Protein AF-0000000075678199 (afdb_homodimer)

Radius of gyration: 28.81 Å; Cα contacts (8 Å, |Δi|>4): 1307; chains: 2; bounding box: 53×89×64 Å

Organism: Branchiostoma floridae (NCBI:txid7739)

Foldseek 3Di:
DKKFFFKAFDDPLQVCQVVVNRPDHDDPPAATGFFGKIFDCDDDPPDDPDDGGWIKMALFGRPHRLDGMDDDDPLRIDTADPPFDRLCRRLPQAQLLQLVCQVPPADDDAQQAEEEEEPLLASNNLSNQLVCQVRNYAYAYEYADDPDDVVVVVSQVVSVVLRHDHYYYLVRLPDPVCVVVCVVGPFHQEYEYAAADPSQQSSLVRHAQCHEYEYEHHNPVYHHDYDPCCCPVSVYYYYYDDSNVVSVVQRVHPVVVVSSVVSSVCSVVVSDDRFAADEDESVCVVVQVVVVPDPPDSHIYMYGDDD/DKKFFFKAFDDPLQVCQVVVNRPDHDDPPAATGFFGKIFDCDDDPPDDPDDGGWIKMALFGRPHRLDGMDDDDPLRIDTADPPFDRLCRRLPQAQLLQLVCQVPPADDDAQQAEEEEEPLLASNNLSNQLVCQVRNYAYAYEYADDPDDVVVVVSQVVSVVLRHDHYYYLVRLPDPVCVVVCVVGPFHQEYEYAAADPSQQSSLVRHAQCHEYEYEHHNPVYHHDYDPCCCPPSVYYYYYDDSNVVSVVQRVHPVVVVSSVVSRVCSVVVSDDRFAADEDESVCVVVQVVVVPDPPDSHIYMYGDDD

Structure (mmCIF, N/CA/C/O backbone):
data_AF-0000000075678199-model_v1
#
loop_
_entity.id
_entity.type
_entity.pdbx_description
1 polymer Enoyl-
#
loop_
_atom_site.group_PDB
_atom_site.id
_atom_site.type_symbol
_atom_site.label_atom_id
_atom_site.label_alt_id
_atom_site.label_comp_id
_atom_site.label_asym_id
_atom_site.label_entity_id
_atom_site.label_seq_id
_atom_site.pdbx_PDB_ins_code
_atom_site.Cartn_x
_atom_site.Cartn_y
_atom_site.Cartn_z
_atom_site.occupancy
_atom_site.B_iso_or_equiv
_atom_site.auth_seq_id
_atom_site.auth_comp_id
_atom_site.auth_asym_id
_atom_site.auth_atom_id
_atom_site.pdbx_PDB_model_num
ATOM 1 N N . MET A 1 1 ? -22.672 -27.219 -23.422 1 93.19 1 MET A N 1
ATOM 2 C CA . MET A 1 1 ? -21.5 -27.922 -23.906 1 93.19 1 MET A CA 1
ATOM 3 C C . MET A 1 1 ? -21.047 -28.984 -22.906 1 93.19 1 MET A C 1
ATOM 5 O O . MET A 1 1 ? -21.234 -28.812 -21.703 1 93.19 1 MET A O 1
ATOM 9 N N . SER A 1 2 ? -20.531 -30.078 -23.469 1 96.31 2 SER A N 1
ATOM 10 C CA . SER A 1 2 ? -20 -31.125 -22.578 1 96.31 2 SER A CA 1
ATOM 11 C C . SER A 1 2 ? -18.484 -31.156 -22.641 1 96.31 2 SER A C 1
ATOM 13 O O . SER A 1 2 ? -17.891 -31.016 -23.703 1 96.31 2 SER A O 1
ATOM 15 N N . VAL A 1 3 ? -17.906 -31.359 -21.453 1 97.5 3 VAL A N 1
ATOM 16 C CA . VAL A 1 3 ? -16.469 -31.391 -21.312 1 97.5 3 VAL A CA 1
ATOM 17 C C . VAL A 1 3 ? -16.047 -32.625 -20.516 1 97.5 3 VAL A C 1
ATOM 19 O O . VAL A 1 3 ? -16.688 -33 -19.547 1 97.5 3 VAL A O 1
ATOM 22 N N . ARG A 1 4 ? -15.07 -33.281 -21.016 1 98.12 4 ARG A N 1
ATOM 23 C CA . ARG A 1 4 ? -14.391 -34.344 -20.281 1 98.12 4 ARG A CA 1
ATOM 24 C C . ARG A 1 4 ? -13.133 -33.812 -19.609 1 98.12 4 ARG A C 1
ATOM 26 O O . ARG A 1 4 ? -12.211 -33.344 -20.281 1 98.12 4 ARG A O 1
ATOM 33 N N . MET A 1 5 ? -13.078 -33.875 -18.297 1 98.31 5 MET A N 1
ATOM 34 C CA . MET A 1 5 ? -11.898 -33.406 -17.578 1 98.31 5 MET A CA 1
ATOM 35 C C . MET A 1 5 ? -10.711 -34.344 -17.812 1 98.31 5 MET A C 1
ATOM 37 O O . MET A 1 5 ? -10.875 -35.562 -17.828 1 98.31 5 MET A O 1
ATOM 41 N N . LEU A 1 6 ? -9.562 -33.781 -18 1 98.19 6 LEU A N 1
ATOM 42 C CA . LEU A 1 6 ? -8.352 -34.562 -18.25 1 98.19 6 LEU A CA 1
ATOM 43 C C . LEU A 1 6 ? -7.48 -34.625 -17 1 98.19 6 LEU A C 1
ATOM 45 O O . LEU A 1 6 ? -7.02 -35.719 -16.609 1 98.19 6 LEU A O 1
ATOM 49 N N . ALA A 1 7 ? -7.23 -33.562 -16.375 1 98.31 7 ALA A N 1
ATOM 50 C CA . ALA A 1 7 ? -6.379 -33.438 -15.203 1 98.31 7 ALA A CA 1
ATOM 51 C C . ALA A 1 7 ? -6.703 -32.156 -14.406 1 98.31 7 ALA A C 1
ATOM 53 O O . ALA A 1 7 ? -7.121 -31.156 -14.984 1 98.31 7 ALA A O 1
ATOM 54 N N . ALA A 1 8 ? -6.578 -32.219 -13.125 1 98.25 8 ALA A N 1
ATOM 55 C CA . ALA A 1 8 ? -6.848 -31.094 -12.234 1 98.25 8 ALA A CA 1
ATOM 56 C C . ALA A 1 8 ? -5.926 -31.125 -11.016 1 98.25 8 ALA A C 1
ATOM 58 O O . ALA A 1 8 ? -5.863 -32.125 -10.305 1 98.25 8 ALA A O 1
ATOM 59 N N . PRO A 1 9 ? -5.223 -30.031 -10.797 1 97.44 9 PRO A N 1
ATOM 60 C CA . PRO A 1 9 ? -4.359 -29.984 -9.617 1 97.44 9 PRO A CA 1
ATOM 61 C C . PRO A 1 9 ? -5.125 -29.672 -8.336 1 97.44 9 PRO A C 1
ATOM 63 O O . PRO A 1 9 ? -6.312 -29.344 -8.391 1 97.44 9 PRO A O 1
ATOM 66 N N . ILE A 1 10 ? -4.449 -29.844 -7.211 1 95.75 10 ILE A N 1
ATOM 67 C CA . ILE A 1 10 ? -4.941 -29.391 -5.918 1 95.75 10 ILE A CA 1
ATOM 68 C C . ILE A 1 10 ? -4.109 -28.203 -5.438 1 95.75 10 ILE A C 1
ATOM 70 O O . ILE A 1 10 ? -2.893 -28.312 -5.273 1 95.75 10 ILE A O 1
ATOM 74 N N . ASN A 1 11 ? -4.73 -27.078 -5.277 1 93.69 11 ASN A N 1
ATOM 75 C CA . ASN A 1 11 ? -4.086 -25.875 -4.766 1 93.69 11 ASN A CA 1
ATOM 76 C C . ASN A 1 11 ? -4.492 -25.594 -3.322 1 93.69 11 ASN A C 1
ATOM 78 O O . ASN A 1 11 ? -5.52 -26.094 -2.852 1 93.69 11 ASN A O 1
ATOM 82 N N . PRO A 1 12 ? -3.695 -24.75 -2.613 1 89.88 12 PRO A N 1
ATOM 83 C CA . PRO A 1 12 ? -4.102 -24.328 -1.272 1 89.88 12 PRO A CA 1
ATOM 84 C C . PRO A 1 12 ? -5.484 -23.688 -1.252 1 89.88 12 PRO A C 1
ATOM 86 O O . PRO A 1 12 ? -6.254 -23.891 -0.312 1 89.88 12 PRO A O 1
ATOM 89 N N . ALA A 1 13 ? -5.855 -22.984 -2.273 1 91.81 13 ALA A N 1
ATOM 90 C CA . ALA A 1 13 ? -7.16 -22.344 -2.359 1 91.81 13 ALA A CA 1
ATOM 91 C C . ALA A 1 13 ? -8.281 -23.375 -2.369 1 91.81 13 ALA A C 1
ATOM 93 O O . ALA A 1 13 ? -9.375 -23.125 -1.844 1 91.81 13 ALA A O 1
ATOM 94 N N . ASP A 1 14 ? -8.039 -24.547 -2.951 1 94.75 14 ASP A N 1
ATOM 95 C CA . ASP A 1 14 ? -9.023 -25.625 -2.936 1 94.75 14 ASP A CA 1
ATOM 96 C C . ASP A 1 14 ? -9.297 -26.109 -1.511 1 94.75 14 ASP A C 1
ATOM 98 O O . ASP A 1 14 ? -10.445 -26.312 -1.125 1 94.75 14 ASP A O 1
ATOM 102 N N . ILE A 1 15 ? -8.234 -26.281 -0.799 1 91.38 15 ILE A N 1
ATOM 103 C CA . ILE A 1 15 ? -8.344 -26.734 0.58 1 91.38 15 ILE A CA 1
ATOM 104 C C . ILE A 1 15 ? -9.078 -25.703 1.42 1 91.38 15 ILE A C 1
ATOM 106 O O . ILE A 1 15 ? -9.977 -26.047 2.197 1 91.38 15 ILE A O 1
ATOM 110 N N . ASN A 1 16 ? -8.711 -24.422 1.213 1 90.56 16 ASN A N 1
ATOM 111 C CA . ASN A 1 16 ? -9.391 -23.344 1.92 1 90.56 16 ASN A CA 1
ATOM 112 C C . ASN A 1 16 ? -10.883 -23.328 1.603 1 90.56 16 ASN A C 1
ATOM 114 O O . ASN A 1 16 ? -11.711 -23.062 2.482 1 90.56 16 ASN A O 1
ATOM 118 N N . MET A 1 17 ? -11.211 -23.578 0.385 1 91.88 17 MET A N 1
ATOM 119 C CA . MET A 1 17 ? -12.609 -23.609 -0.033 1 91.88 17 MET A CA 1
ATOM 120 C C . MET A 1 17 ? -13.359 -24.766 0.62 1 91.88 17 MET A C 1
ATOM 122 O O . MET A 1 17 ? -14.477 -24.594 1.11 1 91.88 17 MET A O 1
ATOM 126 N N . ILE A 1 18 ? -12.734 -25.844 0.687 1 90.94 18 ILE A N 1
ATOM 127 C CA . ILE A 1 18 ? -13.32 -27.016 1.324 1 90.94 18 ILE A CA 1
ATOM 128 C C . ILE A 1 18 ? -13.531 -26.75 2.812 1 90.94 18 ILE A C 1
ATOM 130 O O . ILE A 1 18 ? -14.547 -27.156 3.389 1 90.94 18 ILE A O 1
ATOM 134 N N . GLN A 1 19 ? -12.617 -26.016 3.365 1 90 19 GLN A N 1
ATOM 135 C CA . GLN A 1 19 ? -12.664 -25.703 4.789 1 90 19 GLN A CA 1
ATOM 136 C C . GLN A 1 19 ? -13.633 -24.562 5.07 1 90 19 GLN A C 1
ATOM 138 O O . GLN A 1 19 ? -13.914 -24.25 6.23 1 90 19 GLN A O 1
ATOM 143 N N . GLY A 1 20 ? -14.102 -23.875 4.066 1 89 20 GLY A N 1
ATOM 144 C CA . GLY A 1 20 ? -15.094 -22.828 4.227 1 89 20 GLY A CA 1
ATOM 145 C C . GLY A 1 20 ? -14.492 -21.469 4.566 1 89 20 GLY A C 1
ATOM 146 O O . GLY A 1 20 ? -15.203 -20.562 4.984 1 89 20 GLY A O 1
ATOM 147 N N . VAL A 1 21 ? -13.164 -21.328 4.383 1 86.38 21 VAL A N 1
ATOM 148 C CA . VAL A 1 21 ? -12.531 -20.094 4.816 1 86.38 21 VAL A CA 1
ATOM 149 C C . VAL A 1 21 ? -12.125 -19.266 3.596 1 86.38 21 VAL A C 1
ATOM 151 O O . VAL A 1 21 ? -11.656 -18.141 3.732 1 86.38 21 VAL A O 1
ATOM 154 N N . TYR A 1 22 ? -12.297 -19.891 2.455 1 88.94 22 TYR A N 1
ATOM 155 C CA . TYR A 1 22 ? -12.086 -19.125 1.236 1 88.94 22 TYR A CA 1
ATOM 156 C C . TYR A 1 22 ? -13.25 -18.172 0.986 1 88.94 22 TYR A C 1
ATOM 158 O O . TYR A 1 22 ? -14.414 -18.516 1.195 1 88.94 22 TYR A O 1
ATOM 166 N N . PRO A 1 23 ? -12.977 -16.922 0.503 1 87.75 23 PRO A N 1
ATOM 167 C CA . PRO A 1 23 ? -14.047 -15.93 0.408 1 87.75 23 PRO A CA 1
ATOM 168 C C . PRO A 1 23 ? -15.141 -16.328 -0.584 1 87.75 23 PRO A C 1
ATOM 170 O O . PRO A 1 23 ? -16.281 -15.898 -0.457 1 87.75 23 PRO A O 1
ATOM 173 N N . ILE A 1 24 ? -14.805 -17.062 -1.58 1 85.75 24 ILE A N 1
ATOM 174 C CA . ILE A 1 24 ? -15.797 -17.562 -2.521 1 85.75 24 ILE A CA 1
ATOM 175 C C . ILE A 1 24 ? -16.344 -18.906 -2.035 1 85.75 24 ILE A C 1
ATOM 177 O O . ILE A 1 24 ? -15.586 -19.859 -1.875 1 85.75 24 ILE A O 1
ATOM 181 N N . LYS A 1 25 ? -17.734 -18.938 -1.841 1 85.81 25 LYS A N 1
ATOM 182 C CA . LYS A 1 25 ? -18.391 -20.141 -1.368 1 85.81 25 LYS A CA 1
ATOM 183 C C . LYS A 1 25 ? -19.391 -20.672 -2.402 1 85.81 25 LYS A C 1
ATOM 185 O O . LYS A 1 25 ? -20.453 -20.078 -2.6 1 85.81 25 LYS A O 1
ATOM 190 N N . PRO A 1 26 ? -18.891 -21.75 -3.086 1 85.88 26 PRO A N 1
ATOM 191 C CA . PRO A 1 26 ? -19.859 -22.344 -4.012 1 85.88 26 PRO A CA 1
ATOM 192 C C . PRO A 1 26 ? -21.109 -22.859 -3.307 1 85.88 26 PRO A C 1
ATOM 194 O O . PRO A 1 26 ? -21.031 -23.328 -2.164 1 85.88 26 PRO A O 1
ATOM 197 N N . PRO A 1 27 ? -22.266 -22.75 -3.988 1 87.62 27 PRO A N 1
ATOM 198 C CA . PRO A 1 27 ? -23.469 -23.359 -3.402 1 87.62 27 PRO A CA 1
ATOM 199 C C . PRO A 1 27 ? -23.328 -24.875 -3.242 1 87.62 27 PRO A C 1
ATOM 201 O O . PRO A 1 27 ? -22.875 -25.562 -4.16 1 87.62 27 PRO A O 1
ATOM 204 N N . LEU A 1 28 ? -23.812 -25.406 -2.117 1 89.19 28 LEU A N 1
ATOM 205 C CA . LEU A 1 28 ? -23.688 -26.828 -1.852 1 89.19 28 LEU A CA 1
ATOM 206 C C . LEU A 1 28 ? -24.906 -27.578 -2.348 1 89.19 28 LEU A C 1
ATOM 208 O O . LEU A 1 28 ? -26.031 -27.062 -2.303 1 89.19 28 LEU A O 1
ATOM 212 N N . PRO A 1 29 ? -24.812 -28.906 -2.713 1 92.5 29 PRO A N 1
ATOM 213 C CA . PRO A 1 29 ? -23.562 -29.656 -2.875 1 92.5 29 PRO A CA 1
ATOM 214 C C . PRO A 1 29 ? -22.703 -29.125 -4.02 1 92.5 29 PRO A C 1
ATOM 216 O O . PRO A 1 29 ? -23.234 -28.625 -5.016 1 92.5 29 PRO A O 1
ATOM 219 N N . ALA A 1 30 ? -21.406 -29.156 -3.818 1 92.88 30 ALA A N 1
ATOM 220 C CA . ALA A 1 30 ? -20.5 -28.609 -4.82 1 92.88 30 ALA A CA 1
ATOM 221 C C . ALA A 1 30 ? -19.391 -29.609 -5.152 1 92.88 30 ALA A C 1
ATOM 223 O O . ALA A 1 30 ? -19.094 -30.516 -4.355 1 92.88 30 ALA A O 1
ATOM 224 N N . VAL A 1 31 ? -18.844 -29.531 -6.387 1 94.31 31 VAL A N 1
ATOM 225 C CA . VAL A 1 31 ? -17.672 -30.281 -6.812 1 94.31 31 VAL A CA 1
ATOM 226 C C . VAL A 1 31 ? -16.406 -29.453 -6.535 1 94.31 31 VAL A C 1
ATOM 228 O O . VAL A 1 31 ? -16.359 -28.266 -6.836 1 94.31 31 VAL A O 1
ATOM 231 N N . GLY A 1 32 ? -15.398 -30.062 -5.934 1 94.75 32 GLY A N 1
ATOM 232 C CA . GLY A 1 32 ? -14.164 -29.375 -5.617 1 94.75 32 GLY A CA 1
ATOM 233 C C . GLY A 1 32 ? -13.297 -29.109 -6.832 1 94.75 32 GLY A C 1
ATOM 234 O O . GLY A 1 32 ? -13.508 -29.703 -7.891 1 94.75 32 GLY A O 1
ATOM 235 N N . GLY A 1 33 ? -12.359 -28.188 -6.594 1 96.06 33 GLY A N 1
ATOM 236 C CA . GLY A 1 33 ? -11.359 -27.922 -7.613 1 96.06 33 GLY A CA 1
ATOM 237 C C . GLY A 1 33 ? -11.57 -26.594 -8.312 1 96.06 33 GLY A C 1
ATOM 238 O O . GLY A 1 33 ? -12.633 -26.344 -8.891 1 96.06 33 GLY A O 1
ATOM 239 N N . ASN A 1 34 ? -10.508 -25.781 -8.352 1 95.69 34 ASN A N 1
ATOM 240 C CA . ASN A 1 34 ? -10.555 -24.453 -8.961 1 95.69 34 ASN A CA 1
ATOM 241 C C . ASN A 1 34 ? -9.828 -24.422 -10.297 1 95.69 34 ASN A C 1
ATOM 243 O O . ASN A 1 34 ? -10.016 -23.5 -11.094 1 95.69 34 ASN A O 1
ATOM 247 N N . GLU A 1 35 ? -9.047 -25.422 -10.539 1 97.56 35 GLU A N 1
ATOM 248 C CA . GLU A 1 35 ? -8.164 -25.438 -11.695 1 97.56 35 GLU A CA 1
ATOM 249 C C . GLU A 1 35 ? -8.133 -26.812 -12.352 1 97.56 35 GLU A C 1
ATOM 251 O O . GLU A 1 35 ? -8.352 -27.828 -11.688 1 97.56 35 GLU A O 1
ATOM 256 N N . GLY A 1 36 ? -7.832 -26.781 -13.664 1 97.94 36 GLY A N 1
ATOM 257 C CA . GLY A 1 36 ? -7.723 -28 -14.445 1 97.94 36 GLY A CA 1
ATOM 258 C C . GLY A 1 36 ? -7.926 -27.781 -15.93 1 97.94 36 GLY A C 1
ATOM 259 O O . GLY A 1 36 ? -8.188 -26.656 -16.359 1 97.94 36 GLY A O 1
ATOM 260 N N . VAL A 1 37 ? -7.777 -28.875 -16.688 1 98.5 37 VAL A N 1
ATOM 261 C CA . VAL A 1 37 ? -7.965 -28.812 -18.125 1 98.5 37 VAL A CA 1
ATOM 262 C C . VAL A 1 37 ? -8.906 -29.922 -18.578 1 98.5 37 VAL A C 1
ATOM 264 O O . VAL A 1 37 ? -8.844 -31.047 -18.062 1 98.5 37 VAL A O 1
ATOM 267 N N . GLY A 1 38 ? -9.805 -29.562 -19.375 1 98.19 38 GLY A N 1
ATOM 268 C CA . GLY A 1 38 ? -10.719 -30.516 -20 1 98.19 38 GLY A CA 1
ATOM 269 C C . GLY A 1 38 ? -10.711 -30.453 -21.516 1 98.19 38 GLY A C 1
ATOM 270 O O . GLY A 1 38 ? -10.078 -29.562 -22.109 1 98.19 38 GLY A O 1
ATOM 271 N N . GLU A 1 39 ? -11.336 -31.438 -22.062 1 98.31 39 GLU A N 1
ATOM 272 C CA . GLU A 1 39 ? -11.523 -31.516 -23.5 1 98.31 39 GLU A CA 1
ATOM 273 C C . GLU A 1 39 ? -13 -31.422 -23.875 1 98.31 39 GLU A C 1
ATOM 275 O O . GLU A 1 39 ? -13.828 -32.125 -23.297 1 98.31 39 GLU A O 1
ATOM 280 N N . VAL A 1 40 ? -13.266 -30.594 -24.844 1 98.25 40 VAL A N 1
ATOM 281 C CA . VAL A 1 40 ? -14.633 -30.469 -25.344 1 98.25 40 VAL A CA 1
ATOM 282 C C . VAL A 1 40 ? -15.055 -31.75 -26.031 1 98.25 40 VAL A C 1
ATOM 284 O O . VAL A 1 40 ? -14.344 -32.25 -26.922 1 98.25 40 VAL A O 1
ATOM 287 N N . VAL A 1 41 ? -16.172 -32.281 -25.578 1 97.88 41 VAL A N 1
ATOM 288 C CA . VAL A 1 41 ? -16.703 -33.5 -26.156 1 97.88 41 VAL A CA 1
ATOM 289 C C . VAL A 1 41 ? -17.812 -33.188 -27.141 1 97.88 41 VAL A C 1
ATOM 291 O O . VAL A 1 41 ? -17.906 -33.812 -28.219 1 97.88 41 VAL A O 1
ATOM 294 N N . SER A 1 42 ? -18.719 -32.219 -26.781 1 97 42 SER A N 1
ATOM 295 C CA . SER A 1 42 ? -19.812 -31.781 -27.656 1 97 42 SER A CA 1
ATOM 296 C C . SER A 1 42 ? -20.188 -30.344 -27.359 1 97 42 SER A C 1
ATOM 298 O O . SER A 1 42 ? -19.938 -29.828 -26.266 1 97 42 SER A O 1
ATOM 300 N N . VAL A 1 43 ? -20.656 -29.719 -28.391 1 95.88 43 VAL A N 1
ATOM 301 C CA . VAL A 1 43 ? -21.078 -28.328 -28.266 1 95.88 43 VAL A CA 1
ATOM 302 C C . VAL A 1 43 ? -22.531 -28.188 -28.719 1 95.88 43 VAL A C 1
ATOM 304 O O . VAL A 1 43 ? -23 -28.953 -29.562 1 95.88 43 VAL A O 1
ATOM 307 N N . GLY A 1 44 ? -23.188 -27.25 -28.016 1 91.38 44 GLY A N 1
ATOM 308 C CA . GLY A 1 44 ? -24.516 -26.922 -28.469 1 91.38 44 GLY A CA 1
ATOM 309 C C . GLY A 1 44 ? -24.531 -26.125 -29.766 1 91.38 44 GLY A C 1
ATOM 310 O O . GLY A 1 44 ? -23.484 -25.656 -30.219 1 91.38 44 GLY A O 1
ATOM 311 N N . LEU A 1 45 ? -25.656 -25.938 -30.344 1 88.25 45 LEU A N 1
ATOM 312 C CA . LEU A 1 45 ? -25.844 -25.312 -31.641 1 88.25 45 LEU A CA 1
ATOM 313 C C . LEU A 1 45 ? -25.422 -23.844 -31.609 1 88.25 45 LEU A C 1
ATOM 315 O O . LEU A 1 45 ? -24.984 -23.281 -32.625 1 88.25 45 LEU A O 1
ATOM 319 N N . GLN A 1 46 ? -25.469 -23.234 -30.422 1 90.06 46 GLN A N 1
ATOM 320 C CA . GLN A 1 46 ? -25.234 -21.797 -30.344 1 90.06 46 GLN A CA 1
ATOM 321 C C . GLN A 1 46 ? -23.766 -21.5 -30 1 90.06 46 GLN A C 1
ATOM 323 O O . GLN A 1 46 ? -23.359 -20.344 -29.938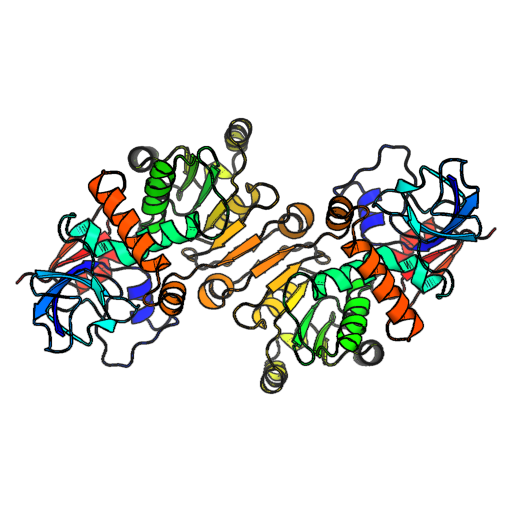 1 90.06 46 GLN A O 1
ATOM 328 N N . VAL A 1 47 ? -23.031 -22.547 -29.859 1 90.75 47 VAL A N 1
ATOM 329 C CA . VAL A 1 47 ? -21.625 -22.375 -29.516 1 90.75 47 VAL A CA 1
ATOM 330 C C . VAL A 1 47 ? -20.781 -22.344 -30.781 1 90.75 47 VAL A C 1
ATOM 332 O O . VAL A 1 47 ? -20.797 -23.297 -31.578 1 90.75 47 VAL A O 1
ATOM 335 N N . SER A 1 48 ? -20.062 -21.234 -31.109 1 88.56 48 SER A N 1
ATOM 336 C CA . SER A 1 48 ? -19.312 -21.109 -32.344 1 88.56 48 SER A CA 1
ATOM 337 C C . SER A 1 48 ? -17.812 -21.078 -32.094 1 88.56 48 SER A C 1
ATOM 339 O O . SER A 1 48 ? -17.016 -21.375 -33 1 88.56 48 SER A O 1
ATOM 341 N N . ASP A 1 49 ? -17.312 -20.812 -31 1 90.81 49 ASP A N 1
ATOM 342 C CA . ASP A 1 49 ? -15.891 -20.562 -30.766 1 90.81 49 ASP A CA 1
ATOM 343 C C . ASP A 1 49 ? -15.195 -21.797 -30.203 1 90.81 49 ASP A C 1
ATOM 345 O O . ASP A 1 49 ? -13.992 -21.75 -29.922 1 90.81 49 ASP A O 1
ATOM 349 N N . LEU A 1 50 ? -15.961 -22.906 -29.984 1 95.81 50 LEU A N 1
ATOM 350 C CA . LEU A 1 50 ? -15.438 -24.156 -29.469 1 95.81 50 LEU A CA 1
ATOM 351 C C . LEU A 1 50 ? -15.898 -25.344 -30.312 1 95.81 50 LEU A C 1
ATOM 353 O O . LEU A 1 50 ? -16.984 -25.297 -30.906 1 95.81 50 LEU A O 1
ATOM 357 N N . GLN A 1 51 ? -15.062 -26.328 -30.391 1 96.25 51 GLN A N 1
ATOM 358 C CA . GLN A 1 51 ? -15.398 -27.578 -31.078 1 96.25 51 GLN A CA 1
ATOM 359 C C . GLN A 1 51 ? -14.859 -28.781 -30.328 1 96.25 51 GLN A C 1
ATOM 361 O O . GLN A 1 51 ? -13.93 -28.672 -29.531 1 96.25 51 GLN A O 1
ATOM 366 N N . PRO A 1 52 ? -15.438 -29.938 -30.656 1 97.44 52 PRO A N 1
ATOM 367 C CA . PRO A 1 52 ? -14.898 -31.156 -30.031 1 97.44 52 PRO A CA 1
ATOM 368 C C . PRO A 1 52 ? -13.398 -31.312 -30.25 1 97.44 52 PRO A C 1
ATOM 370 O O . PRO A 1 52 ? -12.898 -31.078 -31.344 1 97.44 52 PRO A O 1
ATOM 373 N N . GLY A 1 53 ? -12.711 -31.609 -29.188 1 97.75 53 GLY A N 1
ATOM 374 C CA . GLY A 1 53 ? -11.273 -31.766 -29.25 1 97.75 53 GLY A CA 1
ATOM 375 C C . GLY A 1 53 ? -10.516 -30.594 -28.672 1 97.75 53 GLY A C 1
ATOM 376 O O . GLY A 1 53 ? -9.336 -30.703 -28.312 1 97.75 53 GLY A O 1
ATOM 377 N N . ASP A 1 54 ? -11.188 -29.453 -28.547 1 98.06 54 ASP A N 1
ATOM 378 C CA . ASP A 1 54 ? -10.555 -28.266 -27.969 1 98.06 54 ASP A CA 1
ATOM 379 C C . ASP A 1 54 ? -10.281 -28.484 -26.469 1 98.06 54 ASP A C 1
ATOM 381 O O . ASP A 1 54 ? -11.094 -29.062 -25.766 1 98.06 54 ASP A O 1
ATOM 385 N N . TRP A 1 55 ? -9.094 -28.016 -25.984 1 98.25 55 TRP A N 1
ATOM 386 C CA . TRP A 1 55 ? -8.836 -27.969 -24.562 1 98.25 55 TRP A CA 1
ATOM 387 C C . TRP A 1 55 ? -9.367 -26.688 -23.953 1 98.25 55 TRP A C 1
ATOM 389 O O . TRP A 1 55 ? -9.312 -25.625 -24.578 1 98.25 55 TRP A O 1
ATOM 399 N N . VAL A 1 56 ? -9.945 -26.828 -22.797 1 97.94 56 VAL A N 1
ATOM 400 C CA . VAL A 1 56 ? -10.547 -25.688 -22.109 1 97.94 56 VAL A CA 1
ATOM 401 C C . VAL A 1 56 ? -10.172 -25.719 -20.625 1 97.94 56 VAL A C 1
ATOM 403 O O . VAL A 1 56 ? -9.914 -26.781 -20.062 1 97.94 56 VAL A O 1
ATOM 406 N N . ILE A 1 57 ? -10.094 -24.578 -20.062 1 97.44 57 ILE A N 1
ATOM 407 C CA . ILE A 1 57 ? -9.922 -24.406 -18.625 1 97.44 57 ILE A CA 1
ATOM 408 C C . ILE A 1 57 ? -11.055 -23.531 -18.078 1 97.44 57 ILE A C 1
ATOM 410 O O . ILE A 1 57 ? -11.664 -22.766 -18.812 1 97.44 57 ILE A O 1
ATOM 414 N N . PRO A 1 58 ? -11.336 -23.672 -16.766 1 95.75 58 PRO A N 1
ATOM 415 C CA . PRO A 1 58 ? -12.391 -22.844 -16.188 1 95.75 58 PRO A CA 1
ATOM 416 C C . PRO A 1 58 ? -12.062 -21.344 -16.25 1 95.75 58 PRO A C 1
ATOM 418 O O . PRO A 1 58 ? -10.914 -20.953 -16.062 1 95.75 58 PRO A O 1
ATOM 421 N N . ALA A 1 59 ? -13.094 -20.547 -16.453 1 92.88 59 ALA A N 1
ATOM 422 C CA . ALA A 1 59 ? -12.93 -19.109 -16.5 1 92.88 59 ALA A CA 1
ATOM 423 C C . ALA A 1 59 ? -12.898 -18.5 -15.102 1 92.88 59 ALA A C 1
ATOM 425 O O . ALA A 1 59 ? -12.32 -17.438 -14.883 1 92.88 59 ALA A O 1
ATOM 426 N N . ASP A 1 60 ? -13.586 -19.219 -14.203 1 88.75 60 ASP A N 1
ATOM 427 C CA . ASP A 1 60 ? -13.719 -18.688 -12.844 1 88.75 60 ASP A CA 1
ATOM 428 C C . ASP A 1 60 ? -13.375 -19.766 -11.805 1 88.75 60 ASP A C 1
ATOM 430 O O . ASP A 1 60 ? -13.367 -20.953 -12.117 1 88.75 60 ASP A O 1
ATOM 434 N N . SER A 1 61 ? -13.125 -19.219 -10.625 1 87.31 61 SER A N 1
ATOM 435 C CA . SER A 1 61 ? -12.914 -20.125 -9.508 1 87.31 61 SER A CA 1
ATOM 436 C C . SER A 1 61 ? -14.227 -20.75 -9.039 1 87.31 61 SER A C 1
ATOM 438 O O . SER A 1 61 ? -15.297 -20.172 -9.242 1 87.31 61 SER A O 1
ATOM 440 N N . GLY A 1 62 ? -14.156 -21.906 -8.461 1 89 62 GLY A N 1
ATOM 441 C CA . GLY A 1 62 ? -15.32 -22.578 -7.926 1 89 62 GLY A CA 1
ATOM 442 C C . GLY A 1 62 ? -16.109 -23.344 -8.977 1 89 62 GLY A C 1
ATOM 443 O O . GLY A 1 62 ? -17.266 -23.703 -8.758 1 89 62 GLY A O 1
ATOM 444 N N . TRP A 1 63 ? -15.562 -23.562 -10.117 1 93.06 63 TRP A N 1
ATOM 445 C CA . TRP A 1 63 ? -16.234 -24.25 -11.219 1 93.06 63 TRP A CA 1
ATOM 446 C C . TRP A 1 63 ? -16.375 -25.75 -10.914 1 93.06 63 TRP A C 1
ATOM 448 O O . TRP A 1 63 ? -17.359 -26.375 -11.328 1 93.06 63 TRP A O 1
ATOM 458 N N . GLY A 1 64 ? -15.438 -26.281 -10.133 1 96 64 GLY A N 1
ATOM 459 C CA . GLY A 1 64 ? -15.492 -27.688 -9.781 1 96 64 GLY A CA 1
ATOM 460 C C . GLY A 1 64 ? -14.883 -28.594 -10.836 1 96 64 GLY A C 1
ATOM 461 O O . GLY A 1 64 ? -15.602 -29.25 -11.586 1 96 64 GLY A O 1
ATOM 462 N N . THR A 1 65 ? -13.594 -28.797 -10.742 1 97.38 65 THR A N 1
ATOM 463 C CA . THR A 1 65 ? -12.867 -29.531 -11.781 1 97.38 65 THR A CA 1
ATOM 464 C C . THR A 1 65 ? -12.609 -30.969 -11.352 1 97.38 65 THR A C 1
ATOM 466 O O . THR A 1 65 ? -12.195 -31.797 -12.164 1 97.38 65 THR A O 1
ATOM 469 N N . TRP A 1 66 ? -12.828 -31.281 -10.102 1 97 66 TRP A N 1
ATOM 470 C CA . TRP A 1 66 ? -12.586 -32.625 -9.617 1 97 66 TRP A CA 1
ATOM 471 C C . TRP A 1 66 ? -13.742 -33.562 -9.992 1 97 66 TRP A C 1
ATOM 473 O O . TRP A 1 66 ? -14.398 -34.125 -9.109 1 97 66 TRP A O 1
ATOM 483 N N . ARG A 1 67 ? -13.906 -33.75 -11.219 1 96.69 67 ARG A N 1
ATOM 484 C CA . ARG A 1 67 ? -14.922 -34.594 -11.828 1 96.69 67 ARG A CA 1
ATOM 485 C C . ARG A 1 67 ? -14.461 -35.094 -13.188 1 96.69 67 ARG A C 1
ATOM 487 O O . ARG A 1 67 ? -13.484 -34.594 -13.742 1 96.69 67 ARG A O 1
ATOM 494 N N . THR A 1 68 ? -15.18 -36.125 -13.688 1 97.12 68 THR A N 1
ATOM 495 C CA . THR A 1 68 ? -14.789 -36.688 -14.961 1 97.12 68 THR A CA 1
ATOM 496 C C . THR A 1 68 ? -15.43 -35.938 -16.125 1 97.12 68 THR A C 1
ATOM 498 O O . THR A 1 68 ? -14.836 -35.812 -17.203 1 97.12 68 THR A O 1
ATOM 501 N N . HIS A 1 69 ? -16.719 -35.562 -15.875 1 97.06 69 HIS A N 1
ATOM 502 C CA . HIS A 1 69 ? -17.453 -34.875 -16.922 1 97.06 69 HIS A CA 1
ATOM 503 C C . HIS A 1 69 ? -18.281 -33.719 -16.359 1 97.06 69 HIS A C 1
ATOM 505 O O . HIS A 1 69 ? -18.641 -33.75 -15.18 1 97.06 69 HIS A O 1
ATOM 511 N N . ALA A 1 70 ? -18.484 -32.75 -17.234 1 96.19 70 ALA A N 1
ATOM 512 C CA . ALA A 1 70 ? -19.359 -31.625 -16.875 1 96.19 70 ALA A CA 1
ATOM 513 C C . ALA A 1 70 ? -20.125 -31.109 -18.094 1 96.19 70 ALA A C 1
ATOM 515 O O . ALA A 1 70 ? -19.641 -31.203 -19.219 1 96.19 70 ALA A O 1
ATOM 516 N N . VAL A 1 71 ? -21.344 -30.672 -17.828 1 96.44 71 VAL A N 1
ATOM 517 C CA . VAL A 1 71 ? -22.125 -29.922 -18.797 1 96.44 71 VAL A CA 1
ATOM 518 C C . VAL A 1 71 ? -22.297 -28.484 -18.328 1 96.44 71 VAL A C 1
ATOM 520 O O . VAL A 1 71 ? -22.719 -28.234 -17.188 1 96.44 71 VAL A O 1
ATOM 523 N N . CYS A 1 72 ? -21.859 -27.547 -19.172 1 94.94 72 CYS A N 1
ATOM 524 C CA . CYS A 1 72 ? -21.891 -26.141 -18.75 1 94.94 72 CYS A CA 1
ATOM 525 C C . CYS A 1 72 ? -21.984 -25.203 -19.953 1 94.94 72 CYS A C 1
ATOM 527 O O . CYS A 1 72 ? -21.781 -25.641 -21.094 1 94.94 72 CYS A O 1
ATOM 529 N N . PRO A 1 73 ? -22.406 -23.969 -19.625 1 94.44 73 PRO A N 1
ATOM 530 C CA . PRO A 1 73 ? -22.312 -22.969 -20.703 1 94.44 73 PRO A CA 1
ATOM 531 C C . PRO A 1 73 ? -20.875 -22.734 -21.156 1 94.44 73 PRO A C 1
ATOM 533 O O . PRO A 1 73 ? -19.953 -22.75 -20.359 1 94.44 73 PRO A O 1
ATOM 536 N N . ALA A 1 74 ? -20.75 -22.484 -22.484 1 93.19 74 ALA A N 1
ATOM 537 C CA . ALA A 1 74 ? -19.438 -22.25 -23.062 1 93.19 74 ALA A CA 1
ATOM 538 C C . ALA A 1 74 ? -18.75 -21.062 -22.406 1 93.19 74 ALA A C 1
ATOM 540 O O . ALA A 1 74 ? -17.516 -21.016 -22.312 1 93.19 74 ALA A O 1
ATOM 541 N N . SER A 1 75 ? -19.531 -20.125 -21.875 1 91.75 75 SER A N 1
ATOM 542 C CA . SER A 1 75 ? -19 -18.891 -21.312 1 91.75 75 SER A CA 1
ATOM 543 C C . SER A 1 75 ? -18.25 -19.156 -20.016 1 91.75 75 SER A C 1
ATOM 545 O O . SER A 1 75 ? -17.516 -18.297 -19.531 1 91.75 75 SER A O 1
ATOM 547 N N . GLU A 1 76 ? -18.328 -20.344 -19.469 1 93.81 76 GLU A N 1
ATOM 548 C CA . GLU A 1 76 ? -17.688 -20.656 -18.203 1 93.81 76 GLU A CA 1
ATOM 549 C C . GLU A 1 76 ? -16.297 -21.234 -18.422 1 93.81 76 GLU A C 1
ATOM 551 O O . GLU A 1 76 ? -15.57 -21.516 -17.469 1 93.81 76 GLU A O 1
ATOM 556 N N . LEU A 1 77 ? -15.938 -21.375 -19.703 1 94.44 77 LEU A N 1
ATOM 557 C CA . LEU A 1 77 ? -14.648 -21.984 -20.016 1 94.44 77 LEU A CA 1
ATOM 558 C C . LEU A 1 77 ? -13.859 -21.109 -21 1 94.44 77 LEU A C 1
ATOM 560 O O . LEU A 1 77 ? -14.445 -20.312 -21.734 1 94.44 77 LEU A O 1
ATOM 564 N N . ARG A 1 78 ? -12.578 -21.312 -20.922 1 95 78 ARG A N 1
ATOM 565 C CA . ARG A 1 78 ? -11.664 -20.641 -21.844 1 95 78 ARG A CA 1
ATOM 566 C C . ARG A 1 78 ? -10.859 -21.641 -22.656 1 95 78 ARG A C 1
ATOM 568 O O . ARG A 1 78 ? -10.336 -22.625 -22.109 1 95 78 ARG A O 1
ATOM 575 N N . LYS A 1 79 ? -10.805 -21.359 -23.906 1 95.69 79 LYS A N 1
ATOM 576 C CA . LYS A 1 79 ? -10.039 -22.219 -24.781 1 95.69 79 LYS A CA 1
ATOM 577 C C . LYS A 1 79 ? -8.539 -22 -24.609 1 95.69 79 LYS A C 1
ATOM 579 O O . LYS A 1 79 ? -8.086 -20.859 -24.484 1 95.69 79 LYS A O 1
ATOM 584 N N . ILE A 1 80 ? -7.758 -23.062 -24.578 1 96.94 80 ILE A N 1
ATOM 585 C CA . ILE A 1 80 ? -6.301 -22.984 -24.609 1 96.94 80 ILE A CA 1
ATOM 586 C C . ILE A 1 80 ? -5.762 -23.953 -25.672 1 96.94 80 ILE A C 1
ATOM 588 O O . ILE A 1 80 ? -6.469 -24.859 -26.109 1 96.94 80 ILE A O 1
ATOM 592 N N . PRO A 1 81 ? -4.52 -23.719 -26.109 1 96.06 81 PRO A N 1
ATOM 593 C CA . PRO A 1 81 ? -3.928 -24.656 -27.078 1 96.06 81 PRO A CA 1
ATOM 594 C C . PRO A 1 81 ? -3.82 -26.078 -26.531 1 96.06 81 PRO A C 1
ATOM 596 O O . PRO A 1 81 ? -3.527 -26.266 -25.344 1 96.06 81 PRO A O 1
ATOM 599 N N . ASN A 1 82 ? -4.035 -27 -27.422 1 96.81 82 ASN A N 1
ATOM 600 C CA . ASN A 1 82 ? -3.941 -28.391 -27.016 1 96.81 82 ASN A CA 1
ATOM 601 C C . ASN A 1 82 ? -2.637 -29.031 -27.484 1 96.81 82 ASN A C 1
ATOM 603 O O . ASN A 1 82 ? -2.547 -30.25 -27.609 1 96.81 82 ASN A O 1
ATOM 607 N N . ASP A 1 83 ? -1.653 -28.219 -27.812 1 97.25 83 ASP A N 1
ATOM 608 C CA . ASP A 1 83 ? -0.362 -28.719 -28.266 1 97.25 83 ASP A CA 1
ATOM 609 C C . ASP A 1 83 ? 0.716 -28.531 -27.203 1 97.25 83 ASP A C 1
ATOM 611 O O . ASP A 1 83 ? 1.91 -28.578 -27.516 1 97.25 83 ASP A O 1
ATOM 615 N N . ILE A 1 84 ? 0.333 -28.219 -25.984 1 97.75 84 ILE A N 1
ATOM 616 C CA . ILE A 1 84 ? 1.26 -28.109 -24.859 1 97.75 84 ILE A CA 1
ATOM 617 C C . ILE A 1 84 ? 1.114 -29.328 -23.953 1 97.75 84 ILE A C 1
ATOM 619 O O . ILE A 1 84 ? 0.12 -30.047 -24.031 1 97.75 84 ILE A O 1
ATOM 623 N N . PRO A 1 85 ? 2.172 -29.547 -23.094 1 97.88 85 PRO A N 1
ATOM 624 C CA . PRO A 1 85 ? 2.074 -30.703 -22.203 1 97.88 85 PRO A CA 1
ATOM 625 C C . PRO A 1 85 ? 0.851 -30.641 -21.281 1 97.88 85 PRO A C 1
ATOM 627 O O . PRO A 1 85 ? 0.485 -29.562 -20.812 1 97.88 85 PRO A O 1
ATOM 630 N N . LEU A 1 86 ? 0.193 -31.797 -21.062 1 97.38 86 LEU A N 1
ATOM 631 C CA . LEU A 1 86 ? -1.026 -31.891 -20.266 1 97.38 86 LEU A CA 1
ATOM 632 C C . LEU A 1 86 ? -0.83 -31.281 -18.875 1 97.38 86 LEU A C 1
ATOM 634 O O . LEU A 1 86 ? -1.69 -30.547 -18.391 1 97.38 86 LEU A O 1
ATOM 638 N N . GLU A 1 87 ? 0.331 -31.578 -18.266 1 97.44 87 GLU A N 1
ATOM 639 C CA . GLU A 1 87 ? 0.59 -31.078 -16.906 1 97.44 87 GLU A CA 1
ATOM 640 C C . GLU A 1 87 ? 0.681 -29.547 -16.891 1 97.44 87 GLU A C 1
ATOM 642 O O . GLU A 1 87 ? 0.236 -28.906 -15.938 1 97.44 87 GLU A O 1
ATOM 647 N N . ALA A 1 88 ? 1.283 -29 -17.969 1 98.12 88 ALA A N 1
ATOM 648 C CA . ALA A 1 88 ? 1.371 -27.547 -18.062 1 98.12 88 ALA A CA 1
ATOM 649 C C . ALA A 1 88 ? -0.013 -26.922 -18.234 1 98.12 88 ALA A C 1
ATOM 651 O O . ALA A 1 88 ? -0.325 -25.922 -17.594 1 98.12 88 ALA A O 1
ATOM 652 N N . ALA A 1 89 ? -0.831 -27.547 -19.047 1 98.19 89 ALA A N 1
ATOM 653 C CA . ALA A 1 89 ? -2.191 -27.062 -19.25 1 98.19 89 ALA A CA 1
ATOM 654 C C . ALA A 1 89 ? -3.006 -27.141 -17.969 1 98.19 89 ALA A C 1
ATOM 656 O O . ALA A 1 89 ? -3.727 -26.203 -17.625 1 98.19 89 ALA A O 1
ATOM 657 N N . ALA A 1 90 ? -2.854 -28.234 -17.219 1 98.06 90 ALA A N 1
ATOM 658 C CA . ALA A 1 90 ? -3.643 -28.5 -16.016 1 98.06 90 ALA A CA 1
ATOM 659 C C . ALA A 1 90 ? -3.289 -27.516 -14.898 1 98.06 90 ALA A C 1
ATOM 661 O O . ALA A 1 90 ? -4.098 -27.281 -14 1 98.06 90 ALA A O 1
ATOM 662 N N . THR A 1 91 ? -2.076 -26.984 -14.93 1 98 91 THR A N 1
ATOM 663 C CA . THR A 1 91 ? -1.604 -26.125 -13.844 1 98 91 THR A CA 1
ATOM 664 C C . THR A 1 91 ? -1.401 -24.703 -14.328 1 98 91 THR A C 1
ATOM 666 O O . THR A 1 91 ? -0.684 -23.922 -13.695 1 98 91 THR A O 1
ATOM 669 N N . LEU A 1 92 ? -2.02 -24.266 -15.383 1 98.19 92 LEU A N 1
ATOM 670 C CA . LEU A 1 92 ? -1.761 -23.016 -16.062 1 98.19 92 LEU A CA 1
ATOM 671 C C . LEU A 1 92 ? -2.51 -21.859 -15.398 1 98.19 92 LEU A C 1
ATOM 673 O O . LEU A 1 92 ? -1.962 -20.781 -15.227 1 98.19 92 LEU A O 1
ATOM 677 N N . ALA A 1 93 ? -3.672 -22.094 -14.922 1 97.19 93 ALA A N 1
ATOM 678 C CA . ALA A 1 93 ? -4.676 -21.047 -14.719 1 97.19 93 ALA A CA 1
ATOM 679 C C . ALA A 1 93 ? -4.449 -20.328 -13.391 1 97.19 93 ALA A C 1
ATOM 681 O O . ALA A 1 93 ? -4.918 -19.203 -13.203 1 97.19 93 ALA A O 1
ATOM 682 N N . VAL A 1 94 ? -3.734 -20.969 -12.469 1 97.38 94 VAL A N 1
ATOM 683 C CA . VAL A 1 94 ? -3.658 -20.359 -11.141 1 97.38 94 VAL A CA 1
ATOM 684 C C . VAL A 1 94 ? -2.25 -19.812 -10.898 1 97.38 94 VAL A C 1
ATOM 686 O O . VAL A 1 94 ? -2.033 -18.609 -10.906 1 97.38 94 VAL A O 1
ATOM 689 N N . ASN A 1 95 ? -1.251 -20.688 -10.773 1 97.81 95 ASN A N 1
ATOM 690 C CA . ASN A 1 95 ? 0.078 -20.266 -10.344 1 97.81 95 ASN A CA 1
ATOM 691 C C . ASN A 1 95 ? 0.787 -19.453 -11.422 1 97.81 95 ASN A C 1
ATOM 693 O O . ASN A 1 95 ? 1.25 -18.344 -11.164 1 97.81 95 ASN A O 1
ATOM 697 N N . PRO A 1 96 ? 0.836 -19.938 -12.703 1 98.69 96 PRO A N 1
ATOM 698 C CA . PRO A 1 96 ? 1.499 -19.141 -13.727 1 98.69 96 PRO A CA 1
ATOM 699 C C . PRO A 1 96 ? 0.776 -17.812 -14 1 98.69 96 PRO A C 1
ATOM 701 O O . PRO A 1 96 ? 1.421 -16.781 -14.195 1 98.69 96 PRO A O 1
ATOM 704 N N . CYS A 1 97 ? -0.555 -17.859 -14.039 1 98.12 97 CYS A N 1
ATOM 705 C CA . CYS A 1 97 ? -1.306 -16.641 -14.273 1 98.12 97 CYS A CA 1
ATOM 706 C C . CYS A 1 97 ? -1.092 -15.641 -13.141 1 98.12 97 CYS A C 1
ATOM 708 O O . CYS A 1 97 ? -0.94 -14.445 -13.383 1 98.12 97 CYS A O 1
ATOM 710 N N . THR A 1 98 ? -1.073 -16.125 -11.914 1 98.44 98 THR A N 1
ATOM 711 C CA . THR A 1 98 ? -0.787 -15.266 -10.766 1 98.44 98 THR A CA 1
ATOM 712 C C . THR A 1 98 ? 0.585 -14.617 -10.906 1 98.44 98 THR A C 1
ATOM 714 O O . THR A 1 98 ? 0.718 -13.398 -10.758 1 98.44 98 THR A O 1
ATOM 717 N N . ALA A 1 99 ? 1.579 -15.414 -11.211 1 98.88 99 ALA A N 1
ATOM 718 C CA . ALA A 1 99 ? 2.941 -14.914 -11.375 1 98.88 99 ALA A CA 1
ATOM 719 C C . ALA A 1 99 ? 3.006 -13.859 -12.477 1 98.88 99 ALA A C 1
ATOM 721 O O . ALA A 1 99 ? 3.6 -12.797 -12.289 1 98.88 99 ALA A O 1
ATOM 722 N N . TYR A 1 100 ? 2.377 -14.172 -13.602 1 98.88 100 TYR A N 1
ATOM 723 C CA . TYR A 1 100 ? 2.385 -13.273 -14.75 1 98.88 100 TYR A CA 1
ATOM 724 C C . TYR A 1 100 ? 1.779 -11.922 -14.391 1 98.88 100 TYR A C 1
ATOM 726 O O . TYR A 1 100 ? 2.361 -10.875 -14.688 1 98.88 100 TYR A O 1
ATOM 734 N N . ARG A 1 101 ? 0.623 -11.953 -13.766 1 98.62 101 ARG A N 1
ATOM 735 C CA . ARG A 1 101 ? -0.064 -10.711 -13.438 1 98.62 101 ARG A CA 1
ATOM 736 C C . ARG A 1 101 ? 0.729 -9.898 -12.414 1 98.62 101 ARG A C 1
ATOM 738 O O . ARG A 1 101 ? 0.833 -8.68 -12.523 1 98.62 101 ARG A O 1
ATOM 745 N N . MET A 1 102 ? 1.343 -10.539 -11.438 1 98.88 102 MET A N 1
ATOM 746 C CA . MET A 1 102 ? 2.109 -9.82 -10.422 1 98.88 102 MET A CA 1
ATOM 747 C C . MET A 1 102 ? 3.35 -9.18 -11.031 1 98.88 102 MET A C 1
ATOM 749 O O . MET A 1 102 ? 3.748 -8.086 -10.625 1 98.88 102 MET A O 1
ATOM 753 N N . LEU A 1 103 ? 3.928 -9.805 -12.023 1 98.81 103 LEU A N 1
ATOM 754 C CA . LEU A 1 103 ? 5.129 -9.289 -12.664 1 98.81 103 LEU A CA 1
ATOM 755 C C . LEU A 1 103 ? 4.773 -8.203 -13.68 1 98.81 103 LEU A C 1
ATOM 757 O O . LEU A 1 103 ? 5.652 -7.477 -14.156 1 98.81 103 LEU A O 1
ATOM 761 N N . SER A 1 104 ? 3.469 -8.016 -13.953 1 98.5 104 SER A N 1
ATOM 762 C CA . SER A 1 104 ? 3.09 -7.148 -15.062 1 98.5 104 SER A CA 1
ATOM 763 C C . SER A 1 104 ? 2.34 -5.914 -14.562 1 98.5 104 SER A C 1
ATOM 765 O O . SER A 1 104 ? 2.385 -4.859 -15.195 1 98.5 104 SER A O 1
ATOM 767 N N . ASP A 1 105 ? 1.705 -6.012 -13.477 1 98.06 105 ASP A N 1
ATOM 768 C CA . ASP A 1 105 ? 0.637 -5.055 -13.211 1 98.06 105 ASP A CA 1
ATOM 769 C C . ASP A 1 105 ? 1.074 -4.012 -12.188 1 98.06 105 ASP A C 1
ATOM 771 O O . ASP A 1 105 ? 0.45 -2.957 -12.055 1 98.06 105 ASP A O 1
ATOM 775 N N . PHE A 1 106 ? 2.146 -4.191 -11.461 1 98.56 106 PHE A N 1
ATOM 776 C CA . PHE A 1 106 ? 2.35 -3.395 -10.258 1 98.56 106 PHE A CA 1
ATOM 777 C C . PHE A 1 106 ? 3.562 -2.486 -10.406 1 98.56 106 PHE A C 1
ATOM 779 O O . PHE A 1 106 ? 3.664 -1.461 -9.727 1 98.56 106 PHE A O 1
ATOM 786 N N . GLN A 1 107 ? 4.543 -2.9 -11.188 1 98.44 107 GLN A N 1
ATOM 787 C CA . GLN A 1 107 ? 5.703 -2.096 -11.547 1 98.44 107 GLN A CA 1
ATOM 788 C C . GLN A 1 107 ? 6.039 -2.242 -13.023 1 98.44 107 GLN A C 1
ATOM 790 O O . GLN A 1 107 ? 5.797 -3.293 -13.617 1 98.44 107 GLN A O 1
ATOM 795 N N . HIS A 1 108 ? 6.535 -1.168 -13.555 1 98.19 108 HIS A N 1
ATOM 796 C CA . HIS A 1 108 ? 7.125 -1.288 -14.883 1 98.19 108 HIS A CA 1
ATOM 797 C C . HIS A 1 108 ? 8.508 -1.921 -14.812 1 98.19 108 HIS A C 1
ATOM 799 O O . HIS A 1 108 ? 9.477 -1.264 -14.422 1 98.19 108 HIS A O 1
ATOM 805 N N . LEU A 1 109 ? 8.586 -3.143 -15.234 1 98.44 109 LEU A N 1
ATOM 806 C CA . LEU A 1 109 ? 9.836 -3.891 -15.148 1 98.44 109 LEU A CA 1
ATOM 807 C C . LEU A 1 109 ? 10.477 -4.035 -16.531 1 98.44 109 LEU A C 1
ATOM 809 O O . LEU A 1 109 ? 9.797 -4.352 -17.5 1 98.44 109 LEU A O 1
ATOM 813 N N . GLN A 1 110 ? 11.703 -3.74 -16.562 1 98 110 GLN A N 1
ATOM 814 C CA . GLN A 1 110 ? 12.516 -3.904 -17.781 1 98 110 GLN A CA 1
ATOM 815 C C . GLN A 1 110 ? 13.617 -4.934 -17.562 1 98 110 GLN A C 1
ATOM 817 O O . GLN A 1 110 ? 14.008 -5.207 -16.422 1 98 110 GLN A O 1
ATOM 822 N N . PRO A 1 111 ? 14.047 -5.566 -18.734 1 98.12 111 PRO A N 1
ATOM 823 C CA . PRO A 1 111 ? 15.18 -6.477 -18.578 1 98.12 111 PRO A CA 1
ATOM 824 C C . PRO A 1 111 ? 16.312 -5.867 -17.75 1 98.12 111 PRO A C 1
ATOM 826 O O . PRO A 1 111 ? 16.656 -4.699 -17.938 1 98.12 111 PRO A O 1
ATOM 829 N N . GLY A 1 112 ? 16.812 -6.574 -16.812 1 96.94 112 GLY A N 1
ATOM 830 C CA . GLY A 1 112 ? 17.875 -6.098 -15.938 1 96.94 112 GLY A CA 1
ATOM 831 C C . GLY A 1 112 ? 17.375 -5.641 -14.578 1 96.94 112 GLY A C 1
ATOM 832 O O . GLY A 1 112 ? 18.156 -5.547 -13.625 1 96.94 112 GLY A O 1
ATOM 833 N N . ASP A 1 113 ? 16.078 -5.305 -14.453 1 97.81 113 ASP A N 1
ATOM 834 C CA . ASP A 1 113 ? 15.523 -4.922 -13.164 1 97.81 113 ASP A CA 1
ATOM 835 C C . ASP A 1 113 ? 15.508 -6.109 -12.203 1 97.81 113 ASP A C 1
ATOM 837 O O . ASP A 1 113 ? 15.461 -7.262 -12.625 1 97.81 113 ASP A O 1
ATOM 841 N N . THR A 1 114 ? 15.516 -5.816 -10.906 1 97.56 114 THR A N 1
ATOM 842 C CA . THR A 1 114 ? 15.547 -6.84 -9.867 1 97.56 114 THR A CA 1
ATOM 843 C C . THR A 1 114 ? 14.195 -6.934 -9.156 1 97.56 114 THR A C 1
ATOM 845 O O . THR A 1 114 ? 13.547 -5.914 -8.914 1 97.56 114 THR A O 1
ATOM 848 N N . ILE A 1 115 ? 13.797 -8.164 -8.891 1 98.5 115 ILE A N 1
ATOM 849 C CA . ILE A 1 115 ? 12.656 -8.414 -8.016 1 98.5 115 ILE A CA 1
ATOM 850 C C . ILE A 1 115 ? 13.07 -9.367 -6.891 1 98.5 115 ILE A C 1
ATOM 852 O O . ILE A 1 115 ? 14.07 -10.078 -7.012 1 98.5 115 ILE A O 1
ATOM 856 N N . VAL A 1 116 ? 12.344 -9.328 -5.781 1 97.88 116 VAL A N 1
ATOM 857 C CA . VAL A 1 116 ? 12.586 -10.234 -4.66 1 97.88 116 VAL A CA 1
ATOM 858 C C . VAL A 1 116 ? 11.289 -10.938 -4.27 1 97.88 116 VAL A C 1
ATOM 860 O O . VAL A 1 116 ? 10.203 -10.359 -4.383 1 97.88 116 VAL A O 1
ATOM 863 N N . GLN A 1 117 ? 11.383 -12.195 -3.92 1 98.75 117 GLN A N 1
ATOM 864 C CA . GLN A 1 117 ? 10.203 -12.93 -3.463 1 98.75 117 GLN A CA 1
ATOM 865 C C . GLN A 1 117 ? 10.539 -13.852 -2.295 1 98.75 117 GLN A C 1
ATOM 867 O O . GLN A 1 117 ? 11.672 -14.328 -2.188 1 98.75 117 GLN A O 1
ATOM 872 N N . ASN A 1 118 ? 9.586 -14.016 -1.404 1 98.19 118 ASN A N 1
ATOM 873 C CA . ASN A 1 118 ? 9.664 -15.133 -0.467 1 98.19 118 ASN A CA 1
ATOM 874 C C . ASN A 1 118 ? 8.781 -16.297 -0.903 1 98.19 118 ASN A C 1
ATOM 876 O O . ASN A 1 118 ? 8.023 -16.188 -1.868 1 98.19 118 ASN A O 1
ATOM 880 N N . GLY A 1 119 ? 9.008 -17.5 -0.294 1 96.19 119 GLY A N 1
ATOM 881 C CA . GLY A 1 119 ? 8.289 -18.672 -0.769 1 96.19 119 GLY A CA 1
ATOM 882 C C . GLY A 1 119 ? 8.633 -19.047 -2.197 1 96.19 119 GLY A C 1
ATOM 883 O O . GLY A 1 119 ? 7.762 -19.438 -2.971 1 96.19 119 GLY A O 1
ATOM 884 N N . ALA A 1 120 ? 9.891 -18.953 -2.529 1 97.06 120 ALA A N 1
ATOM 885 C CA . ALA A 1 120 ? 10.312 -19.078 -3.922 1 97.06 120 ALA A CA 1
ATOM 886 C C . ALA A 1 120 ? 10.117 -20.5 -4.438 1 97.06 120 ALA A C 1
ATOM 888 O O . ALA A 1 120 ? 10.055 -20.719 -5.648 1 97.06 120 ALA A O 1
ATOM 889 N N . ASN A 1 121 ? 10.094 -21.438 -3.562 1 94.12 121 ASN A N 1
ATOM 890 C CA . ASN A 1 121 ? 9.945 -22.828 -3.998 1 94.12 121 ASN A CA 1
ATOM 891 C C . ASN A 1 121 ? 8.469 -23.219 -4.125 1 94.12 121 ASN A C 1
ATOM 893 O O . ASN A 1 121 ? 8.156 -24.344 -4.477 1 94.12 121 ASN A O 1
ATOM 897 N N . SER A 1 122 ? 7.566 -22.344 -3.768 1 93.5 122 SER A N 1
ATOM 898 C CA . SER A 1 122 ? 6.145 -22.594 -3.984 1 93.5 122 SER A CA 1
ATOM 899 C C . SER A 1 122 ? 5.82 -22.688 -5.473 1 93.5 122 SER A C 1
ATOM 901 O O . SER A 1 122 ? 6.656 -22.359 -6.316 1 93.5 122 SER A O 1
ATOM 903 N N . GLY A 1 123 ? 4.547 -23.156 -5.77 1 94.62 123 GLY A N 1
ATOM 904 C CA . GLY A 1 123 ? 4.105 -23.203 -7.156 1 94.62 123 GLY A CA 1
ATOM 905 C C . GLY A 1 123 ? 4.172 -21.844 -7.844 1 94.62 123 GLY A C 1
ATOM 906 O O . GLY A 1 123 ? 4.719 -21.734 -8.945 1 94.62 123 GLY A O 1
ATOM 907 N N . VAL A 1 124 ? 3.691 -20.812 -7.164 1 97.38 124 VAL A N 1
ATOM 908 C CA . VAL A 1 124 ? 3.738 -19.453 -7.723 1 97.38 124 VAL A CA 1
ATOM 909 C C . VAL A 1 124 ? 5.188 -18.984 -7.801 1 97.38 124 VAL A C 1
ATOM 911 O O . VAL A 1 124 ? 5.602 -18.391 -8.805 1 97.38 124 VAL A O 1
ATOM 914 N N . GLY A 1 125 ? 5.953 -19.234 -6.762 1 97.81 125 GLY A N 1
ATOM 915 C CA . GLY A 1 125 ? 7.344 -18.812 -6.738 1 97.81 125 GLY A CA 1
ATOM 916 C C . GLY A 1 125 ? 8.156 -19.359 -7.891 1 97.81 125 GLY A C 1
ATOM 917 O O . GLY A 1 125 ? 8.953 -18.641 -8.5 1 97.81 125 GLY A O 1
ATOM 918 N N . GLN A 1 126 ? 7.984 -20.594 -8.203 1 97.69 126 GLN A N 1
ATOM 919 C CA . GLN A 1 126 ? 8.688 -21.219 -9.32 1 97.69 126 GLN A CA 1
ATOM 920 C C . GLN A 1 126 ? 8.25 -20.625 -10.648 1 97.69 126 GLN A C 1
ATOM 922 O O . GLN A 1 126 ? 9.078 -20.406 -11.539 1 97.69 126 GLN A O 1
ATOM 927 N N . ALA A 1 127 ? 6.953 -20.375 -10.758 1 98.56 127 ALA A N 1
ATOM 928 C CA . ALA A 1 127 ? 6.465 -19.719 -11.969 1 98.56 127 ALA A CA 1
ATOM 929 C C . ALA A 1 127 ? 7.055 -18.312 -12.102 1 98.56 127 ALA A C 1
ATOM 931 O O . ALA A 1 127 ? 7.422 -17.891 -13.203 1 98.56 127 ALA A O 1
ATOM 932 N N . VAL A 1 128 ? 7.18 -17.562 -11.008 1 98.88 128 VAL A N 1
ATOM 933 C CA . VAL A 1 128 ? 7.773 -16.234 -10.992 1 98.88 128 VAL A CA 1
ATOM 934 C C . VAL A 1 128 ? 9.211 -16.297 -11.508 1 98.88 128 VAL A C 1
ATOM 936 O O . VAL A 1 128 ? 9.609 -15.5 -12.352 1 98.88 128 VAL A O 1
ATOM 939 N N . ILE A 1 129 ? 9.961 -17.281 -11.016 1 98.81 129 ILE A N 1
ATOM 940 C CA . ILE A 1 129 ? 11.352 -17.438 -11.422 1 98.81 129 ILE A CA 1
ATOM 941 C C . ILE A 1 129 ? 11.438 -17.609 -12.938 1 98.81 129 ILE A C 1
ATOM 943 O O . ILE A 1 129 ? 12.195 -16.906 -13.609 1 98.81 129 ILE A O 1
ATOM 947 N N . GLN A 1 130 ? 10.664 -18.453 -13.453 1 98.88 130 GLN A N 1
ATOM 948 C CA . GLN A 1 130 ? 10.758 -18.797 -14.867 1 98.88 130 GLN A CA 1
ATOM 949 C C . GLN A 1 130 ? 10.281 -17.656 -15.75 1 98.88 130 GLN A C 1
ATOM 951 O O . GLN A 1 130 ? 10.93 -17.312 -16.75 1 98.88 130 GLN A O 1
ATOM 956 N N . ILE A 1 131 ? 9.148 -17.031 -15.398 1 98.94 131 ILE A N 1
ATOM 957 C CA . ILE A 1 131 ? 8.617 -15.938 -16.188 1 98.94 131 ILE A CA 1
ATOM 958 C C . ILE A 1 131 ? 9.555 -14.734 -16.109 1 98.94 131 ILE A C 1
ATOM 960 O O . ILE A 1 131 ? 9.781 -14.047 -17.109 1 98.94 131 ILE A O 1
ATOM 964 N N . ALA A 1 132 ? 10.086 -14.469 -14.922 1 98.94 132 ALA A N 1
ATOM 965 C CA . ALA A 1 132 ? 11.07 -13.391 -14.773 1 98.94 132 ALA A CA 1
ATOM 966 C C . ALA A 1 132 ? 12.289 -13.633 -15.656 1 98.94 132 ALA A C 1
ATOM 968 O O . ALA A 1 132 ? 12.781 -12.711 -16.312 1 98.94 132 ALA A O 1
ATOM 969 N N . ALA A 1 133 ? 12.766 -14.883 -15.664 1 98.81 133 ALA A N 1
ATOM 970 C CA . ALA A 1 133 ? 13.898 -15.234 -16.516 1 98.81 133 ALA A CA 1
ATOM 971 C C . ALA A 1 133 ? 13.578 -14.984 -17.984 1 98.81 133 ALA A C 1
ATOM 973 O O . ALA A 1 133 ? 14.391 -14.422 -18.719 1 98.81 133 ALA A O 1
ATOM 974 N N . ALA A 1 134 ? 12.398 -15.391 -18.391 1 98.75 134 ALA A N 1
ATOM 975 C CA . ALA A 1 134 ? 11.969 -15.203 -19.781 1 98.75 134 ALA A CA 1
ATOM 976 C C . ALA A 1 134 ? 11.93 -13.727 -20.141 1 98.75 134 ALA A C 1
ATOM 978 O O . ALA A 1 134 ? 12.109 -13.359 -21.312 1 98.75 134 ALA A O 1
ATOM 979 N N . ARG A 1 135 ? 11.766 -12.891 -19.156 1 98.5 135 ARG A N 1
ATOM 980 C CA . ARG A 1 135 ? 11.648 -11.453 -19.375 1 98.5 135 ARG A CA 1
ATOM 981 C C . ARG A 1 135 ? 12.984 -10.75 -19.141 1 98.5 135 ARG A C 1
ATOM 983 O O . ARG A 1 135 ? 13.07 -9.523 -19.234 1 98.5 135 ARG A O 1
ATOM 990 N N . GLY A 1 136 ? 13.977 -11.453 -18.734 1 98.5 136 GLY A N 1
ATOM 991 C CA . GLY A 1 136 ? 15.305 -10.906 -18.5 1 98.5 136 GLY A CA 1
ATOM 992 C C . GLY A 1 136 ? 15.438 -10.195 -17.172 1 98.5 136 GLY A C 1
ATOM 993 O O . GLY A 1 136 ? 16.281 -9.305 -17.016 1 98.5 136 GLY A O 1
ATOM 994 N N . LEU A 1 137 ? 14.609 -10.5 -16.25 1 98.56 137 LEU A N 1
ATOM 995 C CA . LEU A 1 137 ? 14.672 -9.906 -14.914 1 98.56 137 LEU A CA 1
ATOM 996 C C . LEU A 1 137 ? 15.633 -10.672 -14.016 1 98.56 137 LEU A C 1
ATOM 998 O O . LEU A 1 137 ? 15.898 -11.852 -14.25 1 98.56 137 LEU A O 1
ATOM 1002 N N . VAL A 1 138 ? 16.141 -10.023 -13.023 1 97.88 138 VAL A N 1
ATOM 1003 C CA . VAL A 1 138 ? 16.969 -10.641 -12 1 97.88 138 VAL A CA 1
ATOM 1004 C C . VAL A 1 138 ? 16.125 -10.961 -10.773 1 97.88 138 VAL A C 1
ATOM 1006 O O . VAL A 1 138 ? 15.359 -10.117 -10.305 1 97.88 138 VAL A O 1
ATOM 1009 N N . THR A 1 139 ? 16.281 -12.18 -10.258 1 98 139 THR A N 1
ATOM 1010 C CA . THR A 1 139 ? 15.422 -12.57 -9.148 1 98 139 THR A CA 1
ATOM 1011 C C . THR A 1 139 ? 16.25 -12.898 -7.906 1 98 139 THR A C 1
ATOM 1013 O O . THR A 1 139 ? 17.281 -13.57 -8 1 98 139 THR A O 1
ATOM 1016 N N . ILE A 1 140 ? 15.852 -12.328 -6.801 1 96.75 140 ILE A N 1
ATOM 1017 C CA . ILE A 1 140 ? 16.281 -12.758 -5.477 1 96.75 140 ILE A CA 1
ATOM 1018 C C . ILE A 1 140 ? 15.211 -13.648 -4.848 1 96.75 140 ILE A C 1
ATOM 1020 O O . ILE A 1 140 ? 14.102 -13.188 -4.562 1 96.75 140 ILE A O 1
ATOM 1024 N N . ASN A 1 141 ? 15.609 -14.891 -4.641 1 97.5 141 ASN A N 1
ATOM 1025 C CA . ASN A 1 141 ? 14.648 -15.914 -4.23 1 97.5 141 ASN A CA 1
ATOM 1026 C C . ASN A 1 141 ? 14.906 -16.391 -2.803 1 97.5 141 ASN A C 1
ATOM 1028 O O . ASN A 1 141 ? 15.883 -17.094 -2.551 1 97.5 141 ASN A O 1
ATOM 1032 N N . VAL A 1 142 ? 13.961 -16 -1.935 1 96.69 142 VAL A N 1
ATOM 1033 C CA . VAL A 1 142 ? 14.102 -16.359 -0.526 1 96.69 142 VAL A CA 1
ATOM 1034 C C . VAL A 1 142 ? 13.367 -17.672 -0.245 1 96.69 142 VAL A C 1
ATOM 1036 O O . VAL A 1 142 ? 12.211 -17.828 -0.644 1 96.69 142 VAL A O 1
ATOM 1039 N N . VAL A 1 143 ? 14.016 -18.609 0.403 1 95.25 143 VAL A N 1
ATOM 1040 C CA . VAL A 1 143 ? 13.43 -19.906 0.777 1 95.25 143 VAL A CA 1
ATOM 1041 C C . VAL A 1 143 ? 13.547 -20.094 2.285 1 95.25 143 VAL A C 1
ATOM 1043 O O . VAL A 1 143 ? 14.359 -19.453 2.945 1 95.25 143 VAL A O 1
ATOM 1046 N N . ARG A 1 144 ? 12.727 -20.969 2.807 1 91.94 144 ARG A N 1
ATOM 1047 C CA . ARG A 1 144 ? 12.797 -21.312 4.223 1 91.94 144 ARG A CA 1
ATOM 1048 C C . ARG A 1 144 ? 14.102 -22.031 4.543 1 91.94 144 ARG A C 1
ATOM 1050 O O . ARG A 1 144 ? 14.664 -22.719 3.693 1 91.94 144 ARG A O 1
ATOM 1057 N N . ASN A 1 145 ? 14.406 -21.859 5.746 1 88.31 145 ASN A N 1
ATOM 1058 C CA . ASN A 1 145 ? 15.586 -22.578 6.195 1 88.31 145 ASN A CA 1
ATOM 1059 C C . ASN A 1 145 ? 15.414 -24.094 6.051 1 88.31 145 ASN A C 1
ATOM 1061 O O . ASN A 1 145 ? 14.344 -24.625 6.352 1 88.31 145 ASN A O 1
ATOM 1065 N N . ARG A 1 146 ? 16.516 -24.719 5.586 1 86.56 146 ARG A N 1
ATOM 1066 C CA . ARG A 1 146 ? 16.5 -26.172 5.387 1 86.56 146 ARG A CA 1
ATOM 1067 C C . ARG A 1 146 ? 17.188 -26.891 6.539 1 86.56 146 ARG A C 1
ATOM 1069 O O . ARG A 1 146 ? 18.031 -26.297 7.23 1 86.56 146 ARG A O 1
ATOM 1076 N N . PRO A 1 147 ? 16.797 -28.156 6.742 1 84.81 147 PRO A N 1
ATOM 1077 C CA . PRO A 1 147 ? 17.375 -28.875 7.879 1 84.81 147 PRO A CA 1
ATOM 1078 C C . PRO A 1 147 ? 18.875 -29.141 7.711 1 84.81 147 PRO A C 1
ATOM 1080 O O . PRO A 1 147 ? 19.594 -29.266 8.703 1 84.81 147 PRO A O 1
ATOM 1083 N N . ASP A 1 148 ? 19.266 -29.312 6.449 1 87.62 148 ASP A N 1
ATOM 1084 C CA . ASP A 1 148 ? 20.688 -29.578 6.207 1 87.62 148 ASP A CA 1
ATOM 1085 C C . ASP A 1 148 ? 21.141 -28.906 4.914 1 87.62 148 ASP A C 1
ATOM 1087 O O . ASP A 1 148 ? 20.328 -28.484 4.094 1 87.62 148 ASP A O 1
ATOM 1091 N N . ARG A 1 149 ? 22.484 -28.859 4.859 1 89 149 ARG A N 1
ATOM 1092 C CA . ARG A 1 149 ? 23.125 -28.141 3.766 1 89 149 ARG A CA 1
ATOM 1093 C C . ARG A 1 149 ? 22.844 -28.812 2.424 1 89 149 ARG A C 1
ATOM 1095 O O . ARG A 1 149 ? 22.703 -28.125 1.402 1 89 149 ARG A O 1
ATOM 1102 N N . SER A 1 150 ? 22.75 -30.031 2.391 1 92 150 SER A N 1
ATOM 1103 C CA . SER A 1 150 ? 22.531 -30.766 1.151 1 92 150 SER A CA 1
ATOM 1104 C C . SER A 1 150 ? 21.156 -30.484 0.573 1 92 150 SER A C 1
ATOM 1106 O O . SER A 1 150 ? 21.016 -30.25 -0.632 1 92 150 SER A O 1
ATOM 1108 N N . SER A 1 151 ? 20.203 -30.578 1.453 1 90.19 151 SER A N 1
ATOM 1109 C CA . SER A 1 151 ? 18.844 -30.266 1.016 1 90.19 151 SER A CA 1
ATOM 1110 C C . SER A 1 151 ? 18.734 -28.844 0.494 1 90.19 151 SER A C 1
ATOM 1112 O O . SER A 1 151 ? 18.016 -28.578 -0.48 1 90.19 151 SER A O 1
ATOM 1114 N N . TYR A 1 152 ? 19.422 -27.969 1.161 1 92.88 152 TYR A N 1
ATOM 1115 C CA . TYR A 1 152 ? 19.453 -26.594 0.68 1 92.88 152 TYR A CA 1
ATOM 1116 C C . TYR A 1 152 ? 20.094 -26.516 -0.695 1 92.88 152 TYR A C 1
ATOM 1118 O O . TYR A 1 152 ? 19.562 -25.859 -1.601 1 92.88 152 TYR A O 1
ATOM 1126 N N . PHE A 1 153 ? 21.203 -27.125 -0.824 1 94.88 153 PHE A N 1
ATOM 1127 C CA . PHE A 1 153 ? 21.953 -27.062 -2.078 1 94.88 153 PHE A CA 1
ATOM 1128 C C . PHE A 1 153 ? 21.125 -27.641 -3.223 1 94.88 153 PHE A C 1
ATOM 1130 O O . PHE A 1 153 ? 21.094 -27.078 -4.32 1 94.88 153 PHE A O 1
ATOM 1137 N N . GLU A 1 154 ? 20.438 -28.672 -2.992 1 93.44 154 GLU A N 1
ATOM 1138 C CA . GLU A 1 154 ? 19.578 -29.281 -4.004 1 93.44 154 GLU A CA 1
ATOM 1139 C C . GLU A 1 154 ? 18.469 -28.328 -4.434 1 93.44 154 GLU A C 1
ATOM 1141 O O . GLU A 1 154 ? 18.203 -28.172 -5.629 1 93.44 154 GLU A O 1
ATOM 1146 N N . LEU A 1 155 ? 17.891 -27.734 -3.455 1 94.31 155 LEU A N 1
ATOM 1147 C CA . LEU A 1 155 ? 16.828 -26.781 -3.744 1 94.31 155 LEU A CA 1
ATOM 1148 C C . LEU A 1 155 ? 17.375 -25.578 -4.512 1 94.31 155 LEU A C 1
ATOM 1150 O O . LEU A 1 155 ? 16.766 -25.125 -5.477 1 94.31 155 LEU A O 1
ATOM 1154 N N . GLU A 1 156 ? 18.484 -25.078 -4.062 1 96 156 GLU A N 1
ATOM 1155 C CA . GLU A 1 156 ? 19.109 -23.953 -4.734 1 96 156 GLU A CA 1
ATOM 1156 C C . GLU A 1 156 ? 19.406 -24.266 -6.195 1 96 156 GLU A C 1
ATOM 1158 O O . GLU A 1 156 ? 19.094 -23.469 -7.086 1 96 156 GLU A O 1
ATOM 1163 N N . MET A 1 157 ? 19.984 -25.438 -6.414 1 96.94 157 MET A N 1
ATOM 1164 C CA . MET A 1 157 ? 20.312 -25.844 -7.777 1 96.94 157 MET A CA 1
ATOM 1165 C C . MET A 1 157 ? 19.047 -25.969 -8.625 1 96.94 157 MET A C 1
ATOM 1167 O O . MET A 1 157 ? 19.031 -25.562 -9.789 1 96.94 157 MET A O 1
ATOM 1171 N N . TYR A 1 158 ? 18.094 -26.516 -8.016 1 95.31 158 TYR A N 1
ATOM 1172 C CA . TYR A 1 158 ? 16.812 -26.672 -8.719 1 95.31 158 TYR A CA 1
ATOM 1173 C C . TYR A 1 158 ? 16.25 -25.328 -9.133 1 95.31 158 TYR A C 1
ATOM 1175 O O . TYR A 1 158 ? 15.914 -25.125 -10.305 1 95.31 158 TYR A O 1
ATOM 1183 N N . LEU A 1 159 ? 16.188 -24.359 -8.227 1 97.44 159 LEU A N 1
ATOM 1184 C CA . LEU A 1 159 ? 15.609 -23.047 -8.5 1 97.44 159 LEU A CA 1
ATOM 1185 C C . LEU A 1 159 ? 16.469 -22.266 -9.484 1 97.44 159 LEU A C 1
ATOM 1187 O O . LEU A 1 159 ? 15.945 -21.547 -10.344 1 97.44 159 LEU A O 1
ATOM 1191 N N . LYS A 1 160 ? 17.781 -22.422 -9.383 1 98.12 160 LYS A N 1
ATOM 1192 C CA . LYS A 1 160 ? 18.656 -21.797 -10.359 1 98.12 160 LYS A CA 1
ATOM 1193 C C . LYS A 1 160 ? 18.469 -22.406 -11.742 1 98.12 160 LYS A C 1
ATOM 1195 O O . LYS A 1 160 ? 18.562 -21.703 -12.758 1 98.12 160 LYS A O 1
ATOM 1200 N N . GLY A 1 161 ? 18.203 -23.688 -11.711 1 97.56 161 GLY A N 1
ATOM 1201 C CA . GLY A 1 161 ? 17.906 -24.375 -12.953 1 97.56 161 GLY A CA 1
ATOM 1202 C C . GLY A 1 161 ? 16.656 -23.859 -13.641 1 97.56 161 GLY A C 1
ATOM 1203 O O . GLY A 1 161 ? 16.531 -23.922 -14.867 1 97.56 161 GLY A O 1
ATOM 1204 N N . LEU A 1 162 ? 15.781 -23.328 -12.844 1 97.69 162 LEU A N 1
ATOM 1205 C CA . LEU A 1 162 ? 14.555 -22.75 -13.383 1 97.69 162 LEU A CA 1
ATOM 1206 C C . LEU A 1 162 ? 14.797 -21.328 -13.867 1 97.69 162 LEU A C 1
ATOM 1208 O O . LEU A 1 162 ? 13.906 -20.703 -14.453 1 97.69 162 LEU A O 1
ATOM 1212 N N . GLY A 1 163 ? 15.969 -20.766 -13.594 1 98.31 163 GLY A N 1
ATOM 1213 C CA . GLY A 1 163 ? 16.312 -19.422 -14.031 1 98.31 163 GLY A CA 1
ATOM 1214 C C . GLY A 1 163 ? 16.531 -18.453 -12.883 1 98.31 163 GLY A C 1
ATOM 1215 O O . GLY A 1 163 ? 16.75 -17.266 -13.109 1 98.31 163 GLY A O 1
ATOM 1216 N N . GLY A 1 164 ? 16.484 -18.953 -11.703 1 98.06 164 GLY A N 1
ATOM 1217 C CA . GLY A 1 164 ? 16.719 -18.078 -10.562 1 98.06 164 GLY A CA 1
ATOM 1218 C C . GLY A 1 164 ? 18.141 -17.594 -10.461 1 98.06 164 GLY A C 1
ATOM 1219 O O . GLY A 1 164 ? 19.094 -18.359 -10.703 1 98.06 164 GLY A O 1
ATOM 1220 N N . HIS A 1 165 ? 18.328 -16.359 -10.117 1 96.06 165 HIS A N 1
ATOM 1221 C CA . HIS A 1 165 ? 19.672 -15.805 -10.031 1 96.06 165 HIS A CA 1
ATOM 1222 C C . HIS A 1 165 ? 20.266 -16.016 -8.641 1 96.06 165 HIS A C 1
ATOM 1224 O O . HIS A 1 165 ? 21.328 -16.609 -8.508 1 96.06 165 HIS A O 1
ATOM 1230 N N . TYR A 1 166 ? 19.578 -15.5 -7.645 1 94.69 166 TYR A N 1
ATOM 1231 C CA . TYR A 1 166 ? 20.031 -15.633 -6.266 1 94.69 166 TYR A CA 1
ATOM 1232 C C . TYR A 1 166 ? 19.031 -16.406 -5.434 1 94.69 166 TYR A C 1
ATOM 1234 O O . TYR A 1 166 ? 17.828 -16.156 -5.512 1 94.69 166 TYR A O 1
ATOM 1242 N N . VAL A 1 167 ? 19.5 -17.391 -4.762 1 95.5 167 VAL A N 1
ATOM 1243 C CA . VAL A 1 167 ? 18.703 -18.156 -3.809 1 95.5 167 VAL A CA 1
ATOM 1244 C C . VAL A 1 167 ? 19.312 -18.031 -2.412 1 95.5 167 VAL A C 1
ATOM 1246 O O . VAL A 1 167 ? 20.5 -18.266 -2.219 1 95.5 167 VAL A O 1
ATOM 1249 N N . ILE A 1 168 ? 18.469 -17.625 -1.496 1 93.69 168 ILE A N 1
ATOM 1250 C CA . ILE A 1 168 ? 18.969 -17.344 -0.156 1 93.69 168 ILE A CA 1
ATOM 1251 C C . ILE A 1 168 ? 17.922 -17.75 0.883 1 93.69 168 ILE A C 1
ATOM 1253 O O . ILE A 1 168 ? 16.719 -17.625 0.635 1 93.69 168 ILE A O 1
ATOM 1257 N N . THR A 1 169 ? 18.375 -18.188 2.041 1 93.5 169 THR A N 1
ATOM 1258 C CA . THR A 1 169 ? 17.438 -18.5 3.117 1 93.5 169 THR A CA 1
ATOM 1259 C C . THR A 1 169 ? 16.984 -17.25 3.842 1 93.5 169 THR A C 1
ATOM 1261 O O . THR A 1 169 ? 17.625 -16.188 3.721 1 93.5 169 THR A O 1
ATOM 1264 N N . GLU A 1 170 ? 15.938 -17.375 4.547 1 91.31 170 GLU A N 1
ATOM 1265 C CA . GLU A 1 170 ? 15.445 -16.25 5.348 1 91.31 170 GLU A CA 1
ATOM 1266 C C . GLU A 1 170 ? 16.516 -15.75 6.316 1 91.31 170 GLU A C 1
ATOM 1268 O O . GLU A 1 170 ? 16.688 -14.539 6.48 1 91.31 170 GLU A O 1
ATOM 1273 N N . GLU A 1 171 ? 17.172 -16.672 6.93 1 88.12 171 GLU A N 1
ATOM 1274 C CA . GLU A 1 171 ? 18.234 -16.312 7.855 1 88.12 171 GLU A CA 1
ATOM 1275 C C . GLU A 1 171 ? 19.391 -15.625 7.129 1 88.12 171 GLU A C 1
ATOM 1277 O O . GLU A 1 171 ? 20 -14.688 7.66 1 88.12 171 GLU A O 1
ATOM 1282 N N . GLY A 1 172 ? 19.609 -16.094 5.973 1 87 172 GLY A N 1
ATOM 1283 C CA . GLY A 1 172 ? 20.672 -15.508 5.18 1 87 172 GLY A CA 1
ATOM 1284 C C . GLY A 1 172 ? 20.406 -14.062 4.797 1 87 172 GLY A C 1
ATOM 1285 O O . GLY A 1 172 ? 21.312 -13.242 4.777 1 87 172 GLY A O 1
ATOM 1286 N N . LEU A 1 173 ? 19.203 -13.781 4.535 1 85.94 173 LEU A N 1
ATOM 1287 C CA . LEU A 1 173 ? 18.812 -12.438 4.117 1 85.94 173 LEU A CA 1
ATOM 1288 C C . LEU A 1 173 ? 19.016 -11.438 5.25 1 85.94 173 LEU A C 1
ATOM 1290 O O . LEU A 1 173 ? 19.234 -10.242 5.004 1 85.94 173 LEU A O 1
ATOM 1294 N N . ARG A 1 174 ? 19.031 -11.883 6.43 1 79.62 174 ARG A N 1
ATOM 1295 C CA . ARG A 1 174 ? 19.172 -11.023 7.602 1 79.62 174 ARG A CA 1
ATOM 1296 C C . ARG A 1 174 ? 20.625 -10.789 7.941 1 79.62 174 ARG A C 1
ATOM 1298 O O . ARG A 1 174 ? 20.953 -9.883 8.711 1 79.62 174 ARG A O 1
ATOM 1305 N N . ARG A 1 175 ? 21.438 -11.734 7.41 1 76.12 175 ARG A N 1
ATOM 1306 C CA . ARG A 1 175 ? 22.844 -11.648 7.734 1 76.12 175 ARG A CA 1
ATOM 1307 C C . ARG A 1 175 ? 23.516 -10.523 6.953 1 76.12 175 ARG A C 1
ATOM 1309 O O . ARG A 1 175 ? 23.094 -10.195 5.844 1 76.12 175 ARG A O 1
ATOM 1316 N N . GLN A 1 176 ? 24.516 -9.898 7.59 1 66.38 176 GLN A N 1
ATOM 1317 C CA . GLN A 1 176 ? 25.234 -8.758 7.047 1 66.38 176 GLN A CA 1
ATOM 1318 C C . GLN A 1 176 ? 25.859 -9.094 5.691 1 66.38 176 GLN A C 1
ATOM 1320 O O . GLN A 1 176 ? 25.984 -8.219 4.832 1 66.38 176 GLN A O 1
ATOM 1325 N N . ASP A 1 177 ? 26.219 -10.336 5.516 1 60.12 177 ASP A N 1
ATOM 1326 C CA . ASP A 1 177 ? 26.859 -10.719 4.262 1 60.12 177 ASP A CA 1
ATOM 1327 C C . ASP A 1 177 ? 25.922 -10.508 3.078 1 60.12 177 ASP A C 1
ATOM 1329 O O . ASP A 1 177 ? 26.375 -10.289 1.952 1 60.12 177 ASP A O 1
ATOM 1333 N N . PHE A 1 178 ? 24.688 -10.523 3.266 1 64.81 178 PHE A N 1
ATOM 1334 C CA . PHE A 1 178 ? 23.75 -10.312 2.16 1 64.81 178 PHE A CA 1
ATOM 1335 C C . PHE A 1 178 ? 23.766 -8.852 1.722 1 64.81 178 PHE A C 1
ATOM 1337 O O . PHE A 1 178 ? 23.5 -8.547 0.557 1 64.81 178 PHE A O 1
ATOM 1344 N N . ARG A 1 179 ? 24.203 -8.055 2.51 1 66.69 179 ARG A N 1
ATOM 1345 C CA . ARG A 1 179 ? 24.328 -6.656 2.117 1 66.69 179 ARG A CA 1
ATOM 1346 C C . ARG A 1 179 ? 25.25 -6.5 0.918 1 66.69 179 ARG A C 1
ATOM 1348 O O . ARG A 1 179 ? 25.078 -5.586 0.111 1 66.69 179 ARG A O 1
ATOM 1355 N N . ASP A 1 180 ? 26.016 -7.617 0.798 1 72.38 180 ASP A N 1
ATOM 1356 C CA . ASP A 1 180 ? 26.984 -7.555 -0.297 1 72.38 180 ASP A CA 1
ATOM 1357 C C . ASP A 1 180 ? 26.297 -7.801 -1.642 1 72.38 180 ASP A C 1
ATOM 1359 O O . ASP A 1 180 ? 26.75 -7.293 -2.672 1 72.38 180 ASP A O 1
ATOM 1363 N N . ILE A 1 181 ? 25.188 -8.539 -1.626 1 74.31 181 ILE A N 1
ATOM 1364 C CA . ILE A 1 181 ? 24.469 -8.82 -2.863 1 74.31 181 ILE A CA 1
ATOM 1365 C C . ILE A 1 181 ? 23.891 -7.52 -3.428 1 74.31 181 ILE A C 1
ATOM 1367 O O . ILE A 1 181 ? 23.953 -7.277 -4.637 1 74.31 181 ILE A O 1
ATOM 1371 N N . PHE A 1 182 ? 23.453 -6.711 -2.553 1 74.62 182 PHE A N 1
ATOM 1372 C CA . PHE A 1 182 ? 22.781 -5.488 -2.986 1 74.62 182 PHE A CA 1
ATOM 1373 C C . PHE A 1 182 ? 23.812 -4.422 -3.363 1 74.62 182 PHE A C 1
ATOM 1375 O O . PHE A 1 182 ? 23.469 -3.42 -3.992 1 74.62 182 PHE A O 1
ATOM 1382 N N . LYS A 1 183 ? 25.031 -4.59 -2.969 1 74.94 183 LYS A N 1
ATOM 1383 C CA . LYS A 1 183 ? 26.094 -3.715 -3.463 1 74.94 183 LYS A CA 1
ATOM 1384 C C . LYS A 1 183 ? 26.328 -3.924 -4.957 1 74.94 183 LYS A C 1
ATOM 1386 O O . LYS A 1 183 ? 26.844 -3.031 -5.641 1 74.94 183 LYS A O 1
ATOM 1391 N N . ARG A 1 184 ? 25.906 -5.16 -5.379 1 76.69 184 ARG A N 1
ATOM 1392 C CA . ARG A 1 184 ? 26.234 -5.523 -6.758 1 76.69 184 ARG A CA 1
ATOM 1393 C C . ARG A 1 184 ? 24.984 -5.461 -7.641 1 76.69 184 ARG A C 1
ATOM 1395 O O . ARG A 1 184 ? 25.094 -5.516 -8.867 1 76.69 184 ARG A O 1
ATOM 1402 N N . LEU A 1 185 ? 23.844 -5.465 -7.07 1 83.62 185 LEU A N 1
ATOM 1403 C CA . LEU A 1 185 ? 22.594 -5.48 -7.836 1 83.62 185 LEU A CA 1
ATOM 1404 C C . LEU A 1 185 ? 21.719 -4.281 -7.477 1 83.62 185 LEU A C 1
ATOM 1406 O O . LEU A 1 185 ? 21.734 -3.82 -6.332 1 83.62 185 LEU A O 1
ATOM 1410 N N . PRO A 1 186 ? 21.062 -3.795 -8.562 1 89.69 186 PRO A N 1
ATOM 1411 C CA . PRO A 1 186 ? 20.047 -2.791 -8.203 1 89.69 186 PRO A CA 1
ATOM 1412 C C . PRO A 1 186 ? 19.016 -3.32 -7.211 1 89.69 186 PRO A C 1
ATOM 1414 O O . PRO A 1 186 ? 18.625 -4.488 -7.289 1 89.69 186 PRO A O 1
ATOM 1417 N N . ARG A 1 187 ? 18.609 -2.488 -6.277 1 94.06 187 ARG A N 1
ATOM 1418 C CA . ARG A 1 187 ? 17.562 -2.873 -5.32 1 94.06 187 ARG A CA 1
ATOM 1419 C C . ARG A 1 187 ? 16.281 -3.27 -6.035 1 94.06 187 ARG A C 1
ATOM 1421 O O . ARG A 1 187 ? 15.961 -2.723 -7.094 1 94.06 187 ARG A O 1
ATOM 1428 N N . PRO A 1 188 ? 15.57 -4.191 -5.465 1 97.25 188 PRO A N 1
ATOM 1429 C CA . PRO A 1 188 ? 14.359 -4.672 -6.125 1 97.25 188 PRO A CA 1
ATOM 1430 C C . PRO A 1 188 ? 13.281 -3.596 -6.238 1 97.25 188 PRO A C 1
ATOM 1432 O O . PRO A 1 188 ? 13.062 -2.832 -5.293 1 97.25 188 PRO A O 1
ATOM 1435 N N . LYS A 1 189 ? 12.648 -3.584 -7.414 1 98.44 189 LYS A N 1
ATOM 1436 C CA . LYS A 1 189 ? 11.508 -2.701 -7.641 1 98.44 189 LYS A CA 1
ATOM 1437 C C . LYS A 1 189 ? 10.219 -3.324 -7.117 1 98.44 189 LYS A C 1
ATOM 1439 O O . LYS A 1 189 ? 9.242 -2.615 -6.848 1 98.44 189 LYS A O 1
ATOM 1444 N N . LEU A 1 190 ? 10.242 -4.621 -7.016 1 98.88 190 LEU A N 1
ATOM 1445 C CA . LEU A 1 190 ? 9.047 -5.395 -6.723 1 98.88 190 LEU A CA 1
ATOM 1446 C C . LEU A 1 190 ? 9.359 -6.535 -5.762 1 98.88 190 LEU A C 1
ATOM 1448 O O . LEU A 1 190 ? 10.336 -7.258 -5.945 1 98.88 190 LEU A O 1
ATOM 1452 N N . ALA A 1 191 ? 8.609 -6.59 -4.691 1 98.94 191 ALA A N 1
ATOM 1453 C CA . ALA A 1 191 ? 8.648 -7.719 -3.766 1 98.94 191 ALA A CA 1
ATOM 1454 C C . ALA A 1 191 ? 7.348 -8.508 -3.805 1 98.94 191 ALA A C 1
ATOM 1456 O O . ALA A 1 191 ? 6.262 -7.93 -3.762 1 98.94 191 ALA A O 1
ATOM 1457 N N . LEU A 1 192 ? 7.453 -9.828 -3.926 1 98.94 192 LEU A N 1
ATOM 1458 C CA . LEU A 1 192 ? 6.301 -10.727 -3.908 1 98.94 192 LEU A CA 1
ATOM 1459 C C . LEU A 1 192 ? 6.281 -11.555 -2.631 1 98.94 192 LEU A C 1
ATOM 1461 O O . LEU A 1 192 ? 7.234 -12.289 -2.344 1 98.94 192 LEU A O 1
ATOM 1465 N N . ASN A 1 193 ? 5.16 -11.438 -1.895 1 98.88 193 ASN A N 1
ATOM 1466 C CA . ASN A 1 193 ? 5.078 -12.039 -0.568 1 98.88 193 ASN A CA 1
ATOM 1467 C C . ASN A 1 193 ? 3.924 -13.039 -0.475 1 98.88 193 ASN A C 1
ATOM 1469 O O . ASN A 1 193 ? 2.781 -12.703 -0.793 1 98.88 193 ASN A O 1
ATOM 1473 N N . CYS A 1 194 ? 4.23 -14.273 -0.079 1 98 194 CYS A N 1
ATOM 1474 C CA . CYS A 1 194 ? 3.154 -15.219 0.168 1 98 194 CYS A CA 1
ATOM 1475 C C . CYS A 1 194 ? 3.268 -15.82 1.562 1 98 194 CYS A C 1
ATOM 1477 O O . CYS A 1 194 ? 2.625 -16.828 1.862 1 98 194 CYS A O 1
ATOM 1479 N N . VAL A 1 195 ? 4.125 -15.266 2.41 1 97.25 195 VAL A N 1
ATOM 1480 C CA . VAL A 1 195 ? 4.406 -15.875 3.707 1 97.25 195 VAL A CA 1
ATOM 1481 C C . VAL A 1 195 ? 3.822 -15.008 4.82 1 97.25 195 VAL A C 1
ATOM 1483 O O . VAL A 1 195 ? 2.99 -15.469 5.605 1 97.25 195 VAL A O 1
ATOM 1486 N N . GLY A 1 196 ? 4.168 -13.773 4.926 1 97.75 196 GLY A N 1
ATOM 1487 C CA . GLY A 1 196 ? 3.799 -12.875 6.008 1 97.75 196 GLY A CA 1
ATOM 1488 C C . GLY A 1 196 ? 4.828 -12.828 7.121 1 97.75 196 GLY A C 1
ATOM 1489 O O . GLY A 1 196 ? 5.949 -13.312 6.957 1 97.75 196 GLY A O 1
ATOM 1490 N N . GLY A 1 197 ? 4.516 -12.117 8.188 1 97.19 197 GLY A N 1
ATOM 1491 C CA . GLY A 1 197 ? 5.379 -12.055 9.359 1 97.19 197 GLY A CA 1
ATOM 1492 C C . GLY A 1 197 ? 6.75 -11.477 9.055 1 97.19 197 GLY A C 1
ATOM 1493 O O . GLY A 1 197 ? 6.879 -10.562 8.242 1 97.19 197 GLY A O 1
ATOM 1494 N N . LYS A 1 198 ? 7.75 -12.008 9.758 1 95.5 198 LYS A N 1
ATOM 1495 C CA . LYS A 1 198 ? 9.117 -11.5 9.641 1 95.5 198 LYS A CA 1
ATOM 1496 C C . LYS A 1 198 ? 9.633 -11.648 8.219 1 95.5 198 LYS A C 1
ATOM 1498 O O . LYS A 1 198 ? 10.375 -10.789 7.727 1 95.5 198 LYS A O 1
ATOM 1503 N N . SER A 1 199 ? 9.289 -12.742 7.582 1 96.62 199 SER A N 1
ATOM 1504 C CA . SER A 1 199 ? 9.727 -12.992 6.211 1 96.62 199 SER A CA 1
ATOM 1505 C C . SER A 1 199 ? 9.289 -11.859 5.281 1 96.62 199 SER A C 1
ATOM 1507 O O . SER A 1 199 ? 10.078 -11.375 4.473 1 96.62 199 SER A O 1
ATOM 1509 N N . ALA A 1 200 ? 8.078 -11.43 5.43 1 98 200 ALA A N 1
ATOM 1510 C CA . ALA A 1 200 ? 7.543 -10.336 4.613 1 98 200 ALA A CA 1
ATOM 1511 C C . ALA A 1 200 ? 8.273 -9.031 4.902 1 98 200 ALA A C 1
ATOM 1513 O O . ALA A 1 200 ? 8.664 -8.312 3.979 1 98 200 ALA A O 1
ATOM 1514 N N . THR A 1 201 ? 8.43 -8.734 6.16 1 97.38 201 THR A N 1
ATOM 1515 C CA . THR A 1 201 ? 9.086 -7.492 6.555 1 97.38 201 THR A CA 1
ATOM 1516 C C . THR A 1 201 ? 10.508 -7.438 6 1 97.38 201 THR A C 1
ATOM 1518 O O . THR A 1 201 ? 10.969 -6.387 5.547 1 97.38 201 THR A O 1
ATOM 1521 N N . GLU A 1 202 ? 11.172 -8.539 6.008 1 94.81 202 GLU A N 1
ATOM 1522 C CA . GLU A 1 202 ? 12.562 -8.594 5.574 1 94.81 202 GLU A CA 1
ATOM 1523 C C . GLU A 1 202 ? 12.688 -8.289 4.082 1 94.81 202 GLU A C 1
ATOM 1525 O O . GLU A 1 202 ? 13.555 -7.508 3.672 1 94.81 202 GLU A O 1
ATOM 1530 N N . ILE A 1 203 ? 11.875 -8.852 3.27 1 96.5 203 ILE A N 1
ATOM 1531 C CA . ILE A 1 203 ? 12.023 -8.578 1.844 1 96.5 203 ILE A CA 1
ATOM 1532 C C . ILE A 1 203 ? 11.562 -7.156 1.535 1 96.5 203 ILE A C 1
ATOM 1534 O O . ILE A 1 203 ? 12.086 -6.508 0.626 1 96.5 203 ILE A O 1
ATOM 1538 N N . LEU A 1 204 ? 10.625 -6.625 2.268 1 97.62 204 LEU A N 1
ATOM 1539 C CA . LEU A 1 204 ? 10.164 -5.25 2.111 1 97.62 204 LEU A CA 1
ATOM 1540 C C . LEU A 1 204 ? 11.312 -4.262 2.324 1 97.62 204 LEU A C 1
ATOM 1542 O O . LEU A 1 204 ? 11.445 -3.289 1.581 1 97.62 204 LEU A O 1
ATOM 1546 N N . ARG A 1 205 ? 12.102 -4.523 3.24 1 93.81 205 ARG A N 1
ATOM 1547 C CA . ARG A 1 205 ? 13.188 -3.629 3.629 1 93.81 205 ARG A CA 1
ATOM 1548 C C . ARG A 1 205 ? 14.211 -3.492 2.508 1 93.81 205 ARG A C 1
ATOM 1550 O O . ARG A 1 205 ? 14.984 -2.533 2.48 1 93.81 205 ARG A O 1
ATOM 1557 N N . HIS A 1 206 ? 14.203 -4.379 1.557 1 93.12 206 HIS A N 1
ATOM 1558 C CA . HIS A 1 206 ? 15.219 -4.367 0.512 1 93.12 206 HIS A CA 1
ATOM 1559 C C . HIS A 1 206 ? 14.719 -3.656 -0.74 1 93.12 206 HIS A C 1
ATOM 1561 O O . HIS A 1 206 ? 15.477 -3.459 -1.693 1 93.12 206 HIS A O 1
ATOM 1567 N N . LEU A 1 207 ? 13.492 -3.287 -0.727 1 96.88 207 LEU A N 1
ATOM 1568 C CA . LEU A 1 207 ? 12.93 -2.611 -1.89 1 96.88 207 LEU A CA 1
ATOM 1569 C C . LEU A 1 207 ? 13.602 -1.263 -2.117 1 96.88 207 LEU A C 1
ATOM 1571 O O . LEU A 1 207 ? 14.023 -0.604 -1.162 1 96.88 207 LEU A O 1
ATOM 1575 N N . GLU A 1 208 ? 13.695 -0.902 -3.359 1 96.44 208 GLU A N 1
ATOM 1576 C CA . GLU A 1 208 ? 14.141 0.452 -3.67 1 96.44 208 GLU A CA 1
ATOM 1577 C C . GLU A 1 208 ? 13.07 1.481 -3.322 1 96.44 208 GLU A C 1
ATOM 1579 O O . GLU A 1 208 ? 11.914 1.126 -3.09 1 96.44 208 GLU A O 1
ATOM 1584 N N . THR A 1 209 ? 13.477 2.75 -3.262 1 96.56 209 THR A N 1
ATOM 1585 C CA . THR A 1 209 ? 12.508 3.824 -3.082 1 96.56 209 THR A CA 1
ATOM 1586 C C . THR A 1 209 ? 11.445 3.779 -4.176 1 96.56 209 THR A C 1
ATOM 1588 O O . THR A 1 209 ? 11.766 3.641 -5.359 1 96.56 209 THR A O 1
ATOM 1591 N N . GLY A 1 210 ? 10.242 3.805 -3.779 1 97.62 210 GLY A N 1
ATOM 1592 C CA . GLY A 1 210 ? 9.156 3.758 -4.734 1 97.62 210 GLY A CA 1
ATOM 1593 C C . GLY A 1 210 ? 8.75 2.346 -5.117 1 97.62 210 GLY A C 1
ATOM 1594 O O . GLY A 1 210 ? 7.871 2.148 -5.957 1 97.62 210 GLY A O 1
ATOM 1595 N N . GLY A 1 211 ? 9.398 1.333 -4.492 1 98.62 211 GLY A N 1
ATOM 1596 C CA . GLY A 1 211 ? 9.086 -0.055 -4.793 1 98.62 211 GLY A CA 1
ATOM 1597 C C . GLY A 1 211 ? 7.727 -0.485 -4.277 1 98.62 211 GLY A C 1
ATOM 1598 O O . GLY A 1 211 ? 7.082 0.248 -3.523 1 98.62 211 GLY A O 1
ATOM 1599 N N . THR A 1 212 ? 7.27 -1.677 -4.691 1 98.94 212 THR A N 1
ATOM 1600 C CA . THR A 1 212 ? 5.969 -2.215 -4.312 1 98.94 212 THR A CA 1
ATOM 1601 C C . THR A 1 212 ? 6.105 -3.639 -3.777 1 98.94 212 THR A C 1
ATOM 1603 O O . THR A 1 212 ? 6.848 -4.449 -4.336 1 98.94 212 THR A O 1
ATOM 1606 N N . MET A 1 213 ? 5.5 -3.896 -2.664 1 98.94 213 MET A N 1
ATOM 1607 C CA . MET A 1 213 ? 5.34 -5.277 -2.227 1 98.94 213 MET A CA 1
ATOM 1608 C C . MET A 1 213 ? 3.914 -5.766 -2.477 1 98.94 213 MET A C 1
ATOM 1610 O O . MET A 1 213 ? 2.951 -5.129 -2.045 1 98.94 213 MET A O 1
ATOM 1614 N N . VAL A 1 214 ? 3.789 -6.852 -3.16 1 98.94 214 VAL A N 1
ATOM 1615 C CA . VAL A 1 214 ? 2.508 -7.484 -3.451 1 98.94 214 VAL A CA 1
ATOM 1616 C C . VAL A 1 214 ? 2.344 -8.734 -2.592 1 98.94 214 VAL A C 1
ATOM 1618 O O . VAL A 1 214 ? 3.172 -9.648 -2.646 1 98.94 214 VAL A O 1
ATOM 1621 N N . THR A 1 215 ? 1.317 -8.766 -1.771 1 98.94 215 THR A N 1
ATOM 1622 C CA . THR A 1 215 ? 0.983 -9.938 -0.976 1 98.94 215 THR A CA 1
ATOM 1623 C C . THR A 1 215 ? -0.086 -10.781 -1.671 1 98.94 215 THR A C 1
ATOM 1625 O O . THR A 1 215 ? -1.175 -10.281 -1.968 1 98.94 215 THR A O 1
ATOM 1628 N N . TYR A 1 216 ? 0.227 -12.023 -1.897 1 98.44 216 TYR A N 1
ATOM 1629 C CA . TYR A 1 216 ? -0.712 -12.859 -2.633 1 98.44 216 TYR A CA 1
ATOM 1630 C C . TYR A 1 216 ? -0.998 -14.148 -1.876 1 98.44 216 TYR A C 1
ATOM 1632 O O . TYR A 1 216 ? -1.727 -15.016 -2.367 1 98.44 216 TYR A O 1
ATOM 1640 N N . GLY A 1 217 ? -0.393 -14.281 -0.717 1 96.5 217 GLY A N 1
ATOM 1641 C CA . GLY A 1 217 ? -0.594 -15.406 0.18 1 96.5 217 GLY A CA 1
ATOM 1642 C C . GLY A 1 217 ? -0.219 -15.102 1.617 1 96.5 217 GLY A C 1
ATOM 1643 O O . GLY A 1 217 ? 0.243 -14 1.922 1 96.5 217 GLY A O 1
ATOM 1644 N N . GLY A 1 218 ? -0.465 -15.961 2.51 1 95.06 218 GLY A N 1
ATOM 1645 C CA . GLY A 1 218 ? -0.194 -15.836 3.932 1 95.06 218 GLY A CA 1
ATOM 1646 C C . GLY A 1 218 ? 0.124 -17.156 4.598 1 95.06 218 GLY A C 1
ATOM 1647 O O . GLY A 1 218 ? -0.551 -17.562 5.551 1 95.06 218 GLY A O 1
ATOM 1648 N N . MET A 1 219 ? 1.202 -17.719 4.195 1 91.81 219 MET A N 1
ATOM 1649 C CA . MET A 1 219 ? 1.496 -19.094 4.574 1 91.81 219 MET A CA 1
ATOM 1650 C C . MET A 1 219 ? 1.841 -19.188 6.055 1 91.81 219 MET A C 1
ATOM 1652 O O . MET A 1 219 ? 1.643 -20.234 6.68 1 91.81 219 MET A O 1
ATOM 1656 N N . SER A 1 220 ? 2.355 -18.172 6.652 1 94.25 220 SER A N 1
ATOM 1657 C CA . SER A 1 220 ? 2.717 -18.172 8.062 1 94.25 220 SER A CA 1
ATOM 1658 C C . SER A 1 220 ? 1.513 -17.859 8.945 1 94.25 220 SER A C 1
ATOM 1660 O O . SER A 1 220 ? 1.569 -18.016 10.164 1 94.25 220 SER A O 1
ATOM 1662 N N . ARG A 1 221 ? 0.46 -17.375 8.336 1 93.81 221 ARG A N 1
ATOM 1663 C CA . ARG A 1 221 ? -0.75 -16.938 9.023 1 93.81 221 ARG A CA 1
ATOM 1664 C C . ARG A 1 221 ? -0.471 -15.703 9.891 1 93.81 221 ARG A C 1
ATOM 1666 O O . ARG A 1 221 ? -1.259 -15.375 10.781 1 93.81 221 ARG A O 1
ATOM 1673 N N . GLN A 1 222 ? 0.684 -15.117 9.734 1 97.25 222 GLN A N 1
ATOM 1674 C CA . GLN A 1 222 ? 1.024 -13.867 10.406 1 97.25 222 GLN A CA 1
ATOM 1675 C C . GLN A 1 222 ? 0.787 -12.672 9.484 1 97.25 222 GLN A C 1
ATOM 1677 O O . GLN A 1 222 ? 0.959 -12.766 8.273 1 97.25 222 GLN A O 1
ATOM 1682 N N . PRO A 1 223 ? 0.399 -11.57 10.078 1 98.25 223 PRO A N 1
ATOM 1683 C CA . PRO A 1 223 ? 0.188 -10.375 9.266 1 98.25 223 PRO A CA 1
ATOM 1684 C C . PRO A 1 223 ? 1.491 -9.789 8.727 1 98.25 223 PRO A C 1
ATOM 1686 O O . PRO A 1 223 ? 2.572 -10.297 9.031 1 98.25 223 PRO A O 1
ATOM 1689 N N . VAL A 1 224 ? 1.368 -8.812 7.863 1 98.56 224 VAL A N 1
ATOM 1690 C CA . VAL A 1 224 ? 2.508 -8.07 7.336 1 98.56 224 VAL A CA 1
ATOM 1691 C C . VAL A 1 224 ? 2.803 -6.867 8.234 1 98.56 224 VAL A C 1
ATOM 1693 O O . VAL A 1 224 ? 1.9 -6.094 8.562 1 98.56 224 VAL A O 1
ATOM 1696 N N . THR A 1 225 ? 4.012 -6.77 8.672 1 98.62 225 THR A N 1
ATOM 1697 C CA . THR A 1 225 ? 4.461 -5.613 9.438 1 98.62 225 THR A CA 1
ATOM 1698 C C . THR A 1 225 ? 5.289 -4.676 8.562 1 98.62 225 THR A C 1
ATOM 1700 O O . THR A 1 225 ? 6.293 -5.086 7.977 1 98.62 225 THR A O 1
ATOM 1703 N N . VAL A 1 226 ? 4.93 -3.432 8.492 1 98.69 226 VAL A N 1
ATOM 1704 C CA . VAL A 1 226 ? 5.57 -2.451 7.617 1 98.69 226 VAL A CA 1
ATOM 1705 C C . VAL A 1 226 ? 6.172 -1.327 8.461 1 98.69 226 VAL A C 1
ATOM 1707 O O . VAL A 1 226 ? 5.445 -0.6 9.148 1 98.69 226 VAL A O 1
ATOM 1710 N N . PRO A 1 227 ? 7.488 -1.172 8.469 1 98.25 227 PRO A N 1
ATOM 1711 C CA . PRO A 1 227 ? 8.07 -0.02 9.164 1 98.25 227 PRO A CA 1
ATOM 1712 C C . PRO A 1 227 ? 7.52 1.312 8.656 1 98.25 227 PRO A C 1
ATOM 1714 O O . PRO A 1 227 ? 7.406 1.517 7.449 1 98.25 227 PRO A O 1
ATOM 1717 N N . THR A 1 228 ? 7.266 2.203 9.57 1 97.06 228 THR A N 1
ATOM 1718 C CA . THR A 1 228 ? 6.684 3.498 9.234 1 97.06 228 THR A CA 1
ATOM 1719 C C . THR A 1 228 ? 7.594 4.27 8.281 1 97.06 228 THR A C 1
ATOM 1721 O O . THR A 1 228 ? 7.121 4.895 7.332 1 97.06 228 THR A O 1
ATOM 1724 N N . GLY A 1 229 ? 8.906 4.23 8.523 1 96.5 229 GLY A N 1
ATOM 1725 C CA . GLY A 1 229 ? 9.859 4.934 7.684 1 96.5 229 GLY A CA 1
ATOM 1726 C C . GLY A 1 229 ? 9.828 4.477 6.234 1 96.5 229 GLY A C 1
ATOM 1727 O O . GLY A 1 229 ? 10.016 5.281 5.32 1 96.5 229 GLY A O 1
ATOM 1728 N N . SER A 1 230 ? 9.586 3.129 5.973 1 97.88 230 SER A N 1
ATOM 1729 C CA . SER A 1 230 ? 9.508 2.596 4.617 1 97.88 230 SER A CA 1
ATOM 1730 C C . SER A 1 230 ? 8.344 3.213 3.85 1 97.88 230 SER A C 1
ATOM 1732 O O . SER A 1 230 ? 8.43 3.416 2.637 1 97.88 230 SER A O 1
ATOM 1734 N N . LEU A 1 231 ? 7.273 3.486 4.594 1 98.38 231 LEU A N 1
ATOM 1735 C CA . LEU A 1 231 ? 6.105 4.098 3.969 1 98.38 231 LEU A CA 1
ATOM 1736 C C . LEU A 1 231 ? 6.348 5.578 3.693 1 98.38 231 LEU A C 1
ATOM 1738 O O . LEU A 1 231 ? 6.25 6.023 2.547 1 98.38 231 LEU A O 1
ATOM 1742 N N . ILE A 1 232 ? 6.715 6.293 4.711 1 97.38 232 ILE A N 1
ATOM 1743 C CA . ILE A 1 232 ? 6.781 7.75 4.617 1 97.38 232 ILE A CA 1
ATOM 1744 C C . ILE A 1 232 ? 7.996 8.156 3.789 1 97.38 232 ILE A C 1
ATOM 1746 O O . ILE A 1 232 ? 7.863 8.875 2.793 1 97.38 232 ILE A O 1
ATOM 1750 N N . PHE A 1 233 ? 9.219 7.574 4.035 1 95.69 233 PHE A N 1
ATOM 1751 C CA . PHE A 1 233 ? 10.453 8.156 3.516 1 95.69 233 PHE A CA 1
ATOM 1752 C C . PHE A 1 233 ? 10.93 7.395 2.281 1 95.69 233 PHE A C 1
ATOM 1754 O O . PHE A 1 233 ? 11.633 7.949 1.438 1 95.69 233 PHE A O 1
ATOM 1761 N N . GLN A 1 234 ? 10.469 6.109 2.135 1 96.62 234 GLN A N 1
ATOM 1762 C CA . GLN A 1 234 ? 10.906 5.332 0.98 1 96.62 234 GLN A CA 1
ATOM 1763 C C . GLN A 1 234 ? 9.781 5.191 -0.043 1 96.62 234 GLN A C 1
ATOM 1765 O O . GLN A 1 234 ? 10 4.676 -1.143 1 96.62 234 GLN A O 1
ATOM 1770 N N . ASP A 1 235 ? 8.602 5.629 0.362 1 97.62 235 ASP A N 1
ATOM 1771 C CA . ASP A 1 235 ? 7.457 5.648 -0.549 1 97.62 235 ASP A CA 1
ATOM 1772 C C . ASP A 1 235 ? 7.141 4.246 -1.061 1 97.62 235 ASP A C 1
ATOM 1774 O O . ASP A 1 235 ? 6.863 4.059 -2.248 1 97.62 235 ASP A O 1
ATOM 1778 N N . ILE A 1 236 ? 7.336 3.277 -0.182 1 98.5 236 ILE A N 1
ATOM 1779 C CA . ILE A 1 236 ? 6.973 1.903 -0.511 1 98.5 236 ILE A CA 1
ATOM 1780 C C . ILE A 1 236 ? 5.449 1.771 -0.56 1 98.5 236 ILE A C 1
ATOM 1782 O O . ILE A 1 236 ? 4.742 2.352 0.267 1 98.5 236 ILE A O 1
ATOM 1786 N N . LYS A 1 237 ? 4.973 0.979 -1.499 1 98.81 237 LYS A N 1
ATOM 1787 C CA . LYS A 1 237 ? 3.561 0.624 -1.589 1 98.81 237 LYS A CA 1
ATOM 1788 C C . LYS A 1 237 ? 3.334 -0.832 -1.189 1 98.81 237 LYS A C 1
ATOM 1790 O O . LYS A 1 237 ? 4.082 -1.719 -1.605 1 98.81 237 LYS A O 1
ATOM 1795 N N . VAL A 1 238 ? 2.359 -1.062 -0.347 1 98.94 238 VAL A N 1
ATOM 1796 C CA . VAL A 1 238 ? 1.985 -2.402 0.093 1 98.94 238 VAL A CA 1
ATOM 1797 C C . VAL A 1 238 ? 0.564 -2.719 -0.368 1 98.94 238 VAL A C 1
ATOM 1799 O O . VAL A 1 238 ? -0.391 -2.057 0.046 1 98.94 238 VAL A O 1
ATOM 1802 N N . VAL A 1 239 ? 0.442 -3.715 -1.262 1 98.88 239 VAL A N 1
ATOM 1803 C CA . VAL A 1 239 ? -0.838 -4.035 -1.884 1 98.88 239 VAL A CA 1
ATOM 1804 C C . VAL A 1 239 ? -1.043 -5.547 -1.896 1 98.88 239 VAL A C 1
ATOM 1806 O O . VAL A 1 239 ? -0.186 -6.301 -1.426 1 98.88 239 VAL A O 1
ATOM 1809 N N . GLY A 1 240 ? -2.219 -5.969 -2.316 1 98.69 240 GLY A N 1
ATOM 1810 C CA . GLY A 1 240 ? -2.545 -7.379 -2.447 1 98.69 240 GLY A CA 1
ATOM 1811 C C . GLY A 1 240 ? -2.891 -7.781 -3.867 1 98.69 240 GLY A C 1
ATOM 1812 O O . GLY A 1 240 ? -3.057 -6.926 -4.738 1 98.69 240 GLY A O 1
ATOM 1813 N N . TYR A 1 241 ? -2.877 -9.031 -4.062 1 98.56 241 TYR A N 1
ATOM 1814 C CA . TYR A 1 241 ? -3.326 -9.578 -5.34 1 98.56 241 TYR A CA 1
ATOM 1815 C C . TYR A 1 241 ? -4.102 -10.875 -5.141 1 98.56 241 TYR A C 1
ATOM 1817 O O . TYR A 1 241 ? -3.711 -11.719 -4.332 1 98.56 241 TYR A O 1
ATOM 1825 N N . TRP A 1 242 ? -5.168 -10.938 -5.914 1 97.12 242 TRP A N 1
ATOM 1826 C CA . TRP A 1 242 ? -6.043 -12.102 -5.867 1 97.12 242 TRP A CA 1
ATOM 1827 C C . TRP A 1 242 ? -6.496 -12.5 -7.266 1 97.12 242 TRP A C 1
ATOM 1829 O O . TRP A 1 242 ? -7.34 -11.836 -7.867 1 97.12 242 TRP A O 1
ATOM 1839 N N . MET A 1 243 ? -5.988 -13.617 -7.711 1 95.94 243 MET A N 1
ATOM 1840 C CA . MET A 1 243 ? -6.238 -14.094 -9.07 1 95.94 243 MET A CA 1
ATOM 1841 C C . MET A 1 243 ? -7.734 -14.281 -9.312 1 95.94 243 MET A C 1
ATOM 1843 O O . MET A 1 243 ? -8.234 -13.961 -10.391 1 95.94 243 MET A O 1
ATOM 1847 N N . THR A 1 244 ? -8.43 -14.828 -8.312 1 93.75 244 THR A N 1
ATOM 1848 C CA . THR A 1 244 ? -9.859 -15.07 -8.445 1 93.75 244 THR A CA 1
ATOM 1849 C C . THR A 1 244 ? -10.602 -13.773 -8.75 1 93.75 244 THR A C 1
ATOM 1851 O O . THR A 1 244 ? -11.445 -13.727 -9.656 1 93.75 244 THR A O 1
ATOM 1854 N N . GLN A 1 245 ? -10.281 -12.742 -8.016 1 94.06 245 GLN A N 1
ATOM 1855 C CA . GLN A 1 245 ? -10.922 -11.445 -8.242 1 94.06 245 GLN A CA 1
ATOM 1856 C C . GLN A 1 245 ? -10.539 -10.867 -9.602 1 94.06 245 GLN A C 1
ATOM 1858 O O . GLN A 1 245 ? -11.367 -10.258 -10.273 1 94.06 245 GLN A O 1
ATOM 1863 N N . TRP A 1 246 ? -9.305 -11 -9.961 1 95.25 246 TRP A N 1
ATOM 1864 C CA . TRP A 1 246 ? -8.844 -10.531 -11.258 1 95.25 246 TRP A CA 1
ATOM 1865 C C . TRP A 1 246 ? -9.641 -11.188 -12.383 1 95.25 246 TRP A C 1
ATOM 1867 O O . TRP A 1 246 ? -10.086 -10.516 -13.312 1 95.25 246 TRP A O 1
ATOM 1877 N N . ASN A 1 247 ? -9.82 -12.523 -12.305 1 93.25 247 ASN A N 1
ATOM 1878 C CA . ASN A 1 247 ? -10.57 -13.258 -13.312 1 93.25 247 ASN A CA 1
ATOM 1879 C C . ASN A 1 247 ? -12.008 -12.75 -13.422 1 93.25 247 ASN A C 1
ATOM 1881 O O . ASN A 1 247 ? -12.547 -12.633 -14.523 1 93.25 247 ASN A O 1
ATOM 1885 N N . LYS A 1 248 ? -12.578 -12.445 -12.328 1 90.38 248 LYS A N 1
ATOM 1886 C CA . LYS A 1 248 ? -13.953 -11.953 -12.32 1 90.38 248 LYS A CA 1
ATOM 1887 C C . LYS A 1 248 ? -14.062 -10.602 -13.016 1 90.38 248 LYS A C 1
ATOM 1889 O O . LYS A 1 248 ? -15.047 -10.328 -13.703 1 90.38 248 LYS A O 1
ATOM 1894 N N . ARG A 1 249 ? -13.062 -9.797 -12.859 1 90.5 249 ARG A N 1
ATOM 1895 C CA . ARG A 1 249 ? -13.07 -8.461 -13.445 1 90.5 249 ARG A CA 1
ATOM 1896 C C . ARG A 1 249 ? -12.711 -8.516 -14.93 1 90.5 249 ARG A C 1
ATOM 1898 O O . ARG A 1 249 ? -13.062 -7.605 -15.688 1 90.5 249 ARG A O 1
ATOM 1905 N N . GLN A 1 250 ? -12.039 -9.508 -15.312 1 87.06 250 GLN A N 1
ATOM 1906 C CA . GLN A 1 250 ? -11.469 -9.562 -16.656 1 87.06 250 GLN A CA 1
ATOM 1907 C C . GLN A 1 250 ? -12.07 -10.711 -17.453 1 87.06 250 GLN A C 1
ATOM 1909 O O . GLN A 1 250 ? -11.383 -11.32 -18.281 1 87.06 250 GLN A O 1
ATOM 1914 N N . THR A 1 251 ? -13.281 -10.93 -17.094 1 79.31 251 THR A N 1
ATOM 1915 C CA . THR A 1 251 ? -13.906 -12.016 -17.844 1 79.31 251 THR A CA 1
ATOM 1916 C C . THR A 1 251 ? -13.961 -11.688 -19.328 1 79.31 251 THR A C 1
ATOM 1918 O O . THR A 1 251 ? -14.43 -10.617 -19.719 1 79.31 251 THR A O 1
ATOM 1921 N N . ASP A 1 252 ? -13.359 -12.461 -20.172 1 78.62 252 ASP A N 1
ATOM 1922 C CA . ASP A 1 252 ? -13.375 -12.367 -21.625 1 78.62 252 ASP A CA 1
ATOM 1923 C C . ASP A 1 252 ? -12.656 -11.117 -22.109 1 78.62 252 ASP A C 1
ATOM 1925 O O . ASP A 1 252 ? -13.016 -10.539 -23.141 1 78.62 252 ASP A O 1
ATOM 1929 N N . SER A 1 253 ? -11.719 -10.719 -21.328 1 89.06 253 SER A N 1
ATOM 1930 C CA . SER A 1 253 ? -10.961 -9.531 -21.719 1 89.06 253 SER A CA 1
ATOM 1931 C C . SER A 1 253 ? -9.797 -9.898 -22.625 1 89.06 253 SER A C 1
ATOM 1933 O O . SER A 1 253 ? -9.375 -11.055 -22.672 1 89.06 253 SER A O 1
ATOM 1935 N N . GLN A 1 254 ? -9.367 -8.891 -23.391 1 93.75 254 GLN A N 1
ATOM 1936 C CA . GLN A 1 254 ? -8.172 -9.039 -24.203 1 93.75 254 GLN A CA 1
ATOM 1937 C C . GLN A 1 254 ? -6.949 -9.344 -23.344 1 93.75 254 GLN A C 1
ATOM 1939 O O . GLN A 1 254 ? -6.078 -10.117 -23.75 1 93.75 254 GLN A O 1
ATOM 1944 N N . GLU A 1 255 ? -6.922 -8.82 -22.156 1 94.62 255 GLU A N 1
ATOM 1945 C CA . GLU A 1 255 ? -5.805 -9.039 -21.234 1 94.62 255 GLU A CA 1
ATOM 1946 C C . GLU A 1 255 ? -5.715 -10.5 -20.812 1 94.62 255 GLU A C 1
ATOM 1948 O O . GLU A 1 255 ? -4.617 -11.055 -20.719 1 94.62 255 GLU A O 1
ATOM 1953 N N . SER A 1 256 ? -6.863 -11.047 -20.578 1 94.56 256 SER A N 1
ATOM 1954 C CA . SER A 1 256 ? -6.902 -12.453 -20.188 1 94.56 256 SER A CA 1
ATOM 1955 C C . SER A 1 256 ? -6.414 -13.352 -21.312 1 94.56 256 SER A C 1
ATOM 1957 O O . SER A 1 256 ? -5.59 -14.242 -21.094 1 94.56 256 SER A O 1
ATOM 1959 N N . SER A 1 257 ? -6.844 -13.094 -22.5 1 94.31 257 SER A N 1
ATOM 1960 C CA . SER A 1 257 ? -6.441 -13.898 -23.656 1 94.31 257 SER A CA 1
ATOM 1961 C C . SER A 1 257 ? -4.953 -13.742 -23.938 1 94.31 257 SER A C 1
ATOM 1963 O O . SER A 1 257 ? -4.27 -14.719 -24.25 1 94.31 257 SER A O 1
ATOM 1965 N N . GLU A 1 258 ? -4.484 -12.539 -23.812 1 96.81 258 GLU A N 1
ATOM 1966 C CA . GLU A 1 258 ? -3.07 -12.266 -24.062 1 96.81 258 GLU A CA 1
ATOM 1967 C C . GLU A 1 258 ? -2.188 -12.977 -23.031 1 96.81 258 GLU A C 1
ATOM 1969 O O . GLU A 1 258 ? -1.135 -13.516 -23.391 1 96.81 258 GLU A O 1
ATOM 1974 N N . MET A 1 259 ? -2.605 -12.969 -21.859 1 97.56 259 MET A N 1
ATOM 1975 C CA . MET A 1 259 ? -1.866 -13.648 -20.797 1 97.56 259 MET A CA 1
ATOM 1976 C C . MET A 1 259 ? -1.76 -15.141 -21.078 1 97.56 259 MET A C 1
ATOM 1978 O O . MET A 1 259 ? -0.664 -15.703 -21.062 1 97.56 259 MET A O 1
ATOM 1982 N N . LEU A 1 260 ? -2.863 -15.781 -21.406 1 96.81 260 LEU A N 1
ATOM 1983 C CA . LEU A 1 260 ? -2.873 -17.219 -21.656 1 96.81 260 LEU A CA 1
ATOM 1984 C C . LEU A 1 260 ? -2.029 -17.562 -22.875 1 96.81 260 LEU A C 1
ATOM 1986 O O . LEU A 1 260 ? -1.28 -18.531 -22.875 1 96.81 260 LEU A O 1
ATOM 1990 N N . SER A 1 261 ? -2.15 -16.719 -23.859 1 97.31 261 SER A N 1
ATOM 1991 C CA . SER A 1 261 ? -1.363 -16.938 -25.062 1 97.31 261 SER A CA 1
ATOM 1992 C C . SER A 1 261 ? 0.131 -16.844 -24.781 1 97.31 261 SER A C 1
ATOM 1994 O O . SER A 1 261 ? 0.906 -17.703 -25.203 1 97.31 261 SER A O 1
ATOM 1996 N N . THR A 1 262 ? 0.511 -15.82 -24.078 1 98.5 262 THR A N 1
ATOM 1997 C CA . THR A 1 262 ? 1.916 -15.617 -23.734 1 98.5 262 THR A CA 1
ATOM 1998 C C . THR A 1 262 ? 2.449 -16.781 -22.906 1 98.5 262 THR A C 1
ATOM 2000 O O . THR A 1 262 ? 3.529 -17.312 -23.188 1 98.5 262 THR A O 1
ATOM 2003 N N . LEU A 1 263 ? 1.701 -17.219 -21.969 1 98.75 263 LEU A N 1
ATOM 2004 C CA . LEU A 1 263 ? 2.139 -18.297 -21.109 1 98.75 263 LEU A CA 1
ATOM 2005 C C . LEU A 1 263 ? 2.244 -19.609 -21.875 1 98.75 263 LEU A C 1
ATOM 2007 O O . LEU A 1 263 ? 3.189 -20.375 -21.688 1 98.75 263 LEU A O 1
ATOM 2011 N N . CYS A 1 264 ? 1.303 -19.875 -22.75 1 98.5 264 CYS A N 1
ATOM 2012 C CA . CYS A 1 264 ? 1.381 -21.062 -23.578 1 98.5 264 CYS A CA 1
ATOM 2013 C C . CYS A 1 264 ? 2.592 -21 -24.516 1 98.5 264 CYS A C 1
ATOM 2015 O O . CYS A 1 264 ? 3.238 -22.016 -24.766 1 98.5 264 CYS A O 1
ATOM 2017 N N . ASP A 1 265 ? 2.885 -19.797 -24.984 1 98.62 265 ASP A N 1
ATOM 2018 C CA . ASP A 1 265 ? 4.078 -19.625 -25.812 1 98.62 265 ASP A CA 1
ATOM 2019 C C . ASP A 1 265 ? 5.344 -19.922 -25 1 98.62 265 ASP A C 1
ATOM 2021 O O . ASP A 1 265 ? 6.273 -20.547 -25.516 1 98.62 265 ASP A O 1
ATOM 2025 N N . TYR A 1 266 ? 5.391 -19.453 -23.797 1 98.75 266 TYR A N 1
ATOM 2026 C CA . TYR A 1 266 ? 6.527 -19.75 -22.938 1 98.75 266 TYR A CA 1
ATOM 2027 C C . TYR A 1 266 ? 6.684 -21.25 -22.734 1 98.75 266 TYR A C 1
ATOM 2029 O O . TYR A 1 266 ? 7.805 -21.766 -22.734 1 98.75 266 TYR A O 1
ATOM 2037 N N . VAL A 1 267 ? 5.59 -21.922 -22.562 1 98.62 267 VAL A N 1
ATOM 2038 C CA . VAL A 1 267 ? 5.629 -23.375 -22.406 1 98.62 267 VAL A CA 1
ATOM 2039 C C . VAL A 1 267 ? 6.199 -24.016 -23.656 1 98.62 267 VAL A C 1
ATOM 2041 O O . VAL A 1 267 ? 7.102 -24.859 -23.578 1 98.62 267 VAL A O 1
ATOM 2044 N N . ARG A 1 268 ? 5.773 -23.594 -24.797 1 98 268 ARG A N 1
ATOM 2045 C CA . ARG A 1 268 ? 6.223 -24.141 -26.062 1 98 268 ARG A CA 1
ATOM 2046 C C . ARG A 1 268 ? 7.715 -23.922 -26.266 1 98 268 ARG A C 1
ATOM 2048 O O . ARG A 1 268 ? 8.406 -24.766 -26.844 1 98 268 ARG A O 1
ATOM 2055 N N . GLN A 1 269 ? 8.18 -22.859 -25.75 1 98.12 269 GLN A N 1
ATOM 2056 C CA . GLN A 1 269 ? 9.57 -22.469 -25.938 1 98.12 269 GLN A CA 1
ATOM 2057 C C . GLN A 1 269 ? 10.469 -23.078 -24.859 1 98.12 269 GLN A C 1
ATOM 2059 O O . GLN A 1 269 ? 11.68 -22.875 -24.875 1 98.12 269 GLN A O 1
ATOM 2064 N N . GLY A 1 270 ? 9.875 -23.719 -23.891 1 97.62 270 GLY A N 1
ATOM 2065 C CA . GLY A 1 270 ? 10.633 -24.312 -22.797 1 97.62 270 GLY A CA 1
ATOM 2066 C C . GLY A 1 270 ? 11.008 -23.312 -21.719 1 97.62 270 GLY A C 1
ATOM 2067 O O . GLY A 1 270 ? 11.844 -23.609 -20.859 1 97.62 270 GLY A O 1
ATOM 2068 N N . LYS A 1 271 ? 10.359 -22.172 -21.75 1 98.62 271 LYS A N 1
ATOM 2069 C CA . LYS A 1 271 ? 10.68 -21.109 -20.797 1 98.62 271 LYS A CA 1
ATOM 2070 C C . LYS A 1 271 ? 9.797 -21.203 -19.547 1 98.62 271 LYS A C 1
ATOM 2072 O O . LYS A 1 271 ? 10.047 -20.531 -18.547 1 98.62 271 LYS A O 1
ATOM 2077 N N . LEU A 1 272 ? 8.797 -22 -19.672 1 98.69 272 LEU A N 1
ATOM 2078 C CA . LEU A 1 272 ? 7.898 -22.266 -18.547 1 98.69 272 LEU A CA 1
ATOM 2079 C C . LEU A 1 272 ? 7.531 -23.75 -18.484 1 98.69 272 LEU A C 1
ATOM 2081 O O . LEU A 1 272 ? 6.852 -24.266 -19.375 1 98.69 272 LEU A O 1
ATOM 2085 N N . GLN A 1 273 ? 7.992 -24.359 -17.438 1 97.25 273 GLN A N 1
ATOM 2086 C CA . GLN A 1 273 ? 7.711 -25.766 -17.234 1 97.25 273 GLN A CA 1
ATOM 2087 C C . GLN A 1 273 ? 6.68 -25.969 -16.125 1 97.25 273 GLN A C 1
ATOM 2089 O O . GLN A 1 273 ? 6.605 -25.172 -15.188 1 97.25 273 GLN A O 1
ATOM 2094 N N . ALA A 1 274 ? 5.938 -27.016 -16.281 1 96 274 ALA A N 1
ATOM 2095 C CA . ALA A 1 274 ? 5.035 -27.391 -15.203 1 96 274 ALA A CA 1
ATOM 2096 C C . ALA A 1 274 ? 5.812 -27.719 -13.922 1 96 274 ALA A C 1
ATOM 2098 O O . ALA A 1 274 ? 6.977 -28.109 -13.984 1 96 274 ALA A O 1
ATOM 2099 N N . PRO A 1 275 ? 5.164 -27.516 -12.82 1 93.81 275 PRO A N 1
ATOM 2100 C CA . PRO A 1 275 ? 5.848 -27.891 -11.578 1 93.81 275 PRO A CA 1
ATOM 2101 C C . PRO A 1 275 ? 6.086 -29.391 -11.469 1 93.81 275 PRO A C 1
ATOM 2103 O O . PRO A 1 275 ? 5.379 -30.172 -12.094 1 93.81 275 PRO A O 1
ATOM 2106 N N . SER A 1 276 ? 7.145 -29.703 -10.672 1 92.44 276 SER A N 1
ATOM 2107 C CA . SER A 1 276 ? 7.242 -31.094 -10.281 1 92.44 276 SER A CA 1
ATOM 2108 C C . SER A 1 276 ? 5.938 -31.594 -9.672 1 92.44 276 SER A C 1
ATOM 2110 O O . SER A 1 276 ? 5.297 -30.875 -8.898 1 92.44 276 SER A O 1
ATOM 2112 N N . ASN A 1 277 ? 5.469 -32.781 -10.156 1 94.25 277 ASN A N 1
ATOM 2113 C CA . ASN A 1 277 ? 4.141 -33.219 -9.734 1 94.25 277 ASN A CA 1
ATOM 2114 C C . ASN A 1 277 ? 4.035 -34.75 -9.656 1 94.25 277 ASN A C 1
ATOM 2116 O O . ASN A 1 277 ? 4.926 -35.438 -10.125 1 94.25 277 ASN A O 1
ATOM 2120 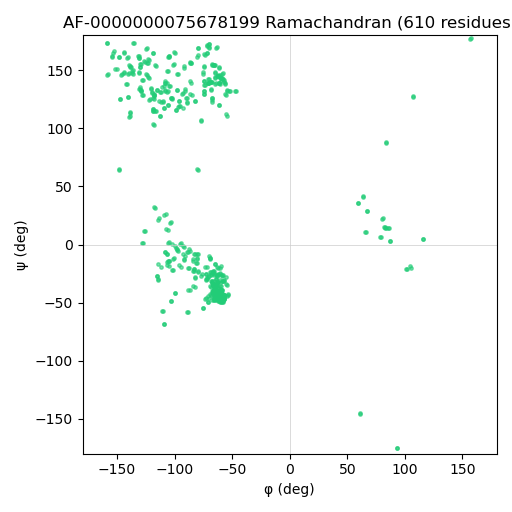N N . VAL A 1 278 ? 3.01 -35.125 -8.922 1 93.88 278 VAL A N 1
ATOM 2121 C CA . VAL A 1 278 ? 2.584 -36.531 -8.891 1 93.88 278 VAL A CA 1
ATOM 2122 C C . VAL A 1 278 ? 1.163 -36.656 -9.438 1 93.88 278 VAL A C 1
ATOM 2124 O O . VAL A 1 278 ? 0.277 -35.875 -9.055 1 93.88 278 VAL A O 1
ATOM 2127 N N . GLN A 1 279 ? 1.04 -37.562 -10.391 1 95.69 279 GLN A N 1
ATOM 2128 C CA . GLN A 1 279 ? -0.292 -37.844 -10.914 1 95.69 279 GLN A CA 1
ATOM 2129 C C . GLN A 1 279 ? -1.022 -38.875 -10.055 1 95.69 279 GLN A C 1
ATOM 2131 O O . GLN A 1 279 ? -0.463 -39.938 -9.711 1 95.69 279 GLN A O 1
ATOM 2136 N N . VAL A 1 280 ? -2.211 -38.531 -9.68 1 96.31 280 VAL A N 1
ATOM 2137 C CA . VAL A 1 280 ? -3.033 -39.375 -8.82 1 96.31 280 VAL A CA 1
ATOM 2138 C C . VAL A 1 280 ? -4.402 -39.594 -9.469 1 96.31 280 VAL A C 1
ATOM 2140 O O . VAL A 1 280 ? -5.07 -38.625 -9.859 1 96.31 280 VAL A O 1
ATOM 2143 N N . PRO A 1 281 ? -4.828 -40.938 -9.578 1 96.62 281 PRO A N 1
ATOM 2144 C CA . PRO A 1 281 ? -6.195 -41.125 -10.078 1 96.62 281 PRO A CA 1
ATOM 2145 C C . PRO A 1 281 ? -7.238 -40.438 -9.203 1 96.62 281 PRO A C 1
ATOM 2147 O O . PRO A 1 281 ? -7.105 -40.406 -7.973 1 96.62 281 PRO A O 1
ATOM 2150 N N . ILE A 1 282 ? -8.25 -39.875 -9.789 1 96.25 282 ILE A N 1
ATOM 2151 C CA . ILE A 1 282 ? -9.266 -39.125 -9.078 1 96.25 282 ILE A CA 1
ATOM 2152 C C . ILE A 1 282 ? -9.891 -39.969 -7.988 1 96.25 282 ILE A C 1
ATOM 2154 O O . ILE A 1 282 ? -10.336 -39.469 -6.957 1 96.25 282 ILE A O 1
ATOM 2158 N N . SER A 1 283 ? -9.914 -41.344 -8.172 1 95.5 283 SER A N 1
ATOM 2159 C CA . SER A 1 283 ? -10.461 -42.25 -7.172 1 95.5 283 SER A CA 1
ATOM 2160 C C . SER A 1 283 ? -9.672 -42.156 -5.867 1 95.5 283 SER A C 1
ATOM 2162 O O . SER A 1 283 ? -10.18 -42.531 -4.805 1 95.5 283 SER A O 1
ATOM 2164 N N . ASP A 1 284 ? -8.477 -41.656 -5.938 1 95.38 284 ASP A N 1
ATOM 2165 C CA . ASP A 1 284 ? -7.609 -41.562 -4.77 1 95.38 284 ASP A CA 1
ATOM 2166 C C . ASP A 1 284 ? -7.477 -40.094 -4.301 1 95.38 284 ASP A C 1
ATOM 2168 O O . ASP A 1 284 ? -6.434 -39.719 -3.771 1 95.38 284 ASP A O 1
ATOM 2172 N N . TYR A 1 285 ? -8.5 -39.312 -4.609 1 93.69 285 TYR A N 1
ATOM 2173 C CA . TYR A 1 285 ? -8.414 -37.875 -4.336 1 93.69 285 TYR A CA 1
ATOM 2174 C C . TYR A 1 285 ? -8.156 -37.625 -2.855 1 93.69 285 TYR A C 1
ATOM 2176 O O . TYR A 1 285 ? -7.48 -36.656 -2.498 1 93.69 285 TYR A O 1
ATOM 2184 N N . MET A 1 286 ? -8.641 -38.469 -1.979 1 94.31 286 MET A N 1
ATOM 2185 C CA . MET A 1 286 ? -8.445 -38.25 -0.547 1 94.31 286 MET A CA 1
ATOM 2186 C C . MET A 1 286 ? -6.969 -38.344 -0.179 1 94.31 286 MET A C 1
ATOM 2188 O O . MET A 1 286 ? -6.473 -37.562 0.632 1 94.31 286 MET A O 1
ATOM 2192 N N . ALA A 1 287 ? -6.348 -39.312 -0.782 1 92.88 287 ALA A N 1
ATOM 2193 C CA . ALA A 1 287 ? -4.91 -39.438 -0.558 1 92.88 287 ALA A CA 1
ATOM 2194 C C . ALA A 1 287 ? -4.152 -38.25 -1.081 1 92.88 287 ALA A C 1
ATOM 2196 O O . ALA A 1 287 ? -3.201 -37.781 -0.448 1 92.88 287 ALA A O 1
ATOM 2197 N N . ALA A 1 288 ? -4.57 -37.75 -2.215 1 93.56 288 ALA A N 1
ATOM 2198 C CA . ALA A 1 288 ? -3.947 -36.562 -2.816 1 93.56 288 ALA A CA 1
ATOM 2199 C C . ALA A 1 288 ? -4.117 -35.344 -1.926 1 93.56 288 ALA A C 1
ATOM 2201 O O . ALA A 1 288 ? -3.158 -34.625 -1.681 1 93.56 288 ALA A O 1
ATOM 2202 N N . ILE A 1 289 ? -5.316 -35.156 -1.391 1 92.94 289 ILE A N 1
ATOM 2203 C CA . ILE A 1 289 ? -5.613 -34.031 -0.518 1 92.94 289 ILE A CA 1
ATOM 2204 C C . ILE A 1 289 ? -4.77 -34.125 0.75 1 92.94 289 ILE A C 1
ATOM 2206 O O . ILE A 1 289 ? -4.176 -33.125 1.179 1 92.94 289 ILE A O 1
ATOM 2210 N N . ASN A 1 290 ? -4.598 -35.281 1.279 1 90.38 290 ASN A N 1
ATOM 2211 C CA . ASN A 1 290 ? -3.826 -35.469 2.502 1 90.38 290 ASN A CA 1
ATOM 2212 C C . ASN A 1 290 ? -2.342 -35.188 2.281 1 90.38 290 ASN A C 1
ATOM 2214 O O . ASN A 1 290 ? -1.656 -34.688 3.178 1 90.38 290 ASN A O 1
ATOM 2218 N N . SER A 1 291 ? -1.968 -35.469 1.108 1 88.12 291 SER A N 1
ATOM 2219 C CA . SER A 1 291 ? -0.551 -35.312 0.798 1 88.12 291 SER A CA 1
ATOM 2220 C C . SER A 1 291 ? -0.17 -33.844 0.693 1 88.12 291 SER A C 1
ATOM 2222 O O . SER A 1 291 ? 1.002 -33.469 0.831 1 88.12 291 SER A O 1
ATOM 2224 N N . THR A 1 292 ? -1.117 -32.969 0.374 1 84 292 THR A N 1
ATOM 2225 C CA . THR A 1 292 ? -0.816 -31.547 0.235 1 84 292 THR A CA 1
ATOM 2226 C C . THR A 1 292 ? -0.485 -30.938 1.59 1 84 292 THR A C 1
ATOM 2228 O O . THR A 1 292 ? 0.085 -29.844 1.657 1 84 292 THR A O 1
ATOM 2231 N N . ARG A 1 293 ? -0.74 -31.609 2.619 1 75.06 293 ARG A N 1
ATOM 2232 C CA . ARG A 1 293 ? -0.539 -31.109 3.977 1 75.06 293 ARG A CA 1
ATOM 2233 C C . ARG A 1 293 ? 0.855 -31.453 4.484 1 75.06 293 ARG A C 1
ATOM 2235 O O . ARG A 1 293 ? 1.281 -30.969 5.531 1 75.06 293 ARG A O 1
ATOM 2242 N N . ASP A 1 294 ? 1.477 -32.25 3.732 1 69.88 294 ASP A N 1
ATOM 2243 C CA . ASP A 1 294 ? 2.799 -32.688 4.18 1 69.88 294 ASP A CA 1
ATOM 2244 C C . ASP A 1 294 ? 3.805 -31.547 4.082 1 69.88 294 ASP A C 1
ATOM 2246 O O . ASP A 1 294 ? 3.789 -30.781 3.117 1 69.88 294 ASP A O 1
ATOM 2250 N N . ALA A 1 295 ? 4.578 -31.609 5.211 1 61.12 295 ALA A N 1
ATOM 2251 C CA . ALA A 1 295 ? 5.613 -30.578 5.289 1 61.12 295 ALA A CA 1
ATOM 2252 C C . ALA A 1 295 ? 6.691 -30.797 4.23 1 61.12 295 ALA A C 1
ATOM 2254 O O . ALA A 1 295 ? 7.035 -31.953 3.926 1 61.12 295 ALA A O 1
ATOM 2255 N N . PHE A 1 296 ? 7.094 -29.938 3.547 1 58.12 296 PHE A N 1
ATOM 2256 C CA . PHE A 1 296 ? 8.242 -29.938 2.648 1 58.12 296 PHE A CA 1
ATOM 2257 C C . PHE A 1 296 ? 7.906 -30.641 1.336 1 58.12 296 PHE A C 1
ATOM 2259 O O . PHE A 1 296 ? 8.805 -30.984 0.569 1 58.12 296 PHE A O 1
ATOM 2266 N N . SER A 1 297 ? 6.633 -30.969 1.255 1 62.12 297 SER A N 1
ATOM 2267 C CA . SER A 1 297 ? 6.297 -31.5 -0.06 1 62.12 297 SER A CA 1
ATOM 2268 C C . SER A 1 297 ? 6.398 -30.438 -1.139 1 62.12 297 SER A C 1
ATOM 2270 O O . SER A 1 297 ? 5.863 -29.328 -0.979 1 62.12 297 SER A O 1
ATOM 2272 N N . THR A 1 298 ? 7.246 -30.797 -2.102 1 69.44 298 THR A N 1
ATOM 2273 C CA . THR A 1 298 ? 7.516 -29.828 -3.166 1 69.44 298 THR A CA 1
ATOM 2274 C C . THR A 1 298 ? 6.789 -30.234 -4.449 1 69.44 298 THR A C 1
ATOM 2276 O O . THR A 1 298 ? 6.797 -29.484 -5.426 1 69.44 298 THR A O 1
ATOM 2279 N N . LYS A 1 299 ? 6.008 -31.375 -4.34 1 85.69 299 LYS A N 1
ATOM 2280 C CA . LYS A 1 299 ? 5.402 -31.797 -5.602 1 85.69 299 LYS A CA 1
ATOM 2281 C C . LYS A 1 299 ? 3.914 -31.469 -5.637 1 85.69 299 LYS A C 1
ATOM 2283 O O . LYS A 1 299 ? 3.189 -31.719 -4.676 1 85.69 299 LYS A O 1
ATOM 2288 N N . LYS A 1 300 ? 3.486 -30.984 -6.707 1 93.12 300 LYS A N 1
ATOM 2289 C CA . LYS A 1 300 ? 2.08 -30.672 -6.953 1 93.12 300 LYS A CA 1
ATOM 2290 C C . LYS A 1 300 ? 1.273 -31.953 -7.188 1 93.12 300 LYS A C 1
ATOM 2292 O O . LYS A 1 300 ? 1.716 -32.844 -7.906 1 93.12 300 LYS A O 1
ATOM 2297 N N . GLN A 1 301 ? 0.16 -32.094 -6.469 1 95.12 301 GLN A N 1
ATOM 2298 C CA . GLN A 1 301 ? -0.751 -33.219 -6.73 1 95.12 301 GLN A CA 1
ATOM 2299 C C . GLN A 1 301 ? -1.671 -32.906 -7.906 1 95.12 301 GLN A C 1
ATOM 2301 O O . GLN A 1 301 ? -2.391 -31.891 -7.895 1 95.12 301 GLN A O 1
ATOM 2306 N N . ILE A 1 302 ? -1.649 -33.75 -8.898 1 97.44 302 ILE A N 1
ATOM 2307 C CA . ILE A 1 302 ? -2.531 -33.594 -10.055 1 97.44 302 ILE A CA 1
ATOM 2308 C C . ILE A 1 302 ? -3.447 -34.812 -10.172 1 97.44 302 ILE A C 1
ATOM 2310 O O . ILE A 1 302 ? -2.977 -35.938 -10.367 1 97.44 302 ILE A O 1
ATOM 2314 N N . LEU A 1 303 ? -4.723 -34.562 -10.031 1 97.94 303 LEU A N 1
ATOM 2315 C CA . LEU A 1 303 ? -5.719 -35.594 -10.242 1 97.94 303 LEU A CA 1
ATOM 2316 C C . LEU A 1 303 ? -5.898 -35.875 -11.734 1 97.94 303 LEU A C 1
ATOM 2318 O O . LEU A 1 303 ? -6.051 -34.969 -12.531 1 97.94 303 LEU A O 1
ATOM 2322 N N . THR A 1 304 ? -5.887 -37.094 -12.047 1 97.25 304 THR A N 1
ATOM 2323 C CA . THR A 1 304 ? -6.156 -37.531 -13.414 1 97.25 304 THR A CA 1
ATOM 2324 C C . THR A 1 304 ? -7.508 -38.219 -13.508 1 97.25 304 THR A C 1
ATOM 2326 O O . THR A 1 304 ? -7.879 -38.969 -12.602 1 97.25 304 THR A O 1
ATOM 2329 N N . MET A 1 305 ? -8.273 -37.906 -14.531 1 91.75 305 MET A N 1
ATOM 2330 C CA . MET A 1 305 ? -9.617 -38.438 -14.68 1 91.75 305 MET A CA 1
ATOM 2331 C C . MET A 1 305 ? -9.617 -39.656 -15.594 1 91.75 305 MET A C 1
ATOM 2333 O O . MET A 1 305 ? -10.625 -40.375 -15.703 1 91.75 305 MET A O 1
ATOM 2337 N N . SER A 1 306 ? -8.695 -39.938 -16.375 1 73.81 306 SER A N 1
ATOM 2338 C CA . SER A 1 306 ? -8.711 -41.062 -17.297 1 73.81 306 SER A CA 1
ATOM 2339 C C . SER A 1 306 ? -8.984 -42.375 -16.562 1 73.81 306 SER A C 1
ATOM 2341 O O . SER A 1 306 ? -8.477 -42.594 -15.461 1 73.81 306 SER A O 1
ATOM 2343 N N . SER A 1 307 ? -10.227 -43.031 -16.766 1 48.59 307 SER A N 1
ATOM 2344 C CA . SER A 1 307 ? -10.648 -44.375 -16.422 1 48.59 307 SER A CA 1
ATOM 2345 C C . SER A 1 307 ? -9.586 -45.406 -16.797 1 48.59 307 SER A C 1
ATOM 2347 O O . SER A 1 307 ? -8.82 -45.188 -17.734 1 48.59 307 SER A O 1
ATOM 2349 N N . MET B 1 1 ? 17.25 38.438 -2.662 1 93.06 1 MET B N 1
ATOM 2350 C CA . MET B 1 1 ? 16.094 39.062 -2.02 1 93.06 1 MET B CA 1
ATOM 2351 C C . MET B 1 1 ? 16.203 39 -0.502 1 93.06 1 MET B C 1
ATOM 2353 O O . MET B 1 1 ? 16.781 38.031 0.031 1 93.06 1 MET B O 1
ATOM 2357 N N . SER B 1 2 ? 15.719 40.062 0.141 1 96.31 2 SER B N 1
ATOM 2358 C CA . SER B 1 2 ? 15.719 40.031 1.601 1 96.31 2 SER B CA 1
ATOM 2359 C C . SER B 1 2 ? 14.305 39.875 2.148 1 96.31 2 SER B C 1
ATOM 2361 O O . SER B 1 2 ? 13.352 40.438 1.624 1 96.31 2 SER B O 1
ATOM 2363 N N . VAL B 1 3 ? 14.242 39.031 3.189 1 97.5 3 VAL B N 1
ATOM 2364 C CA . VAL B 1 3 ? 12.969 38.719 3.812 1 97.5 3 VAL B CA 1
ATOM 2365 C C . VAL B 1 3 ? 13.062 38.906 5.324 1 97.5 3 VAL B C 1
ATOM 2367 O O . VAL B 1 3 ? 14.07 38.562 5.941 1 97.5 3 VAL B O 1
ATOM 2370 N N . ARG B 1 4 ? 12.094 39.562 5.848 1 98.12 4 ARG B N 1
ATOM 2371 C CA . ARG B 1 4 ? 11.906 39.625 7.297 1 98.12 4 ARG B CA 1
ATOM 2372 C C . ARG B 1 4 ? 10.898 38.594 7.766 1 98.12 4 ARG B C 1
ATOM 2374 O O . ARG B 1 4 ? 9.742 38.625 7.348 1 98.12 4 ARG B O 1
ATOM 2381 N N . MET B 1 5 ? 11.328 37.688 8.617 1 98.31 5 MET B N 1
ATOM 2382 C CA . MET B 1 5 ? 10.414 36.656 9.125 1 98.31 5 MET B CA 1
ATOM 2383 C C . MET B 1 5 ? 9.398 37.281 10.078 1 98.31 5 MET B C 1
ATOM 2385 O O . MET B 1 5 ? 9.734 38.125 10.891 1 98.31 5 MET B O 1
ATOM 2389 N N . LEU B 1 6 ? 8.18 36.844 9.969 1 98.19 6 LEU B N 1
ATOM 2390 C CA . LEU B 1 6 ? 7.113 37.344 10.82 1 98.19 6 LEU B CA 1
ATOM 2391 C C . LEU B 1 6 ? 6.766 36.344 11.914 1 98.19 6 LEU B C 1
ATOM 2393 O O . LEU B 1 6 ? 6.66 36.719 13.094 1 98.19 6 LEU B O 1
ATOM 2397 N N . ALA B 1 7 ? 6.578 35.125 11.586 1 98.31 7 ALA B N 1
ATOM 2398 C CA . ALA B 1 7 ? 6.199 34.062 12.508 1 98.31 7 ALA B CA 1
ATOM 2399 C C . ALA B 1 7 ? 6.582 32.688 11.953 1 98.31 7 ALA B C 1
ATOM 2401 O O . ALA B 1 7 ? 6.598 32.5 10.734 1 98.31 7 ALA B O 1
ATOM 2402 N N . ALA B 1 8 ? 6.922 31.797 12.805 1 98.25 8 ALA B N 1
ATOM 2403 C CA . ALA B 1 8 ? 7.312 30.438 12.43 1 98.25 8 ALA B CA 1
ATOM 2404 C C . ALA B 1 8 ? 6.898 29.438 13.5 1 98.25 8 ALA B C 1
ATOM 2406 O O . ALA B 1 8 ? 7.258 29.578 14.672 1 98.25 8 ALA B O 1
ATOM 2407 N N . PRO B 1 9 ? 6.156 28.422 13.086 1 97.5 9 PRO B N 1
ATOM 2408 C CA . PRO B 1 9 ? 5.773 27.391 14.07 1 97.5 9 PRO B CA 1
ATOM 2409 C C . PRO B 1 9 ? 6.887 26.391 14.328 1 97.5 9 PRO B C 1
ATOM 2411 O O . PRO B 1 9 ? 7.91 26.391 13.641 1 97.5 9 PRO B O 1
ATOM 2414 N N . ILE B 1 10 ? 6.688 25.578 15.367 1 95.81 10 ILE B N 1
ATOM 2415 C CA . ILE B 1 10 ? 7.527 24.422 15.641 1 95.81 10 ILE B CA 1
ATOM 2416 C C . ILE B 1 10 ? 6.746 23.141 15.367 1 95.81 10 ILE B C 1
ATOM 2418 O O . ILE B 1 10 ? 5.703 22.906 15.977 1 95.81 10 ILE B O 1
ATOM 2422 N N . ASN B 1 11 ? 7.199 22.375 14.438 1 93.75 11 ASN B N 1
ATOM 2423 C CA . ASN B 1 11 ? 6.598 21.078 14.102 1 93.75 11 ASN B CA 1
ATOM 2424 C C . ASN B 1 11 ? 7.445 19.922 14.609 1 93.75 11 ASN B C 1
ATOM 2426 O O . ASN B 1 11 ? 8.633 20.078 14.875 1 93.75 11 ASN B O 1
ATOM 2430 N N . PRO B 1 12 ? 6.828 18.719 14.711 1 89.94 12 PRO B N 1
ATOM 2431 C CA . PRO B 1 12 ? 7.613 17.531 15.047 1 89.94 12 PRO B CA 1
ATOM 2432 C C . PRO B 1 12 ? 8.789 17.312 14.102 1 89.94 12 PRO B C 1
ATOM 2434 O O . PRO B 1 12 ? 9.867 16.891 14.539 1 89.94 12 PRO B O 1
ATOM 2437 N N . ALA B 1 13 ? 8.648 17.625 12.867 1 91.88 13 ALA B N 1
ATOM 2438 C CA . ALA B 1 13 ? 9.711 17.469 11.883 1 91.88 13 ALA B CA 1
ATOM 2439 C C . ALA B 1 13 ? 10.906 18.359 12.219 1 91.88 13 ALA B C 1
ATOM 2441 O O . ALA B 1 13 ? 12.055 17.984 11.961 1 91.88 13 ALA B O 1
ATOM 2442 N N . ASP B 1 14 ? 10.672 19.531 12.812 1 94.81 14 ASP B N 1
ATOM 2443 C CA . ASP B 1 14 ? 11.758 20.406 13.242 1 94.81 14 ASP B CA 1
ATOM 2444 C C . ASP B 1 14 ? 12.586 19.75 14.336 1 94.81 14 ASP B C 1
ATOM 2446 O O . ASP B 1 14 ? 13.82 19.797 14.297 1 94.81 14 ASP B O 1
ATOM 2450 N N . ILE B 1 15 ? 11.891 19.172 15.258 1 91.5 15 ILE B N 1
ATOM 2451 C CA . ILE B 1 15 ? 12.555 18.5 16.375 1 91.5 15 ILE B CA 1
ATOM 2452 C C . ILE B 1 15 ? 13.367 17.328 15.867 1 91.5 15 ILE B C 1
ATOM 2454 O O . ILE B 1 15 ? 14.523 17.141 16.25 1 91.5 15 ILE B O 1
ATOM 2458 N N . ASN B 1 16 ? 12.75 16.547 14.953 1 90.62 16 ASN B N 1
ATOM 2459 C CA . ASN B 1 16 ? 13.461 15.422 14.352 1 90.62 16 ASN B CA 1
ATOM 2460 C C . ASN B 1 16 ? 14.711 15.883 13.617 1 90.62 16 ASN B C 1
ATOM 2462 O O . ASN B 1 16 ? 15.742 15.211 13.664 1 90.62 16 ASN B O 1
ATOM 2466 N N . MET B 1 17 ? 14.617 16.984 12.961 1 91.88 17 MET B N 1
ATOM 2467 C CA . MET B 1 17 ? 15.758 17.531 12.227 1 91.88 17 MET B CA 1
ATOM 2468 C C . MET B 1 17 ? 16.859 17.953 13.188 1 91.88 17 MET B C 1
ATOM 2470 O O . MET B 1 17 ? 18.031 17.672 12.953 1 91.88 17 MET B O 1
ATOM 2474 N N . ILE B 1 18 ? 16.484 18.531 14.227 1 91 18 ILE B N 1
ATOM 2475 C CA . ILE B 1 18 ? 17.438 18.969 15.242 1 91 18 ILE B CA 1
ATOM 2476 C C . ILE B 1 18 ? 18.125 17.75 15.852 1 91 18 ILE B C 1
ATOM 2478 O O . ILE B 1 18 ? 19.328 17.766 16.125 1 91 18 ILE B O 1
ATOM 2482 N N . GLN B 1 19 ? 17.375 16.703 15.977 1 90 19 GLN B N 1
ATOM 2483 C CA . GLN B 1 19 ? 17.875 15.477 16.578 1 90 19 GLN B CA 1
ATOM 2484 C C . GLN B 1 19 ? 18.688 14.664 15.578 1 90 19 GLN B C 1
ATOM 2486 O O . GLN B 1 19 ? 19.297 13.656 15.945 1 90 19 GLN B O 1
ATOM 2491 N N . GLY B 1 20 ? 18.641 14.992 14.328 1 88.88 20 GLY B N 1
ATOM 2492 C CA . GLY B 1 20 ? 19.438 14.336 13.312 1 88.88 20 GLY B CA 1
ATOM 2493 C C . GLY B 1 20 ? 18.797 13.086 12.758 1 88.88 20 GLY B C 1
ATOM 2494 O O . GLY B 1 20 ? 19.453 12.281 12.094 1 88.88 20 GLY B O 1
ATOM 2495 N N . VAL B 1 21 ? 17.484 12.898 13.023 1 86.31 21 VAL B N 1
ATOM 2496 C CA . VAL B 1 21 ? 16.859 11.648 12.602 1 86.31 21 VAL B CA 1
ATOM 2497 C C . VAL B 1 21 ? 15.914 11.906 11.43 1 86.31 21 VAL B C 1
ATOM 2499 O O . VAL B 1 21 ? 15.344 10.969 10.859 1 86.31 21 VAL B O 1
ATOM 2502 N N . TYR B 1 22 ? 15.766 13.18 11.141 1 88.75 22 TYR B N 1
ATOM 2503 C CA . TYR B 1 22 ? 15.008 13.508 9.938 1 88.75 22 TYR B CA 1
ATOM 2504 C C . TYR B 1 22 ? 15.836 13.234 8.68 1 88.75 22 TYR B C 1
ATOM 2506 O O . TYR B 1 22 ? 17.031 13.5 8.648 1 88.75 22 TYR B O 1
ATOM 2514 N N . PRO B 1 23 ? 15.211 12.703 7.602 1 87.69 23 PRO B N 1
ATOM 2515 C CA . PRO B 1 23 ? 16 12.281 6.445 1 87.69 23 PRO B CA 1
ATOM 2516 C C . PRO B 1 23 ? 16.719 13.438 5.758 1 87.69 23 PRO B C 1
ATOM 2518 O O . PRO B 1 23 ? 17.734 13.242 5.105 1 87.69 23 PRO B O 1
ATOM 2521 N N . ILE B 1 24 ? 16.172 14.602 5.824 1 85.75 24 ILE B N 1
ATOM 2522 C CA . ILE B 1 24 ? 16.828 15.773 5.27 1 85.75 24 ILE B CA 1
ATOM 2523 C C . ILE B 1 24 ? 17.734 16.406 6.332 1 85.75 24 ILE B C 1
ATOM 2525 O O . ILE B 1 24 ? 17.25 16.812 7.395 1 85.75 24 ILE B O 1
ATOM 2529 N N . LYS B 1 25 ? 19.078 16.516 5.969 1 85.62 25 LYS B N 1
ATOM 2530 C CA . LYS B 1 25 ? 20.047 17.094 6.887 1 85.62 25 LYS B CA 1
ATOM 2531 C C . LYS B 1 25 ? 20.688 18.344 6.297 1 85.62 25 LYS B C 1
ATOM 2533 O O . LYS B 1 25 ? 21.516 18.266 5.383 1 85.62 25 LYS B O 1
ATOM 2538 N N . PRO B 1 26 ? 20.172 19.484 6.848 1 85.88 26 PRO B N 1
ATOM 2539 C CA . PRO B 1 26 ? 20.828 20.703 6.371 1 85.88 26 PRO B CA 1
ATOM 2540 C C . PRO B 1 26 ? 22.312 20.75 6.73 1 85.88 26 PRO B C 1
ATOM 2542 O O . PRO B 1 26 ? 22.719 20.219 7.77 1 85.88 26 PRO B O 1
ATOM 2545 N N . PRO B 1 27 ? 23.125 21.344 5.828 1 87.81 27 PRO B N 1
ATOM 2546 C CA . PRO B 1 27 ? 24.531 21.516 6.199 1 87.81 27 PRO B CA 1
ATOM 2547 C C . PRO B 1 27 ? 24.703 22.406 7.438 1 87.81 27 PRO B C 1
ATOM 2549 O O . PRO B 1 27 ? 24.062 23.453 7.547 1 87.81 27 PRO B O 1
ATOM 2552 N N . LEU B 1 28 ? 25.609 22.016 8.32 1 89.12 28 LEU B N 1
ATOM 2553 C CA . LEU B 1 28 ? 25.812 22.766 9.562 1 89.12 28 LEU B CA 1
ATOM 2554 C C . LEU B 1 28 ? 26.906 23.828 9.391 1 89.12 28 LEU B C 1
ATOM 2556 O O . LEU B 1 28 ? 27.875 23.609 8.656 1 89.12 28 LEU B O 1
ATOM 2560 N N . PRO B 1 29 ? 26.891 24.984 10.156 1 92.56 29 PRO B N 1
ATOM 2561 C CA . PRO B 1 29 ? 25.797 25.406 11.031 1 92.56 29 PRO B CA 1
ATOM 2562 C C . PRO B 1 29 ? 24.516 25.734 10.266 1 92.56 29 PRO B C 1
ATOM 2564 O O . PRO B 1 29 ? 24.578 26.203 9.125 1 92.56 29 PRO B O 1
ATOM 2567 N N . ALA B 1 30 ? 23.406 25.406 10.875 1 92.88 30 ALA B N 1
ATOM 2568 C CA . ALA B 1 30 ? 22.109 25.625 10.219 1 92.88 30 ALA B CA 1
ATOM 2569 C C . ALA B 1 30 ? 21.141 26.359 11.133 1 92.88 30 ALA B C 1
ATOM 2571 O O . ALA B 1 30 ? 21.297 26.344 12.359 1 92.88 30 ALA B O 1
ATOM 2572 N N . VAL B 1 31 ? 20.188 27.109 10.516 1 94.38 31 VAL B N 1
ATOM 2573 C CA . VAL B 1 31 ? 19.078 27.719 11.227 1 94.38 31 VAL B CA 1
ATOM 2574 C C . VAL B 1 31 ? 17.891 26.766 11.25 1 94.38 31 VAL B C 1
ATOM 2576 O O . VAL B 1 31 ? 17.547 26.172 10.227 1 94.38 31 VAL B O 1
ATOM 2579 N N . GLY B 1 32 ? 17.25 26.578 12.406 1 94.81 32 GLY B N 1
ATOM 2580 C CA . GLY B 1 32 ? 16.125 25.688 12.531 1 94.81 32 GLY B CA 1
ATOM 2581 C C . GLY B 1 32 ? 14.844 26.234 11.922 1 94.81 32 GLY B C 1
ATOM 2582 O O . GLY B 1 32 ? 14.758 27.438 11.648 1 94.81 32 GLY B O 1
ATOM 2583 N N . GLY B 1 33 ? 13.914 25.312 11.734 1 96.06 33 GLY B N 1
ATOM 2584 C CA . GLY B 1 33 ? 12.594 25.703 11.281 1 96.06 33 GLY B CA 1
ATOM 2585 C C . GLY B 1 33 ? 12.32 25.328 9.836 1 96.06 33 GLY B C 1
ATOM 2586 O O . GLY B 1 33 ? 13.047 25.766 8.938 1 96.06 33 GLY B O 1
ATOM 2587 N N . ASN B 1 34 ? 11.211 24.625 9.602 1 95.69 34 ASN B N 1
ATOM 2588 C CA . ASN B 1 34 ? 10.828 24.172 8.266 1 95.69 34 ASN B CA 1
ATOM 2589 C C . ASN B 1 34 ? 9.672 24.984 7.707 1 95.69 34 ASN B C 1
ATOM 2591 O O . ASN B 1 34 ? 9.406 24.953 6.504 1 95.69 34 ASN B O 1
ATOM 2595 N N . GLU B 1 35 ? 9.031 25.719 8.555 1 97.56 35 GLU B N 1
ATOM 2596 C CA . GLU B 1 35 ? 7.809 26.422 8.188 1 97.56 35 GLU B CA 1
ATOM 2597 C C . GLU B 1 35 ? 7.773 27.828 8.797 1 97.56 35 GLU B C 1
ATOM 2599 O O . GLU B 1 35 ? 8.398 28.078 9.836 1 97.56 35 GLU B O 1
ATOM 2604 N N . GLY B 1 36 ? 7.016 28.703 8.117 1 98 36 GLY B N 1
ATOM 2605 C CA . GLY B 1 36 ? 6.836 30.078 8.57 1 98 36 GLY B CA 1
ATOM 2606 C C . GLY B 1 36 ? 6.453 31.031 7.449 1 98 36 GLY B C 1
ATOM 2607 O O . GLY B 1 36 ? 6.352 30.625 6.289 1 98 36 GLY B O 1
ATOM 2608 N N . VAL B 1 37 ? 6.223 32.281 7.848 1 98.5 37 VAL B N 1
ATOM 2609 C CA . VAL B 1 37 ? 5.875 33.312 6.879 1 98.5 37 VAL B CA 1
ATOM 2610 C C . VAL B 1 37 ? 6.762 34.531 7.082 1 98.5 37 VAL B C 1
ATOM 2612 O O . VAL B 1 37 ? 7.074 34.906 8.219 1 98.5 37 VAL B O 1
ATOM 2615 N N . GLY B 1 38 ? 7.23 35.031 6.02 1 98.25 38 GLY B N 1
ATOM 2616 C CA . GLY B 1 38 ? 8.008 36.25 6.008 1 98.25 38 GLY B CA 1
ATOM 2617 C C . GLY B 1 38 ? 7.449 37.312 5.062 1 98.25 38 GLY B C 1
ATOM 2618 O O . GLY B 1 38 ? 6.52 37.031 4.301 1 98.25 38 GLY B O 1
ATOM 2619 N N . GLU B 1 39 ? 7.992 38.469 5.223 1 98.31 39 GLU B N 1
ATOM 2620 C CA . GLU B 1 39 ? 7.664 39.594 4.352 1 98.31 39 GLU B CA 1
ATOM 2621 C C . GLU B 1 39 ? 8.883 40.031 3.549 1 98.31 39 GLU B C 1
ATOM 2623 O O . GLU B 1 39 ? 9.961 40.219 4.105 1 98.31 39 GLU B O 1
ATOM 2628 N N . VAL B 1 40 ? 8.641 40.219 2.264 1 98.25 40 VAL B N 1
ATOM 2629 C CA . VAL B 1 40 ? 9.711 40.719 1.398 1 98.25 40 VAL B CA 1
ATOM 2630 C C . VAL B 1 40 ? 10.055 42.156 1.765 1 98.25 40 VAL B C 1
ATOM 2632 O O . VAL B 1 40 ? 9.164 43 1.849 1 98.25 40 VAL B O 1
ATOM 2635 N N . VAL B 1 41 ? 11.336 42.344 2.018 1 97.88 41 VAL B N 1
ATOM 2636 C CA . VAL B 1 41 ? 11.797 43.688 2.375 1 97.88 41 VAL B CA 1
ATOM 2637 C C . VAL B 1 41 ? 12.422 44.375 1.153 1 97.88 41 VAL B C 1
ATOM 2639 O O . VAL B 1 41 ? 12.234 45.562 0.934 1 97.88 41 VAL B O 1
ATOM 2642 N N . SER B 1 42 ? 13.227 43.625 0.363 1 97 42 SER B N 1
ATOM 2643 C CA . SER B 1 42 ? 13.844 44.094 -0.86 1 97 42 SER B CA 1
ATOM 2644 C C . SER B 1 42 ? 14.062 42.969 -1.866 1 97 42 SER B C 1
ATOM 2646 O O . SER B 1 42 ? 14.156 41.812 -1.488 1 97 42 SER B O 1
ATOM 2648 N N . VAL B 1 43 ? 14.039 43.375 -3.092 1 95.81 43 VAL B N 1
ATOM 2649 C CA . VAL B 1 43 ? 14.25 42.406 -4.168 1 95.81 43 VAL B CA 1
ATOM 2650 C C . VAL B 1 43 ? 15.398 42.875 -5.062 1 95.81 43 VAL B C 1
ATOM 2652 O O . VAL B 1 43 ? 15.648 44.094 -5.18 1 95.81 43 VAL B O 1
ATOM 2655 N N . GLY B 1 44 ? 16.094 41.844 -5.547 1 91.38 44 GLY B N 1
ATOM 2656 C CA . GLY B 1 44 ? 17.109 42.188 -6.539 1 91.38 44 GLY B CA 1
ATOM 2657 C C . GLY B 1 44 ? 16.531 42.594 -7.879 1 91.38 44 GLY B C 1
ATOM 2658 O O . GLY B 1 44 ? 15.328 42.406 -8.117 1 91.38 44 GLY B O 1
ATOM 2659 N N . LEU B 1 45 ? 17.312 43.062 -8.75 1 88.38 45 LEU B N 1
ATOM 2660 C CA . LEU B 1 45 ? 16.922 43.625 -10.047 1 88.38 45 LEU B CA 1
ATOM 2661 C C . LEU B 1 45 ? 16.312 42.531 -10.93 1 88.38 45 LEU B C 1
ATOM 2663 O O . LEU B 1 45 ? 15.461 42.812 -11.781 1 88.38 45 LEU B O 1
ATOM 2667 N N . GLN B 1 46 ? 16.688 41.25 -10.695 1 90.06 46 GLN B N 1
ATOM 2668 C CA . GLN B 1 46 ? 16.266 40.188 -11.586 1 90.06 46 GLN B CA 1
ATOM 2669 C C . GLN B 1 46 ? 15 39.5 -11.078 1 90.06 46 GLN B C 1
ATOM 2671 O O . GLN B 1 46 ? 14.461 38.625 -11.742 1 90.06 46 GLN B O 1
ATOM 2676 N N . VAL B 1 47 ? 14.539 40 -9.977 1 90.81 47 VAL B N 1
ATOM 2677 C CA . VAL B 1 47 ? 13.344 39.375 -9.398 1 90.81 47 VAL B CA 1
ATOM 2678 C C . VAL B 1 47 ? 12.102 40.156 -9.875 1 90.81 47 VAL B C 1
ATOM 2680 O O . VAL B 1 47 ? 11.992 41.344 -9.664 1 90.81 47 VAL B O 1
ATOM 2683 N N . SER B 1 48 ? 11.148 39.5 -10.602 1 88.5 48 SER B N 1
ATOM 2684 C CA . SER B 1 48 ? 10 40.219 -11.172 1 88.5 48 SER B CA 1
ATOM 2685 C C . SER B 1 48 ? 8.703 39.75 -10.516 1 88.5 48 SER B C 1
ATOM 2687 O O . SER B 1 48 ? 7.703 40.469 -10.555 1 88.5 48 SER B O 1
ATOM 2689 N N . ASP B 1 49 ? 8.594 38.719 -9.867 1 90.81 49 ASP B N 1
ATOM 2690 C CA . ASP B 1 49 ? 7.328 38.156 -9.406 1 90.81 49 ASP B CA 1
ATOM 2691 C C . ASP B 1 49 ? 7.09 38.438 -7.934 1 90.81 49 ASP B C 1
ATOM 2693 O O . ASP B 1 49 ? 6.074 38.031 -7.363 1 90.81 49 ASP B O 1
ATOM 2697 N N . LEU B 1 50 ? 8.055 39.156 -7.281 1 95.81 50 LEU B N 1
ATOM 2698 C CA . LEU B 1 50 ? 7.961 39.562 -5.875 1 95.81 50 LEU B CA 1
ATOM 2699 C C . LEU B 1 50 ? 8.273 41.031 -5.695 1 95.81 50 LEU B C 1
ATOM 2701 O O . LEU B 1 50 ? 9.047 41.594 -6.461 1 95.81 50 LEU B O 1
ATOM 2705 N N . GLN B 1 51 ? 7.641 41.625 -4.73 1 96.25 51 GLN B N 1
ATOM 2706 C CA . GLN B 1 51 ? 7.898 43.031 -4.367 1 96.25 51 GLN B CA 1
ATOM 2707 C C . GLN B 1 51 ? 7.863 43.219 -2.854 1 96.25 51 GLN B C 1
ATOM 2709 O O . GLN B 1 51 ? 7.273 42.406 -2.137 1 96.25 51 GLN B O 1
ATOM 2714 N N . PRO B 1 52 ? 8.469 44.312 -2.42 1 97.44 52 PRO B N 1
ATOM 2715 C CA . PRO B 1 52 ? 8.383 44.594 -0.983 1 97.44 52 PRO B CA 1
ATOM 2716 C C . PRO B 1 52 ? 6.949 44.625 -0.464 1 97.44 52 PRO B C 1
ATOM 2718 O O . PRO B 1 52 ? 6.062 45.188 -1.112 1 97.44 52 PRO B O 1
ATOM 2721 N N . GLY B 1 53 ? 6.75 43.938 0.628 1 97.75 53 GLY B N 1
ATOM 2722 C CA . GLY B 1 53 ? 5.418 43.875 1.208 1 97.75 53 GLY B CA 1
ATOM 2723 C C . GLY B 1 53 ? 4.742 42.531 0.974 1 97.75 53 GLY B C 1
ATOM 2724 O O . GLY B 1 53 ? 3.807 42.156 1.69 1 97.75 53 GLY B O 1
ATOM 2725 N N . ASP B 1 54 ? 5.215 41.781 -0.014 1 98.06 54 ASP B N 1
ATOM 2726 C CA . ASP B 1 54 ? 4.656 40.469 -0.288 1 98.06 54 ASP B CA 1
ATOM 2727 C C . ASP B 1 54 ? 4.969 39.5 0.847 1 98.06 54 ASP B C 1
ATOM 2729 O O . ASP B 1 54 ? 6.066 39.5 1.402 1 98.06 54 ASP B O 1
ATOM 2733 N N . TRP B 1 55 ? 3.982 38.625 1.226 1 98.25 55 TRP B N 1
ATOM 2734 C CA . TRP B 1 55 ? 4.25 37.531 2.139 1 98.25 55 TRP B CA 1
ATOM 2735 C C . TRP B 1 55 ? 4.75 36.312 1.379 1 98.25 55 TRP B C 1
ATOM 2737 O O . TRP B 1 55 ? 4.309 36.031 0.26 1 98.25 55 TRP B O 1
ATOM 2747 N N . VAL B 1 56 ? 5.703 35.656 1.971 1 97.94 56 VAL B N 1
ATOM 2748 C CA . VAL B 1 56 ? 6.32 34.5 1.34 1 97.94 56 VAL B CA 1
ATOM 2749 C C . VAL B 1 56 ? 6.508 33.406 2.371 1 97.94 56 VAL B C 1
ATOM 2751 O O . VAL B 1 56 ? 6.641 33.656 3.566 1 97.94 56 VAL B O 1
ATOM 2754 N N . ILE B 1 57 ? 6.453 32.188 1.91 1 97.44 57 ILE B N 1
ATOM 2755 C CA . ILE B 1 57 ? 6.777 31.016 2.699 1 97.44 57 ILE B CA 1
ATOM 2756 C C . ILE B 1 57 ? 7.879 30.219 2.006 1 97.44 57 ILE B C 1
ATOM 2758 O O . ILE B 1 57 ? 8.055 30.328 0.79 1 97.44 57 ILE B O 1
ATOM 2762 N N . PRO B 1 58 ? 8.633 29.422 2.787 1 95.69 58 PRO B N 1
ATOM 2763 C CA . PRO B 1 58 ? 9.68 28.609 2.152 1 95.69 58 PRO B CA 1
ATOM 2764 C C . PRO B 1 58 ? 9.109 27.609 1.153 1 95.69 58 PRO B C 1
ATOM 2766 O O . PRO B 1 58 ? 8.055 27.016 1.397 1 95.69 58 PRO B O 1
ATOM 2769 N N . ALA B 1 59 ? 9.852 27.375 0.098 1 92.81 59 ALA B N 1
ATOM 2770 C CA . ALA B 1 59 ? 9.445 26.406 -0.917 1 92.81 59 ALA B CA 1
ATOM 2771 C C . ALA B 1 59 ? 9.82 24.984 -0.497 1 92.81 59 ALA B C 1
ATOM 2773 O O . ALA B 1 59 ? 9.172 24.016 -0.915 1 92.81 59 ALA B O 1
ATOM 2774 N N . ASP B 1 60 ? 10.898 24.922 0.306 1 88.75 60 ASP B N 1
ATOM 2775 C CA . ASP B 1 60 ? 11.414 23.609 0.692 1 88.75 60 ASP B CA 1
ATOM 2776 C C . ASP B 1 60 ? 11.641 23.531 2.199 1 88.75 60 ASP B C 1
ATOM 2778 O O . ASP B 1 60 ? 11.75 24.562 2.869 1 88.75 60 ASP B O 1
ATOM 2782 N N . SER B 1 61 ? 11.742 22.281 2.602 1 87.25 61 SER B N 1
ATOM 2783 C CA . SER B 1 61 ? 12.094 22.047 3.998 1 87.25 61 SER B CA 1
ATOM 2784 C C . SER B 1 61 ? 13.57 22.344 4.246 1 87.25 61 SER B C 1
ATOM 2786 O O . SER B 1 61 ? 14.391 22.25 3.326 1 87.25 61 SER B O 1
ATOM 2788 N N . GLY B 1 62 ? 13.898 22.703 5.441 1 88.94 62 GLY B N 1
ATOM 2789 C CA . GLY B 1 62 ? 15.281 22.953 5.824 1 88.94 62 GLY B CA 1
ATOM 2790 C C . GLY B 1 62 ? 15.75 24.359 5.465 1 88.94 62 GLY B C 1
ATOM 2791 O O . GLY B 1 62 ? 16.953 24.625 5.449 1 88.94 62 GLY B O 1
ATOM 2792 N N . TRP B 1 63 ? 14.883 25.234 5.156 1 93.06 63 TRP B N 1
ATOM 2793 C CA . TRP B 1 63 ? 15.211 26.609 4.762 1 93.06 63 TRP B CA 1
ATOM 2794 C C . TRP B 1 63 ? 15.695 27.422 5.961 1 93.06 63 TRP B C 1
ATOM 2796 O O . TRP B 1 63 ? 16.547 28.297 5.82 1 93.06 63 TRP B O 1
ATOM 2806 N N . GLY B 1 64 ? 15.195 27.062 7.141 1 96 64 GLY B N 1
ATOM 2807 C CA . GLY B 1 64 ? 15.594 27.766 8.344 1 96 64 GLY B CA 1
ATOM 2808 C C . GLY B 1 64 ? 14.797 29.031 8.586 1 96 64 GLY B C 1
ATOM 2809 O O . GLY B 1 64 ? 15.297 30.141 8.352 1 96 64 GLY B O 1
ATOM 2810 N N . THR B 1 65 ? 13.688 28.906 9.258 1 97.38 65 THR B N 1
ATOM 2811 C CA . THR B 1 65 ? 12.766 30.016 9.422 1 97.38 65 THR B CA 1
ATOM 2812 C C . THR B 1 65 ? 12.906 30.641 10.805 1 97.38 65 THR B C 1
ATOM 2814 O O . THR B 1 65 ? 12.367 31.719 11.062 1 97.38 65 THR B O 1
ATOM 2817 N N . TRP B 1 66 ? 13.602 30 11.711 1 97.06 66 TRP B N 1
ATOM 2818 C CA . TRP B 1 66 ? 13.766 30.531 13.062 1 97.06 66 TRP B CA 1
ATOM 2819 C C . TRP B 1 66 ? 14.844 31.594 13.102 1 97.06 66 TRP B C 1
ATOM 2821 O O . TRP B 1 66 ? 15.852 31.453 13.789 1 97.06 66 TRP B O 1
ATOM 2831 N N . ARG B 1 67 ? 14.578 32.625 12.438 1 96.75 67 ARG B N 1
ATOM 2832 C CA . ARG B 1 67 ? 15.438 33.812 12.328 1 96.75 67 ARG B CA 1
ATOM 2833 C C . ARG B 1 67 ? 14.609 35.062 12.055 1 96.75 67 ARG B C 1
ATOM 2835 O O . ARG B 1 67 ? 13.43 34.969 11.711 1 96.75 67 ARG B O 1
ATOM 2842 N N . THR B 1 68 ? 15.258 36.219 12.219 1 97.12 68 THR B N 1
ATOM 2843 C CA . THR B 1 68 ? 14.531 37.469 12.008 1 97.12 68 THR B CA 1
ATOM 2844 C C . THR B 1 68 ? 14.594 37.906 10.547 1 97.12 68 THR B C 1
ATOM 2846 O O . THR B 1 68 ? 13.648 38.5 10.039 1 97.12 68 THR B O 1
ATOM 2849 N N . HIS B 1 69 ? 15.82 37.688 9.977 1 97.06 69 HIS B N 1
ATOM 2850 C CA . HIS B 1 69 ? 16 38.094 8.586 1 97.06 69 HIS B CA 1
ATOM 2851 C C . HIS B 1 69 ? 16.781 37.031 7.801 1 97.06 69 HIS B C 1
ATOM 2853 O O . HIS B 1 69 ? 17.531 36.25 8.383 1 97.06 69 HIS B O 1
ATOM 2859 N N . ALA B 1 70 ? 16.484 37.031 6.488 1 96.19 70 ALA B N 1
ATOM 2860 C CA . ALA B 1 70 ? 17.234 36.156 5.586 1 96.19 70 ALA B CA 1
ATOM 2861 C C . ALA B 1 70 ? 17.422 36.812 4.219 1 96.19 70 ALA B C 1
ATOM 2863 O O . ALA B 1 70 ? 16.594 37.594 3.791 1 96.19 70 ALA B O 1
ATOM 2864 N N . VAL B 1 71 ? 18.578 36.5 3.633 1 96.44 71 VAL B N 1
ATOM 2865 C CA . VAL B 1 71 ? 18.828 36.844 2.232 1 96.44 71 VAL B CA 1
ATOM 2866 C C . VAL B 1 71 ? 18.922 35.562 1.415 1 96.44 71 VAL B C 1
ATOM 2868 O O . VAL B 1 71 ? 19.688 34.656 1.758 1 96.44 71 VAL B O 1
ATOM 2871 N N . CYS B 1 72 ? 18.078 35.438 0.381 1 94.94 72 CYS B N 1
ATOM 2872 C CA . CYS B 1 72 ? 18.047 34.219 -0.384 1 94.94 72 CYS B CA 1
ATOM 2873 C C . CYS B 1 72 ? 17.547 34.469 -1.803 1 94.94 72 CYS B C 1
ATOM 2875 O O . CYS B 1 72 ? 17.031 35.531 -2.105 1 94.94 72 CYS B O 1
ATOM 2877 N N . PRO B 1 73 ? 17.844 33.469 -2.664 1 94.38 73 PRO B N 1
ATOM 2878 C CA . PRO B 1 73 ? 17.219 33.531 -3.986 1 94.38 73 PRO B CA 1
ATOM 2879 C C . PRO B 1 73 ? 15.695 33.5 -3.92 1 94.38 73 PRO B C 1
ATOM 2881 O O . PRO B 1 73 ? 15.133 32.781 -3.086 1 94.38 73 PRO B O 1
ATOM 2884 N N . ALA B 1 74 ? 15.07 34.25 -4.836 1 93.12 74 ALA B N 1
ATOM 2885 C CA . ALA B 1 74 ? 13.609 34.281 -4.879 1 93.12 74 ALA B CA 1
ATOM 2886 C C . ALA B 1 74 ? 13.016 32.906 -5.098 1 93.12 74 ALA B C 1
ATOM 2888 O O . ALA B 1 74 ? 11.914 32.625 -4.629 1 93.12 74 ALA B O 1
ATOM 2889 N N . SER B 1 75 ? 13.766 32.031 -5.742 1 91.75 75 SER B N 1
ATOM 2890 C CA . SER B 1 75 ? 13.281 30.703 -6.102 1 91.75 75 SER B CA 1
ATOM 2891 C C . SER B 1 75 ? 13.086 29.828 -4.863 1 91.75 75 SER B C 1
ATOM 2893 O O . SER B 1 75 ? 12.445 28.781 -4.934 1 91.75 75 SER B O 1
ATOM 2895 N N . GLU B 1 76 ? 13.555 30.234 -3.732 1 93.81 76 GLU B N 1
ATOM 2896 C CA . GLU B 1 76 ? 13.469 29.438 -2.516 1 93.81 76 GLU B CA 1
ATOM 2897 C C . GLU B 1 76 ? 12.203 29.766 -1.731 1 93.81 76 GLU B C 1
ATOM 2899 O O . GLU B 1 76 ? 11.93 29.141 -0.703 1 93.81 76 GLU B O 1
ATOM 2904 N N . LEU B 1 77 ? 11.445 30.719 -2.26 1 94.38 77 LEU B N 1
ATOM 2905 C CA . LEU B 1 77 ? 10.25 31.156 -1.549 1 94.38 77 LEU B CA 1
ATOM 2906 C C . LEU B 1 77 ? 9.039 31.156 -2.475 1 94.38 77 LEU B C 1
ATOM 2908 O O . LEU B 1 77 ? 9.18 31.219 -3.695 1 94.38 77 LEU B O 1
ATOM 2912 N N . ARG B 1 78 ? 7.902 31.031 -1.833 1 95 78 ARG B N 1
ATOM 2913 C CA . ARG B 1 78 ? 6.629 31.094 -2.541 1 95 78 ARG B CA 1
ATOM 2914 C C . ARG B 1 78 ? 5.762 32.219 -2.01 1 95 78 ARG B C 1
ATOM 2916 O O . ARG B 1 78 ? 5.625 32.406 -0.796 1 95 78 ARG B O 1
ATOM 2923 N N . LYS B 1 79 ? 5.227 32.938 -2.936 1 95.69 79 LYS B N 1
ATOM 2924 C CA . LYS B 1 79 ? 4.34 34.031 -2.564 1 95.69 79 LYS B CA 1
ATOM 2925 C C . LYS B 1 79 ? 2.988 33.5 -2.084 1 95.69 79 LYS B C 1
ATOM 2927 O O . LYS B 1 79 ? 2.43 32.594 -2.672 1 95.69 79 LYS B O 1
ATOM 2932 N N . ILE B 1 80 ? 2.453 34.062 -1.031 1 97 80 ILE B N 1
ATOM 2933 C CA . ILE B 1 80 ? 1.088 33.812 -0.59 1 97 80 ILE B CA 1
ATOM 2934 C C . ILE B 1 80 ? 0.368 35.125 -0.336 1 97 80 ILE B C 1
ATOM 2936 O O . ILE B 1 80 ? 1.007 36.156 -0.199 1 97 80 ILE B O 1
ATOM 2940 N N . PRO B 1 81 ? -0.959 35.094 -0.317 1 96.06 81 PRO B N 1
ATOM 2941 C CA . PRO B 1 81 ? -1.698 36.312 -0.006 1 96.06 81 PRO B CA 1
ATOM 2942 C C . PRO B 1 81 ? -1.375 36.875 1.382 1 96.06 81 PRO B C 1
ATOM 2944 O O . PRO B 1 81 ? -1.197 36.094 2.328 1 96.06 81 PRO B O 1
ATOM 2947 N N . ASN B 1 82 ? -1.354 38.156 1.443 1 96.81 82 ASN B N 1
ATOM 2948 C CA . ASN B 1 82 ? -1.068 38.781 2.727 1 96.81 82 ASN B CA 1
ATOM 2949 C C . ASN B 1 82 ? -2.332 39.344 3.369 1 96.81 82 ASN B C 1
ATOM 2951 O O . ASN B 1 82 ? -2.26 40.25 4.219 1 96.81 82 ASN B O 1
ATOM 2955 N N . ASP B 1 83 ? -3.48 38.906 2.939 1 97.19 83 ASP B N 1
ATOM 2956 C CA . ASP B 1 83 ? -4.754 39.344 3.48 1 97.19 83 ASP B CA 1
ATOM 2957 C C . ASP B 1 83 ? -5.398 38.281 4.359 1 97.19 83 ASP B C 1
ATOM 2959 O O . ASP B 1 83 ? -6.598 38.344 4.633 1 97.19 83 ASP B O 1
ATOM 2963 N N . ILE B 1 84 ? -4.664 37.25 4.727 1 97.75 84 ILE B N 1
ATOM 2964 C CA . ILE B 1 84 ? -5.137 36.219 5.645 1 97.75 84 ILE B CA 1
ATOM 2965 C C . ILE B 1 84 ? -4.484 36.406 7.012 1 97.75 84 ILE B C 1
ATOM 2967 O O . ILE B 1 84 ? -3.48 37.094 7.137 1 97.75 84 ILE B O 1
ATOM 2971 N N . PRO B 1 85 ? -5.117 35.781 8.062 1 97.94 85 PRO B N 1
ATOM 2972 C CA . PRO B 1 85 ? -4.52 35.906 9.391 1 97.94 85 PRO B CA 1
ATOM 2973 C C . PRO B 1 85 ? -3.082 35.406 9.445 1 97.94 85 PRO B C 1
ATOM 2975 O O . PRO B 1 85 ? -2.752 34.406 8.82 1 97.94 85 PRO B O 1
ATOM 2978 N N . LEU B 1 86 ? -2.209 36.125 10.18 1 97.38 86 LEU B N 1
ATOM 2979 C CA . LEU B 1 86 ? -0.788 35.812 10.297 1 97.38 86 LEU B CA 1
ATOM 2980 C C . LEU B 1 86 ? -0.575 34.375 10.742 1 97.38 86 LEU B C 1
ATOM 2982 O O . LEU B 1 86 ? 0.271 33.656 10.188 1 97.38 86 LEU B O 1
ATOM 2986 N N . GLU B 1 87 ? -1.376 33.938 11.734 1 97.5 87 GLU B N 1
ATOM 2987 C CA . GLU B 1 87 ? -1.215 32.594 12.273 1 97.5 87 GLU B CA 1
ATOM 2988 C C . GLU B 1 87 ? -1.536 31.531 11.211 1 97.5 87 GLU B C 1
ATOM 2990 O O . GLU B 1 87 ? -0.889 30.484 11.156 1 97.5 87 GLU B O 1
ATOM 2995 N N . ALA B 1 88 ? -2.553 31.844 10.391 1 98.12 88 ALA B N 1
ATOM 2996 C CA . ALA B 1 88 ? -2.904 30.922 9.312 1 98.12 88 ALA B CA 1
ATOM 2997 C C . ALA B 1 88 ? -1.786 30.844 8.273 1 98.12 88 ALA B C 1
ATOM 2999 O O . ALA B 1 88 ? -1.431 29.75 7.82 1 98.12 88 ALA B O 1
ATOM 3000 N N . ALA B 1 89 ? -1.228 31.984 7.949 1 98.19 89 ALA B N 1
ATOM 3001 C CA . ALA B 1 89 ? -0.125 32.031 6.992 1 98.19 89 ALA B CA 1
ATOM 3002 C C . ALA B 1 89 ? 1.095 31.281 7.527 1 98.19 89 ALA B C 1
ATOM 3004 O O . ALA B 1 89 ? 1.733 30.516 6.801 1 98.19 89 ALA B O 1
ATOM 3005 N N . ALA B 1 90 ? 1.4 31.453 8.828 1 98.06 90 ALA B N 1
ATOM 3006 C CA . ALA B 1 90 ? 2.596 30.891 9.453 1 98.06 90 ALA B CA 1
ATOM 3007 C C . ALA B 1 90 ? 2.508 29.359 9.531 1 98.06 90 ALA B C 1
ATOM 3009 O O . ALA B 1 90 ? 3.531 28.688 9.609 1 98.06 90 ALA B O 1
ATOM 3010 N N . THR B 1 91 ? 1.291 28.828 9.547 1 98 91 THR B N 1
ATOM 3011 C CA . THR B 1 91 ? 1.107 27.391 9.75 1 98 91 THR B CA 1
ATOM 3012 C C . THR B 1 91 ? 0.52 26.734 8.5 1 98 91 THR B C 1
ATOM 3014 O O . THR B 1 91 ? -0.04 25.641 8.57 1 98 91 THR B O 1
ATOM 3017 N N . LEU B 1 92 ? 0.647 27.328 7.352 1 98.19 92 LEU B N 1
ATOM 3018 C CA . LEU B 1 92 ? -0.036 26.922 6.125 1 98.19 92 LEU B CA 1
ATOM 3019 C C . LEU B 1 92 ? 0.708 25.781 5.434 1 98.19 92 LEU B C 1
ATOM 3021 O O . LEU B 1 92 ? 0.089 24.828 4.953 1 98.19 92 LEU B O 1
ATOM 3025 N N . ALA B 1 93 ? 1.979 25.781 5.457 1 97.19 93 ALA B N 1
ATOM 3026 C CA . ALA B 1 93 ? 2.803 25.094 4.469 1 97.19 93 ALA B CA 1
ATOM 3027 C C . ALA B 1 93 ? 2.951 23.609 4.82 1 97.19 93 ALA B C 1
ATOM 3029 O O . ALA B 1 93 ? 3.268 22.797 3.957 1 97.19 93 ALA B O 1
ATOM 3030 N N . VAL B 1 94 ? 2.729 23.25 6.082 1 97.44 94 VAL B N 1
ATOM 3031 C CA . VAL B 1 94 ? 3.033 21.891 6.465 1 97.44 94 VAL B CA 1
ATOM 3032 C C . VAL B 1 94 ? 1.736 21.125 6.723 1 97.44 94 VAL B C 1
ATOM 3034 O O . VAL B 1 94 ? 1.338 20.266 5.922 1 97.44 94 VAL B O 1
ATOM 3037 N N . ASN B 1 95 ? 1.002 21.453 7.777 1 97.81 95 ASN B N 1
ATOM 3038 C CA . ASN B 1 95 ? -0.137 20.641 8.203 1 97.81 95 ASN B CA 1
ATOM 3039 C C . ASN B 1 95 ? -1.304 20.766 7.223 1 97.81 95 ASN B C 1
ATOM 3041 O O . ASN B 1 95 ? -1.816 19.75 6.738 1 97.81 95 ASN B O 1
ATOM 3045 N N . PRO B 1 96 ? -1.725 22 6.836 1 98.69 96 PRO B N 1
ATOM 3046 C CA . PRO B 1 96 ? -2.83 22.094 5.883 1 98.69 96 PRO B CA 1
ATOM 3047 C C . PRO B 1 96 ? -2.473 21.531 4.512 1 98.69 96 PRO B C 1
ATOM 3049 O O . PRO B 1 96 ? -3.301 20.859 3.881 1 98.69 96 PRO B O 1
ATOM 3052 N N . CYS B 1 97 ? -1.253 21.797 4.055 1 98.12 97 CYS B N 1
ATOM 3053 C CA . CYS B 1 97 ? -0.843 21.266 2.762 1 98.12 97 CYS B CA 1
ATOM 3054 C C . CYS B 1 97 ? -0.798 19.75 2.793 1 98.12 97 CYS B C 1
ATOM 3056 O O . CYS B 1 97 ? -1.218 19.078 1.84 1 98.12 97 CYS B O 1
ATOM 3058 N N . THR B 1 98 ? -0.308 19.172 3.873 1 98.5 98 THR B N 1
ATOM 3059 C CA . THR B 1 98 ? -0.302 17.719 4.043 1 98.5 98 THR B CA 1
ATOM 3060 C C . THR B 1 98 ? -1.72 17.156 3.975 1 98.5 98 THR B C 1
ATOM 3062 O O . THR B 1 98 ? -1.984 16.203 3.232 1 98.5 98 THR B O 1
ATOM 3065 N N . ALA B 1 99 ? -2.609 17.766 4.727 1 98.88 99 ALA B N 1
ATOM 3066 C CA . ALA B 1 99 ? -4.004 17.328 4.746 1 98.88 99 ALA B CA 1
ATOM 3067 C C . ALA B 1 99 ? -4.621 17.406 3.354 1 98.88 99 ALA B C 1
ATOM 3069 O O . ALA B 1 99 ? -5.273 16.453 2.908 1 98.88 99 ALA B O 1
ATOM 3070 N N . TYR B 1 100 ? -4.391 18.516 2.691 1 98.88 100 TYR B N 1
ATOM 3071 C CA . TYR B 1 100 ? -4.953 18.75 1.364 1 98.88 100 TYR B CA 1
ATOM 3072 C C . TYR B 1 100 ? -4.484 17.688 0.383 1 98.88 100 TYR B C 1
ATOM 3074 O O . TYR B 1 100 ? -5.297 17.094 -0.342 1 98.88 100 TYR B O 1
ATOM 3082 N N . ARG B 1 101 ? -3.195 17.438 0.359 1 98.62 101 ARG B N 1
ATOM 3083 C CA . ARG B 1 101 ? -2.648 16.469 -0.587 1 98.62 101 ARG B CA 1
ATOM 3084 C C . ARG B 1 101 ? -3.148 15.055 -0.282 1 98.62 101 ARG B C 1
ATOM 3086 O O . ARG B 1 101 ? -3.484 14.297 -1.196 1 98.62 101 ARG B O 1
ATOM 3093 N N . MET B 1 102 ? -3.256 14.672 0.979 1 98.88 102 MET B N 1
ATOM 3094 C CA . MET B 1 102 ? -3.719 13.336 1.336 1 98.88 102 MET B CA 1
ATOM 3095 C C . MET B 1 102 ? -5.18 13.148 0.947 1 98.88 102 MET B C 1
ATOM 3097 O O . MET B 1 102 ? -5.578 12.055 0.532 1 98.88 102 MET B O 1
ATOM 3101 N N . LEU B 1 103 ? -5.961 14.195 1.028 1 98.81 103 LEU B N 1
ATOM 3102 C CA . LEU B 1 103 ? -7.379 14.117 0.695 1 98.81 103 LEU B CA 1
ATOM 3103 C C . LEU B 1 103 ? -7.586 14.172 -0.815 1 98.81 103 LEU B C 1
ATOM 3105 O O . LEU B 1 103 ? -8.68 13.883 -1.307 1 98.81 103 LEU B O 1
ATOM 3109 N N . SER B 1 104 ? -6.516 14.453 -1.58 1 98.5 104 SER B N 1
ATOM 3110 C CA . SER B 1 104 ? -6.699 14.734 -3 1 98.5 104 SER B CA 1
ATOM 3111 C C . SER B 1 104 ? -6.035 13.664 -3.863 1 98.5 104 SER B C 1
ATOM 3113 O O . SER B 1 104 ? -6.473 13.398 -4.984 1 98.5 104 SER B O 1
ATOM 3115 N N . ASP B 1 105 ? -5.047 13.047 -3.377 1 98.06 105 ASP B N 1
ATOM 3116 C CA . ASP B 1 105 ? -4.125 12.383 -4.293 1 98.06 105 ASP B CA 1
ATOM 3117 C C . ASP B 1 105 ? -4.332 10.867 -4.273 1 98.06 105 ASP B C 1
ATOM 3119 O O . ASP B 1 105 ? -3.881 10.164 -5.18 1 98.06 105 ASP B O 1
ATOM 3123 N N . PHE B 1 106 ? -5.031 10.289 -3.328 1 98.56 106 PHE B N 1
ATOM 3124 C CA . PHE B 1 106 ? -4.914 8.852 -3.109 1 98.56 106 PHE B CA 1
ATOM 3125 C C . PHE B 1 106 ? -6.23 8.148 -3.422 1 98.56 106 PHE B C 1
ATOM 3127 O O . PHE B 1 106 ? -6.246 6.953 -3.723 1 98.56 106 PHE B O 1
ATOM 3134 N N . GLN B 1 107 ? -7.34 8.828 -3.23 1 98.38 107 GLN B N 1
ATOM 3135 C CA . GLN B 1 107 ? -8.664 8.359 -3.615 1 98.38 107 GLN B CA 1
ATOM 3136 C C . GLN B 1 107 ? -9.477 9.469 -4.273 1 98.38 107 GLN B C 1
ATOM 3138 O O . GLN B 1 107 ? -9.297 10.648 -3.959 1 98.38 107 GLN B O 1
ATOM 3143 N N . HIS B 1 108 ? -10.289 9.047 -5.188 1 98.19 108 HIS B N 1
ATOM 3144 C CA . HIS B 1 108 ? -11.289 9.992 -5.684 1 98.19 108 HIS B CA 1
ATOM 3145 C C . HIS B 1 108 ? -12.438 10.148 -4.695 1 98.19 108 HIS B C 1
ATOM 3147 O O . HIS B 1 108 ? -13.297 9.266 -4.594 1 98.19 108 HIS B O 1
ATOM 3153 N N . LEU B 1 109 ? -12.461 11.25 -4.039 1 98.44 109 LEU B N 1
ATOM 3154 C CA . LEU B 1 109 ? -13.461 11.5 -3.008 1 98.44 109 LEU B CA 1
ATOM 3155 C C . LEU B 1 109 ? -14.516 12.484 -3.494 1 98.44 109 LEU B C 1
ATOM 3157 O O . LEU B 1 109 ? -14.188 13.508 -4.102 1 98.44 109 LEU B O 1
ATOM 3161 N N . GLN B 1 110 ? -15.711 12.133 -3.291 1 98.06 110 GLN B N 1
ATOM 3162 C CA . GLN B 1 110 ? -16.859 12.984 -3.605 1 98.06 110 GLN B CA 1
ATOM 3163 C C . GLN B 1 110 ? -17.641 13.344 -2.344 1 98.06 110 GLN B C 1
ATOM 3165 O O . GLN B 1 110 ? -17.547 12.648 -1.33 1 98.06 110 GLN B O 1
ATOM 3170 N N . PRO B 1 111 ? -18.359 14.547 -2.432 1 98.12 111 PRO B N 1
ATOM 3171 C CA . PRO B 1 111 ? -19.188 14.859 -1.273 1 98.12 111 PRO B CA 1
ATOM 3172 C C . PRO B 1 111 ? -20.047 13.672 -0.82 1 98.12 111 PRO B C 1
ATOM 3174 O O . PRO B 1 111 ? -20.609 12.961 -1.652 1 98.12 111 PRO B O 1
ATOM 3177 N N . GLY B 1 112 ? -20.047 13.391 0.423 1 97 112 GLY B N 1
ATOM 3178 C CA . GLY B 1 112 ? -20.797 12.266 0.973 1 97 112 GLY B CA 1
ATOM 3179 C C . GLY B 1 112 ? -19.922 11.062 1.274 1 97 112 GLY B C 1
ATOM 3180 O O . GLY B 1 112 ? -20.312 10.188 2.049 1 97 112 GLY B O 1
ATOM 3181 N N . ASP B 1 113 ? -18.734 10.953 0.643 1 97.88 113 ASP B N 1
ATOM 3182 C CA . ASP B 1 113 ? -17.828 9.852 0.94 1 97.88 113 ASP B CA 1
ATOM 3183 C C . ASP B 1 113 ? -17.281 9.961 2.363 1 97.88 113 ASP B C 1
ATOM 3185 O O . ASP B 1 113 ? -17.219 11.055 2.928 1 97.88 113 ASP B O 1
ATOM 3189 N N . THR B 1 114 ? -16.891 8.836 2.934 1 97.69 114 THR B N 1
ATOM 3190 C CA . THR B 1 114 ? -16.375 8.766 4.301 1 97.69 114 THR B CA 1
ATOM 3191 C C . THR B 1 114 ? -14.867 8.539 4.309 1 97.69 114 THR B C 1
ATOM 3193 O O . THR B 1 114 ? -14.352 7.781 3.488 1 97.69 114 THR B O 1
ATOM 3196 N N . ILE B 1 115 ? -14.211 9.234 5.215 1 98.56 115 ILE B N 1
ATOM 3197 C CA . ILE B 1 115 ? -12.812 8.953 5.512 1 98.56 115 ILE B CA 1
ATOM 3198 C C . ILE B 1 115 ? -12.641 8.719 7.012 1 98.56 115 ILE B C 1
ATOM 3200 O O . ILE B 1 115 ? -13.484 9.117 7.812 1 98.56 115 ILE B O 1
ATOM 3204 N N . VAL B 1 116 ? -11.57 8.023 7.395 1 98 116 VAL B N 1
ATOM 3205 C CA . VAL B 1 116 ? -11.258 7.781 8.797 1 98 116 VAL B CA 1
ATOM 3206 C C . VAL B 1 116 ? -9.805 8.18 9.078 1 98 116 VAL B C 1
ATOM 3208 O O . VAL B 1 116 ? -8.938 8.047 8.211 1 98 116 VAL B O 1
ATOM 3211 N N . GLN B 1 117 ? -9.562 8.766 10.219 1 98.75 117 GLN B N 1
ATOM 3212 C CA . GLN B 1 117 ? -8.195 9.109 10.602 1 98.75 117 GLN B CA 1
ATOM 3213 C C . GLN B 1 117 ? -7.949 8.836 12.078 1 98.75 117 GLN B C 1
ATOM 3215 O O . GLN B 1 117 ? -8.875 8.898 12.891 1 98.75 117 GLN B O 1
ATOM 3220 N N . ASN B 1 118 ? -6.723 8.461 12.391 1 98.25 118 ASN B N 1
ATOM 3221 C CA . ASN B 1 118 ? -6.285 8.523 13.781 1 98.25 118 ASN B CA 1
ATOM 3222 C C . ASN B 1 118 ? -5.438 9.766 14.047 1 98.25 118 ASN B C 1
ATOM 3224 O O . ASN B 1 118 ? -5.102 10.5 13.125 1 98.25 118 ASN B O 1
ATOM 3228 N N . GLY B 1 119 ? -5.234 10.094 15.359 1 96.25 119 GLY B N 1
ATOM 3229 C CA . GLY B 1 119 ? -4.551 11.344 15.672 1 96.25 119 GLY B CA 1
ATOM 3230 C C . GLY B 1 119 ? -5.32 12.57 15.211 1 96.25 119 GLY B C 1
ATOM 3231 O O . GLY B 1 119 ? -4.723 13.539 14.727 1 96.25 119 GLY B O 1
ATOM 3232 N N . ALA B 1 120 ? -6.609 12.555 15.406 1 97.19 120 ALA B N 1
ATOM 3233 C CA . ALA B 1 120 ? -7.477 13.57 14.812 1 97.19 120 ALA B CA 1
ATOM 3234 C C . ALA B 1 120 ? -7.25 14.93 15.461 1 97.19 120 ALA B C 1
ATOM 3236 O O . ALA B 1 120 ? -7.586 15.969 14.883 1 97.19 120 ALA B O 1
ATOM 3237 N N . ASN B 1 121 ? -6.77 14.945 16.641 1 94.25 121 ASN B N 1
ATOM 3238 C CA . ASN B 1 121 ? -6.555 16.219 17.328 1 94.25 121 ASN B CA 1
ATOM 3239 C C . ASN B 1 121 ? -5.188 16.812 17 1 94.25 121 ASN B C 1
ATOM 3241 O O . ASN B 1 121 ? -4.84 17.891 17.5 1 94.25 121 ASN B O 1
ATOM 3245 N N . SER B 1 122 ? -4.359 16.094 16.281 1 93.56 122 SER B N 1
ATOM 3246 C CA . SER B 1 122 ? -3.088 16.656 15.828 1 93.56 122 SER B CA 1
ATOM 3247 C C . SER B 1 122 ? -3.303 17.844 14.891 1 93.56 122 SER B C 1
ATOM 3249 O O . S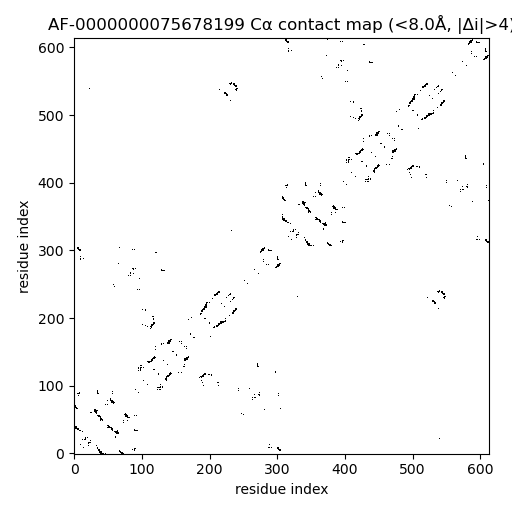ER B 1 122 ? -4.426 18.094 14.445 1 93.56 122 SER B O 1
ATOM 3251 N N . GLY B 1 123 ? -2.16 18.578 14.594 1 94.69 123 GLY B N 1
ATOM 3252 C CA . GLY B 1 123 ? -2.242 19.672 13.648 1 94.69 123 GLY B CA 1
ATOM 3253 C C . GLY B 1 123 ? -2.764 19.25 12.289 1 94.69 123 GLY B C 1
ATOM 3254 O O . GLY B 1 123 ? -3.672 19.875 11.742 1 94.69 123 GLY B O 1
ATOM 3255 N N . VAL B 1 124 ? -2.252 18.125 11.766 1 97.44 124 VAL B N 1
ATOM 3256 C CA . VAL B 1 124 ? -2.711 17.625 10.477 1 97.44 124 VAL B CA 1
ATOM 3257 C C . VAL B 1 124 ? -4.148 17.125 10.602 1 97.44 124 VAL B C 1
ATOM 3259 O O . VAL B 1 124 ? -4.98 17.375 9.727 1 97.44 124 VAL B O 1
ATOM 3262 N N . GLY B 1 125 ? -4.445 16.422 11.672 1 97.81 125 GLY B N 1
ATOM 3263 C CA . GLY B 1 125 ? -5.785 15.898 11.875 1 97.81 125 GLY B CA 1
ATOM 3264 C C . GLY B 1 125 ? -6.855 16.969 11.875 1 97.81 125 GLY B C 1
ATOM 3265 O O . GLY B 1 125 ? -7.918 16.797 11.281 1 97.81 125 GLY B O 1
ATOM 3266 N N . GLN B 1 126 ? -6.605 18.047 12.531 1 97.75 126 GLN B N 1
ATOM 3267 C CA . GLN B 1 126 ? -7.551 19.156 12.562 1 97.75 126 GLN B CA 1
ATOM 3268 C C . GLN B 1 126 ? -7.715 19.797 11.188 1 97.75 126 GLN B C 1
ATOM 3270 O O . GLN B 1 126 ? -8.828 20.156 10.789 1 97.75 126 GLN B O 1
ATOM 3275 N N . ALA B 1 127 ? -6.602 19.906 10.469 1 98.56 127 ALA B N 1
ATOM 3276 C CA . ALA B 1 127 ? -6.684 20.422 9.102 1 98.56 127 ALA B CA 1
ATOM 3277 C C . ALA B 1 127 ? -7.504 19.469 8.227 1 98.56 127 ALA B C 1
ATOM 3279 O O . ALA B 1 127 ? -8.297 19.922 7.398 1 98.56 127 ALA B O 1
ATOM 3280 N N . VAL B 1 128 ? -7.352 18.156 8.391 1 98.88 128 VAL B N 1
ATOM 3281 C CA . VAL B 1 128 ? -8.109 17.156 7.648 1 98.88 128 VAL B CA 1
ATOM 3282 C C . VAL B 1 128 ? -9.602 17.344 7.902 1 98.88 128 VAL B C 1
ATOM 3284 O O . VAL B 1 128 ? -10.406 17.344 6.965 1 98.88 128 VAL B O 1
ATOM 3287 N N . ILE B 1 129 ? -9.961 17.531 9.164 1 98.88 129 ILE B N 1
ATOM 3288 C CA . ILE B 1 129 ? -11.359 17.703 9.531 1 98.88 129 ILE B CA 1
ATOM 3289 C C . ILE B 1 129 ? -11.945 18.891 8.781 1 98.88 129 ILE B C 1
ATOM 3291 O O . ILE B 1 129 ? -12.992 18.781 8.141 1 98.88 129 ILE B O 1
ATOM 3295 N N . GLN B 1 130 ? -11.281 19.969 8.812 1 98.88 130 GLN B N 1
ATOM 3296 C CA . GLN B 1 130 ? -11.812 21.219 8.258 1 98.88 130 GLN B CA 1
ATOM 3297 C C . GLN B 1 130 ? -11.875 21.141 6.73 1 98.88 130 GLN B C 1
ATOM 3299 O O . GLN B 1 130 ? -12.875 21.531 6.129 1 98.88 130 GLN B O 1
ATOM 3304 N N . ILE B 1 131 ? -10.805 20.656 6.09 1 98.94 131 ILE B N 1
ATOM 3305 C CA . ILE B 1 131 ? -10.766 20.562 4.637 1 98.94 131 ILE B CA 1
ATOM 3306 C C . ILE B 1 131 ? -11.797 19.547 4.152 1 98.94 131 ILE B C 1
ATOM 3308 O O . ILE B 1 131 ? -12.477 19.766 3.146 1 98.94 131 ILE B O 1
ATOM 3312 N N . ALA B 1 132 ? -11.914 18.422 4.859 1 98.94 132 ALA B N 1
ATOM 3313 C CA . ALA B 1 132 ? -12.938 17.438 4.523 1 98.94 132 ALA B CA 1
ATOM 3314 C C . ALA B 1 132 ? -14.328 18.047 4.602 1 98.94 132 ALA B C 1
ATOM 3316 O O . ALA B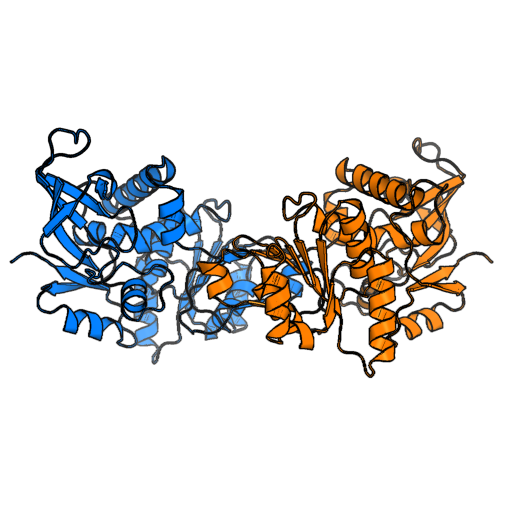 1 132 ? -15.164 17.812 3.723 1 98.94 132 ALA B O 1
ATOM 3317 N N . ALA B 1 133 ? -14.578 18.812 5.668 1 98.81 133 ALA B N 1
ATOM 3318 C CA . ALA B 1 133 ? -15.867 19.484 5.82 1 98.81 133 ALA B CA 1
ATOM 3319 C C . ALA B 1 133 ? -16.125 20.422 4.652 1 98.81 133 ALA B C 1
ATOM 3321 O O . ALA B 1 133 ? -17.234 20.438 4.098 1 98.81 133 ALA B O 1
ATOM 3322 N N . ALA B 1 134 ? -15.125 21.188 4.281 1 98.75 134 ALA B N 1
ATOM 3323 C CA . ALA B 1 134 ? -15.258 22.125 3.174 1 98.75 134 ALA B CA 1
ATOM 3324 C C . ALA B 1 134 ? -15.586 21.406 1.873 1 98.75 134 ALA B C 1
ATOM 3326 O O . ALA B 1 134 ? -16.219 21.969 0.979 1 98.75 134 ALA B O 1
ATOM 3327 N N . ARG B 1 135 ? -15.219 20.141 1.787 1 98.5 135 ARG B N 1
ATOM 3328 C CA . ARG B 1 135 ? -15.422 19.359 0.578 1 98.5 135 ARG B CA 1
ATOM 3329 C C . ARG B 1 135 ? -16.672 18.5 0.69 1 98.5 135 ARG B C 1
ATOM 3331 O O . ARG B 1 135 ? -16.984 17.719 -0.22 1 98.5 135 ARG B O 1
ATOM 3338 N N . GLY B 1 136 ? -17.328 18.516 1.786 1 98.5 136 GLY B N 1
ATOM 3339 C CA . GLY B 1 136 ? -18.562 17.781 1.997 1 98.5 136 GLY B CA 1
ATOM 3340 C C . GLY B 1 136 ? -18.328 16.312 2.326 1 98.5 136 GLY B C 1
ATOM 3341 O O . GLY B 1 136 ? -19.188 15.469 2.08 1 98.5 136 GLY B O 1
ATOM 3342 N N . LEU B 1 137 ? -17.188 15.977 2.812 1 98.56 137 LEU B N 1
ATOM 3343 C CA . LEU B 1 137 ? -16.875 14.609 3.191 1 98.56 137 LEU B CA 1
ATOM 3344 C C . LEU B 1 137 ? -17.312 14.32 4.621 1 98.56 137 LEU B C 1
ATOM 3346 O O . LEU B 1 137 ? -17.453 15.242 5.43 1 98.56 137 LEU B O 1
ATOM 3350 N N . VAL B 1 138 ? -17.531 13.094 4.922 1 97.94 138 VAL B N 1
ATOM 3351 C CA . VAL B 1 138 ? -17.828 12.633 6.273 1 97.94 138 VAL B CA 1
ATOM 3352 C C . VAL B 1 138 ? -16.578 12.094 6.938 1 97.94 138 VAL B C 1
ATOM 3354 O O . VAL B 1 138 ? -15.828 11.32 6.332 1 97.94 138 VAL B O 1
ATOM 3357 N N . THR B 1 139 ? -16.344 12.523 8.18 1 98.06 139 THR B N 1
ATOM 3358 C CA . THR B 1 139 ? -15.094 12.133 8.82 1 98.06 139 THR B CA 1
ATOM 3359 C C . THR B 1 139 ? -15.359 11.328 10.086 1 98.06 139 THR B C 1
ATOM 3361 O O . THR B 1 139 ? -16.234 11.68 10.883 1 98.06 139 THR B O 1
ATOM 3364 N N . ILE B 1 140 ? -14.695 10.211 10.195 1 96.88 140 ILE B N 1
ATOM 3365 C CA . ILE B 1 140 ? -14.547 9.477 11.453 1 96.88 140 ILE B CA 1
ATOM 3366 C C . ILE B 1 140 ? -13.195 9.797 12.078 1 96.88 140 ILE B C 1
ATOM 3368 O O . ILE B 1 140 ? -12.148 9.453 11.523 1 96.88 140 ILE B O 1
ATOM 3372 N N . ASN B 1 141 ? -13.281 10.422 13.234 1 97.62 141 ASN B N 1
ATOM 3373 C CA . ASN B 1 141 ? -12.086 10.961 13.875 1 97.62 141 ASN B CA 1
ATOM 3374 C C . ASN B 1 141 ? -11.742 10.219 15.156 1 97.62 141 ASN B C 1
ATOM 3376 O O . ASN B 1 141 ? -12.445 10.352 16.156 1 97.62 141 ASN B O 1
ATOM 3380 N N . VAL B 1 142 ? -10.617 9.484 15.062 1 96.88 142 VAL B N 1
ATOM 3381 C CA . VAL B 1 142 ? -10.195 8.688 16.203 1 96.88 142 VAL B CA 1
ATOM 3382 C C . VAL B 1 142 ? -9.203 9.477 17.047 1 96.88 142 VAL B C 1
ATOM 3384 O O . VAL B 1 142 ? -8.25 10.055 16.531 1 96.88 142 VAL B O 1
ATOM 3387 N N . VAL B 1 143 ? -9.422 9.555 18.344 1 95.44 143 VAL B N 1
ATOM 3388 C CA . VAL B 1 143 ? -8.539 10.242 19.297 1 95.44 143 VAL B CA 1
ATOM 3389 C C . VAL B 1 143 ? -8.078 9.266 20.375 1 95.44 143 VAL B C 1
ATOM 3391 O O . VAL B 1 143 ? -8.703 8.219 20.578 1 95.44 143 VAL B O 1
ATOM 3394 N N . ARG B 1 144 ? -6.992 9.594 21.016 1 92.19 144 ARG B N 1
ATOM 3395 C CA . ARG B 1 144 ? -6.5 8.789 22.125 1 92.19 144 ARG B CA 1
ATOM 3396 C C . ARG B 1 144 ? -7.473 8.828 23.297 1 92.19 144 ARG B C 1
ATOM 3398 O O . ARG B 1 144 ? -8.188 9.812 23.5 1 92.19 144 ARG B O 1
ATOM 3405 N N . ASN B 1 145 ? -7.359 7.805 24 1 88.62 145 ASN B N 1
ATOM 3406 C CA . ASN B 1 145 ? -8.172 7.77 25.203 1 88.62 145 ASN B CA 1
ATOM 3407 C C . ASN B 1 145 ? -7.82 8.922 26.156 1 88.62 145 ASN B C 1
ATOM 3409 O O . ASN B 1 145 ? -6.648 9.242 26.344 1 88.62 145 ASN B O 1
ATOM 3413 N N . ARG B 1 146 ? -8.891 9.5 26.734 1 86.75 146 ARG B N 1
ATOM 3414 C CA . ARG B 1 146 ? -8.719 10.625 27.656 1 86.75 146 ARG B CA 1
ATOM 3415 C C . ARG B 1 146 ? -8.828 10.164 29.094 1 86.75 146 ARG B C 1
ATOM 3417 O O . ARG B 1 146 ? -9.453 9.141 29.391 1 86.75 146 ARG B O 1
ATOM 3424 N N . PRO B 1 147 ? -8.195 10.93 30 1 85.06 147 PRO B N 1
ATOM 3425 C CA . PRO B 1 147 ? -8.203 10.508 31.406 1 85.06 147 PRO B CA 1
ATOM 3426 C C . PRO B 1 147 ? -9.594 10.57 32.031 1 85.06 147 PRO B C 1
ATOM 3428 O O . PRO B 1 147 ? -9.883 9.828 32.969 1 85.06 147 PRO B O 1
ATOM 3431 N N . ASP B 1 148 ? -10.375 11.539 31.547 1 87.88 148 ASP B N 1
ATOM 3432 C CA . ASP B 1 148 ? -11.727 11.656 32.094 1 87.88 148 ASP B CA 1
ATOM 3433 C C . ASP B 1 148 ? -12.719 12.07 31 1 87.88 148 ASP B C 1
ATOM 3435 O O . ASP B 1 148 ? -12.32 12.5 29.922 1 87.88 148 ASP B O 1
ATOM 3439 N N . ARG B 1 149 ? -13.961 11.875 31.422 1 89.06 149 ARG B N 1
ATOM 3440 C CA . ARG B 1 149 ? -15.062 12.07 30.469 1 89.06 149 ARG B CA 1
ATOM 3441 C C . ARG B 1 149 ? -15.164 13.531 30.062 1 89.06 149 ARG B C 1
ATOM 3443 O O . ARG B 1 149 ? -15.523 13.836 28.922 1 89.06 149 ARG B O 1
ATOM 3450 N N . SER B 1 150 ? -14.906 14.391 30.891 1 92.06 150 SER B N 1
ATOM 3451 C CA . SER B 1 150 ? -15.023 15.82 30.609 1 92.06 150 SER B CA 1
ATOM 3452 C C . SER B 1 150 ? -14.008 16.266 29.562 1 92.06 150 SER B C 1
ATOM 3454 O O . SER B 1 150 ? -14.344 17 28.641 1 92.06 150 SER B O 1
ATOM 3456 N N . SER B 1 151 ? -12.805 15.836 29.797 1 90.25 151 SER B N 1
ATOM 3457 C CA . SER B 1 151 ? -11.758 16.156 28.844 1 90.25 151 SER B CA 1
ATOM 3458 C C . SER B 1 151 ? -12.078 15.594 27.469 1 90.25 151 SER B C 1
ATOM 3460 O O . SER B 1 151 ? -11.812 16.234 26.453 1 90.25 151 SER B O 1
ATOM 3462 N N . TYR B 1 152 ? -12.625 14.422 27.469 1 93.06 152 TYR B N 1
ATOM 3463 C CA . TYR B 1 152 ? -13.039 13.844 26.203 1 93.06 152 TYR B CA 1
ATOM 3464 C C . TYR B 1 15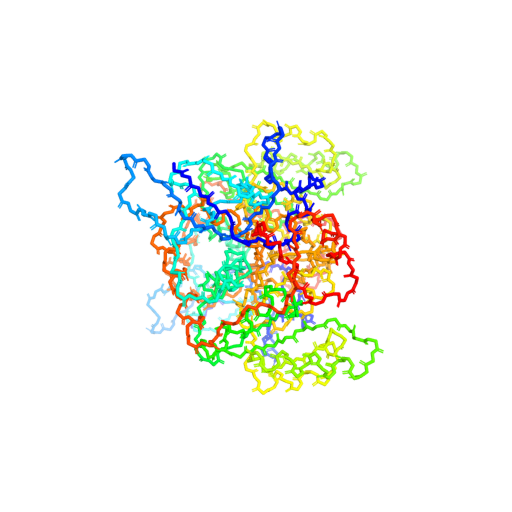2 ? -14.141 14.672 25.562 1 93.06 152 TYR B C 1
ATOM 3466 O O . TYR B 1 152 ? -14.078 14.977 24.359 1 93.06 152 TYR B O 1
ATOM 3474 N N . PHE B 1 153 ? -15.102 15.008 26.312 1 94.94 153 PHE B N 1
ATOM 3475 C CA . PHE B 1 153 ? -16.234 15.75 25.797 1 94.94 153 PHE B CA 1
ATOM 3476 C C . PHE B 1 153 ? -15.789 17.094 25.234 1 94.94 153 PHE B C 1
ATOM 3478 O O . PHE B 1 153 ? -16.266 17.516 24.172 1 94.94 153 PHE B O 1
ATOM 3485 N N . GLU B 1 154 ? -14.922 17.734 25.875 1 93.5 154 GLU B N 1
ATOM 3486 C CA . GLU B 1 154 ? -14.391 19.016 25.406 1 93.5 154 GLU B CA 1
ATOM 3487 C C . GLU B 1 154 ? -13.68 18.859 24.062 1 93.5 154 GLU B C 1
ATOM 3489 O O . GLU B 1 154 ? -13.875 19.656 23.156 1 93.5 154 GLU B O 1
ATOM 3494 N N . LEU B 1 155 ? -12.891 17.844 24.016 1 94.38 155 LEU B N 1
ATOM 3495 C CA . LEU B 1 155 ? -12.164 17.578 22.781 1 94.38 155 LEU B CA 1
ATOM 3496 C C . LEU B 1 155 ? -13.133 17.234 21.656 1 94.38 155 LEU B C 1
ATOM 3498 O O . LEU B 1 155 ? -12.984 17.719 20.531 1 94.38 155 LEU B O 1
ATOM 3502 N N . GLU B 1 156 ? -14.07 16.406 21.953 1 96.12 156 GLU B N 1
ATOM 3503 C CA . GLU B 1 156 ? -15.07 16.016 20.969 1 96.12 156 GLU B CA 1
ATOM 3504 C C . GLU B 1 156 ? -15.812 17.25 20.438 1 96.12 156 GLU B C 1
ATOM 3506 O O . GLU B 1 156 ? -15.961 17.406 19.219 1 96.12 156 GLU B O 1
ATOM 3511 N N . MET B 1 157 ? -16.234 18.094 21.344 1 97 157 MET B N 1
ATOM 3512 C CA . MET B 1 157 ? -16.953 19.297 20.938 1 97 157 MET B CA 1
ATOM 3513 C C . MET B 1 157 ? -16.078 20.203 20.078 1 97 157 MET B C 1
ATOM 3515 O O . MET B 1 157 ? -16.531 20.766 19.094 1 97 157 MET B O 1
ATOM 3519 N N . TYR B 1 158 ? -14.883 20.281 20.484 1 95.44 158 TYR B N 1
ATOM 3520 C CA . TYR B 1 158 ? -13.938 21.109 19.734 1 95.44 158 TYR B CA 1
ATOM 3521 C C . TYR B 1 158 ? -13.773 20.594 18.312 1 95.44 158 TYR B C 1
ATOM 3523 O O . TYR B 1 158 ? -13.914 21.344 17.359 1 95.44 158 TYR B O 1
ATOM 3531 N N . LEU B 1 159 ? -13.562 19.281 18.141 1 97.5 159 LEU B N 1
ATOM 3532 C CA . LEU B 1 159 ? -13.336 18.688 16.812 1 97.5 159 LEU B CA 1
ATOM 3533 C C . LEU B 1 159 ? -14.602 18.734 15.977 1 97.5 159 LEU B C 1
ATOM 3535 O O . LEU B 1 159 ? -14.539 18.953 14.766 1 97.5 159 LEU B O 1
ATOM 3539 N N . LYS B 1 160 ? -15.742 18.562 16.625 1 98.19 160 LYS B N 1
ATOM 3540 C CA . LYS B 1 160 ? -17 18.703 15.898 1 98.19 160 LYS B CA 1
ATOM 3541 C C . LYS B 1 160 ? -17.219 20.141 15.453 1 98.19 160 LYS B C 1
ATOM 3543 O O . LYS B 1 160 ? -17.781 20.391 14.383 1 98.19 160 LYS B O 1
ATOM 3548 N N . GLY B 1 161 ? -16.75 21.031 16.297 1 97.62 161 GLY B N 1
ATOM 3549 C CA . GLY B 1 161 ? -16.812 22.438 15.945 1 97.62 161 GLY B CA 1
ATOM 3550 C C . GLY B 1 161 ? -15.984 22.781 14.719 1 97.62 161 GLY B C 1
ATOM 3551 O O . GLY B 1 161 ? -16.312 23.719 13.992 1 97.62 161 GLY B O 1
ATOM 3552 N N . LEU B 1 162 ? -14.984 22 14.508 1 97.69 162 LEU B N 1
ATOM 3553 C CA . LEU B 1 162 ? -14.141 22.188 13.328 1 97.69 162 LEU B CA 1
ATOM 3554 C C . LEU B 1 162 ? -14.766 21.531 12.102 1 97.69 162 LEU B C 1
ATOM 3556 O O . LEU B 1 162 ? -14.258 21.688 10.984 1 97.69 162 LEU B O 1
ATOM 3560 N N . GLY B 1 163 ? -15.836 20.781 12.289 1 98.31 163 GLY B N 1
ATOM 3561 C CA . GLY B 1 163 ? -16.516 20.141 11.18 1 98.31 163 GLY B CA 1
ATOM 3562 C C . GLY B 1 163 ? -16.469 18.625 11.242 1 98.31 163 GLY B C 1
ATOM 3563 O O . GLY B 1 163 ? -16.938 17.938 10.328 1 98.31 163 GLY B O 1
ATOM 3564 N N . GLY B 1 164 ? -15.93 18.109 12.281 1 98.12 164 GLY B N 1
ATOM 3565 C CA . GLY B 1 164 ? -15.883 16.656 12.422 1 98.12 164 GLY B CA 1
ATOM 3566 C C . GLY B 1 164 ? -17.25 16.031 12.641 1 98.12 164 GLY B C 1
ATOM 3567 O O . GLY B 1 164 ? -18.078 16.578 13.375 1 98.12 164 GLY B O 1
ATOM 3568 N N . HIS B 1 165 ? -17.484 14.922 12.023 1 96.19 165 HIS B N 1
ATOM 3569 C CA . HIS B 1 165 ? -18.781 14.273 12.148 1 96.19 165 HIS B CA 1
ATOM 3570 C C . HIS B 1 165 ? -18.812 13.32 13.336 1 96.19 165 HIS B C 1
ATOM 3572 O O . HIS B 1 165 ? -19.641 13.461 14.227 1 96.19 165 HIS B O 1
ATOM 3578 N N . TYR B 1 166 ? -17.906 12.359 13.32 1 94.94 166 TYR B N 1
ATOM 3579 C CA . TYR B 1 166 ? -17.812 11.383 14.398 1 94.94 166 TYR B CA 1
ATOM 3580 C C . TYR B 1 166 ? -16.469 11.469 15.094 1 94.94 166 TYR B C 1
ATOM 3582 O O . TYR B 1 166 ? -15.422 11.539 14.43 1 94.94 166 TYR B O 1
ATOM 3590 N N . VAL B 1 167 ? -16.5 11.578 16.359 1 95.75 167 VAL B N 1
ATOM 3591 C CA . VAL B 1 167 ? -15.305 11.539 17.203 1 95.75 167 VAL B CA 1
ATOM 3592 C C . VAL B 1 167 ? -15.383 10.344 18.156 1 95.75 167 VAL B C 1
ATOM 3594 O O . VAL B 1 167 ? -16.391 10.164 18.844 1 95.75 167 VAL B O 1
ATOM 3597 N N . ILE B 1 168 ? -14.359 9.539 18.094 1 94.06 168 ILE B N 1
ATOM 3598 C CA . ILE B 1 168 ? -14.391 8.305 18.875 1 94.06 168 ILE B CA 1
ATOM 3599 C C . ILE B 1 168 ? -12.992 7.984 19.406 1 94.06 168 ILE B C 1
ATOM 3601 O O . ILE B 1 168 ? -11.992 8.273 18.734 1 94.06 168 ILE B O 1
ATOM 3605 N N . THR B 1 169 ? -12.922 7.371 20.562 1 93.75 169 THR B N 1
ATOM 3606 C CA . THR B 1 169 ? -11.625 6.961 21.109 1 93.75 169 THR B CA 1
ATOM 3607 C C . THR B 1 169 ? -11.164 5.656 20.469 1 93.75 169 THR B C 1
ATOM 3609 O O . THR B 1 169 ? -11.961 4.938 19.859 1 93.75 169 THR B O 1
ATOM 3612 N N . GLU B 1 170 ? -9.93 5.398 20.578 1 91.69 170 GLU B N 1
ATOM 3613 C CA . GLU B 1 170 ? -9.367 4.145 20.078 1 91.69 170 GLU B CA 1
ATOM 3614 C C . GLU B 1 170 ? -10.094 2.939 20.656 1 91.69 170 GLU B C 1
ATOM 3616 O O . GLU B 1 170 ? -10.398 1.982 19.938 1 91.69 170 GLU B O 1
ATOM 3621 N N . GLU B 1 171 ? -10.336 3.016 21.922 1 88.44 171 GLU B N 1
ATOM 3622 C CA . GLU B 1 171 ? -11.055 1.93 22.578 1 88.44 171 GLU B CA 1
ATOM 3623 C C . GLU B 1 171 ? -12.484 1.817 22.062 1 88.44 171 GLU B C 1
ATOM 3625 O O . GLU B 1 171 ? -13.016 0.713 21.922 1 88.44 171 GLU B O 1
ATOM 3630 N N . GLY B 1 172 ? -13.008 2.943 21.812 1 87.5 172 GLY B N 1
ATOM 3631 C CA . GLY B 1 172 ? -14.367 2.955 21.297 1 87.5 172 GLY B CA 1
ATOM 3632 C C . GLY B 1 172 ? -14.492 2.312 19.922 1 87.5 172 GLY B C 1
ATOM 3633 O O . GLY B 1 172 ? -15.477 1.629 19.641 1 87.5 172 GLY B O 1
ATOM 3634 N N . LEU B 1 173 ? -13.539 2.502 19.125 1 86.56 173 LEU B N 1
ATOM 3635 C CA . LEU B 1 173 ? -13.555 1.974 17.766 1 86.56 173 LEU B CA 1
ATOM 3636 C C . LEU B 1 173 ? -13.516 0.449 17.781 1 86.56 173 LEU B C 1
ATOM 3638 O O . LEU B 1 173 ? -14 -0.193 16.844 1 86.56 173 LEU B O 1
ATOM 3642 N N . ARG B 1 174 ? -13.055 -0.123 18.797 1 80.44 174 ARG B N 1
ATOM 3643 C CA . ARG B 1 174 ? -12.922 -1.571 18.906 1 80.44 174 ARG B CA 1
ATOM 3644 C C . ARG B 1 174 ? -14.195 -2.201 19.453 1 80.44 174 ARG B C 1
ATOM 3646 O O . ARG B 1 174 ? -14.375 -3.418 19.375 1 80.44 174 ARG B O 1
ATOM 3653 N N . ARG B 1 175 ? -14.961 -1.312 20.094 1 77.19 175 ARG B N 1
ATOM 3654 C CA . ARG B 1 175 ? -16.188 -1.816 20.719 1 77.19 175 ARG B CA 1
ATOM 3655 C C . ARG B 1 175 ? -17.25 -2.1 19.672 1 77.19 175 ARG B C 1
ATOM 3657 O O . ARG B 1 175 ? -17.297 -1.453 18.625 1 77.19 175 ARG B O 1
ATOM 3664 N N . GLN B 1 176 ? -18.062 -3.098 19.969 1 67.88 176 GLN B N 1
ATOM 3665 C CA . GLN B 1 176 ? -19.109 -3.58 19.078 1 67.88 176 GLN B CA 1
ATOM 3666 C C . GLN B 1 176 ? -20.094 -2.463 18.734 1 67.88 176 GLN B C 1
ATOM 3668 O O . GLN B 1 176 ? -20.641 -2.436 17.625 1 67.88 176 GLN B O 1
ATOM 3673 N N . ASP B 1 177 ? -20.297 -1.553 19.641 1 61.88 177 ASP B N 1
ATOM 3674 C CA . ASP B 1 177 ? -21.266 -0.486 19.406 1 61.88 177 ASP B CA 1
ATOM 3675 C C . ASP B 1 177 ? -20.828 0.383 18.219 1 61.88 177 ASP B C 1
ATOM 3677 O O . ASP B 1 177 ? -21.672 0.951 17.531 1 61.88 177 ASP B O 1
ATOM 3681 N N . PHE B 1 178 ? -19.609 0.477 17.922 1 66.06 178 PHE B N 1
ATOM 3682 C CA . PHE B 1 178 ? -19.172 1.271 16.781 1 66.06 178 PHE B CA 1
ATOM 3683 C C . PHE B 1 178 ? -19.5 0.572 15.477 1 66.06 178 PHE B C 1
ATOM 3685 O O . PHE B 1 178 ? -19.703 1.227 14.445 1 66.06 178 PHE B O 1
ATOM 3692 N N . ARG B 1 179 ? -19.703 -0.613 15.547 1 67.88 179 ARG B N 1
ATOM 3693 C CA . ARG B 1 179 ? -20.125 -1.31 14.336 1 67.88 179 ARG B CA 1
ATOM 3694 C C . ARG B 1 179 ? -21.438 -0.758 13.812 1 67.88 179 ARG B C 1
ATOM 3696 O O . ARG B 1 179 ? -21.703 -0.782 12.609 1 67.88 179 ARG B O 1
ATOM 3703 N N . ASP B 1 180 ? -22.078 -0.096 14.828 1 73.62 180 ASP B N 1
ATOM 3704 C CA . ASP B 1 180 ? -23.375 0.448 14.445 1 73.62 180 ASP B CA 1
ATOM 3705 C C . ASP B 1 180 ? -23.219 1.704 13.594 1 73.62 180 ASP B C 1
ATOM 3707 O O . ASP B 1 180 ? -24.078 2.014 12.773 1 73.62 180 ASP B O 1
ATOM 3711 N N . ILE B 1 181 ? -22.078 2.393 13.766 1 75.69 181 ILE B N 1
ATOM 3712 C CA . ILE B 1 181 ? -21.844 3.598 12.977 1 75.69 181 ILE B CA 1
ATOM 3713 C C . ILE B 1 181 ? -21.719 3.234 11.5 1 75.69 181 ILE B C 1
ATOM 3715 O O . ILE B 1 181 ? -22.25 3.943 10.641 1 75.69 181 ILE B O 1
ATOM 3719 N N . PHE B 1 182 ? -21.125 2.119 11.266 1 75.69 182 PHE B N 1
ATOM 3720 C CA . PHE B 1 182 ? -20.859 1.728 9.883 1 75.69 182 PHE B CA 1
ATOM 3721 C C . PHE B 1 182 ? -22.109 1.122 9.242 1 75.69 182 PHE B C 1
ATOM 3723 O O . PHE B 1 182 ? -22.172 0.95 8.023 1 75.69 182 PHE B O 1
ATOM 3730 N N . LYS B 1 183 ? -23.062 0.755 10.023 1 75.81 183 LYS B N 1
ATOM 3731 C CA . LYS B 1 183 ? -24.359 0.359 9.469 1 75.81 183 LYS B CA 1
ATOM 3732 C C . LYS B 1 183 ? -25.062 1.547 8.82 1 75.81 183 LYS B C 1
ATOM 3734 O O . LYS B 1 183 ? -25.922 1.37 7.949 1 75.81 183 LYS B O 1
ATOM 3739 N N . ARG B 1 184 ? -24.641 2.746 9.336 1 77.12 184 ARG B N 1
ATOM 3740 C CA . ARG B 1 184 ? -25.359 3.941 8.898 1 77.12 184 ARG B CA 1
ATOM 3741 C C . ARG B 1 184 ? -24.531 4.734 7.891 1 77.12 184 ARG B C 1
ATOM 3743 O O . ARG B 1 184 ? -25.062 5.625 7.215 1 77.12 184 ARG B O 1
ATOM 3750 N N . LEU B 1 185 ? -23.297 4.527 7.832 1 84.5 185 LEU B N 1
ATOM 3751 C CA . LEU B 1 185 ? -22.422 5.277 6.938 1 84.5 185 LEU B CA 1
ATOM 3752 C C . LEU B 1 185 ? -21.656 4.34 6.004 1 84.5 185 LEU B C 1
ATOM 3754 O O . LEU B 1 185 ? -21.344 3.205 6.375 1 84.5 185 LEU B O 1
ATOM 3758 N N . PRO B 1 186 ? -21.484 4.875 4.777 1 89.94 186 PRO B N 1
ATOM 3759 C CA . PRO B 1 186 ? -20.578 4.09 3.932 1 89.94 186 PRO B CA 1
ATOM 3760 C C . PRO B 1 186 ? -19.188 3.906 4.551 1 89.94 186 PRO B C 1
ATOM 3762 O O . PRO B 1 186 ? -18.688 4.82 5.203 1 89.94 186 PRO B O 1
ATOM 3765 N N . ARG B 1 187 ? -18.609 2.74 4.363 1 94.19 187 ARG B N 1
ATOM 3766 C CA . ARG B 1 187 ? -17.25 2.482 4.855 1 94.19 187 ARG B CA 1
ATOM 3767 C C . ARG B 1 187 ? -16.25 3.471 4.258 1 94.19 187 ARG B C 1
ATOM 3769 O O . ARG B 1 187 ? -16.422 3.91 3.117 1 94.19 187 ARG B O 1
ATOM 3776 N N . PRO B 1 188 ? -15.258 3.807 5.02 1 97.31 188 PRO B N 1
ATOM 3777 C CA . PRO B 1 188 ? -14.297 4.805 4.539 1 97.31 188 PRO B CA 1
ATOM 3778 C C . PRO B 1 188 ? -13.516 4.332 3.314 1 97.31 188 PRO B C 1
ATOM 3780 O O . PRO B 1 188 ? -13.109 3.174 3.25 1 97.31 188 PRO B O 1
ATOM 3783 N N . LYS B 1 189 ? -13.352 5.266 2.385 1 98.44 189 LYS B N 1
ATOM 3784 C CA . LYS B 1 189 ? -12.523 5.02 1.207 1 98.44 189 LYS B CA 1
ATOM 3785 C C . LYS B 1 189 ? -11.047 5.273 1.508 1 98.44 189 LYS B C 1
ATOM 3787 O O . LYS B 1 189 ? -10.172 4.758 0.812 1 98.44 189 LYS B O 1
ATOM 3792 N N . LEU B 1 190 ? -10.828 6.074 2.512 1 98.88 190 LEU B N 1
ATOM 3793 C CA . LEU B 1 190 ? -9.492 6.578 2.82 1 98.88 190 LEU B CA 1
ATOM 3794 C C . LEU B 1 190 ? -9.258 6.602 4.324 1 98.88 190 LEU B C 1
ATOM 3796 O O . LEU B 1 190 ? -10.117 7.062 5.086 1 98.88 190 LEU B O 1
ATOM 3800 N N . ALA B 1 191 ? -8.172 5.992 4.734 1 98.94 191 ALA B N 1
ATOM 3801 C CA . ALA B 1 191 ? -7.703 6.078 6.113 1 98.94 191 ALA B CA 1
ATOM 3802 C C . ALA B 1 191 ? -6.391 6.852 6.199 1 98.94 191 ALA B C 1
ATOM 3804 O O . ALA B 1 191 ? -5.473 6.613 5.414 1 98.94 191 ALA B O 1
ATOM 3805 N N . LEU B 1 192 ? -6.332 7.809 7.109 1 98.94 192 LEU B N 1
ATOM 3806 C CA . LEU B 1 192 ? -5.117 8.578 7.359 1 98.94 192 LEU B CA 1
ATOM 3807 C C . LEU B 1 192 ? -4.516 8.227 8.711 1 98.94 192 LEU B C 1
ATOM 3809 O O . LEU B 1 192 ? -5.176 8.352 9.75 1 98.94 192 LEU B O 1
ATOM 3813 N N . ASN B 1 193 ? -3.236 7.797 8.672 1 98.88 193 ASN B N 1
ATOM 3814 C CA . ASN B 1 193 ? -2.594 7.258 9.867 1 98.88 193 ASN B CA 1
ATOM 3815 C C . ASN B 1 193 ? -1.337 8.047 10.227 1 98.88 193 ASN B C 1
ATOM 3817 O O . ASN B 1 193 ? -0.452 8.234 9.391 1 98.88 193 ASN B O 1
ATOM 3821 N N . CYS B 1 194 ? -1.284 8.547 11.461 1 98.06 194 CYS B N 1
ATOM 3822 C CA . CYS B 1 194 ? -0.051 9.18 11.914 1 98.06 194 CYS B CA 1
ATOM 3823 C C . CYS B 1 194 ? 0.435 8.562 13.219 1 98.06 194 CYS B C 1
ATOM 3825 O O . CYS B 1 194 ? 1.298 9.125 13.891 1 98.06 194 CYS B O 1
ATOM 3827 N N . VAL B 1 195 ? -0.142 7.441 13.625 1 97.31 195 VAL B N 1
ATOM 3828 C CA . VAL B 1 195 ? 0.156 6.871 14.938 1 97.31 195 VAL B CA 1
ATOM 3829 C C . VAL B 1 195 ? 0.948 5.578 14.773 1 97.31 195 VAL B C 1
ATOM 3831 O O . VAL B 1 195 ? 2.07 5.461 15.273 1 97.31 195 VAL B O 1
ATOM 3834 N N . GLY B 1 196 ? 0.466 4.621 14.07 1 97.81 196 GLY B N 1
ATOM 3835 C CA . GLY B 1 196 ? 1.05 3.295 13.938 1 97.81 196 GLY B CA 1
ATOM 3836 C C . GLY B 1 196 ? 0.492 2.295 14.93 1 97.81 196 GLY B C 1
ATOM 3837 O O . GLY B 1 196 ? -0.517 2.561 15.586 1 97.81 196 GLY B O 1
ATOM 3838 N N . GLY B 1 197 ? 1.047 1.086 14.938 1 97.25 197 GLY B N 1
ATOM 3839 C CA . GLY B 1 197 ? 0.658 0.064 15.898 1 97.25 197 GLY B CA 1
ATOM 3840 C C . GLY B 1 197 ? -0.802 -0.333 15.789 1 97.25 197 GLY B C 1
ATOM 3841 O O . GLY B 1 197 ? -1.355 -0.384 14.688 1 97.25 197 GLY B O 1
ATOM 3842 N N . LYS B 1 198 ? -1.395 -0.638 16.938 1 95.62 198 LYS B N 1
ATOM 3843 C CA . LYS B 1 198 ? -2.775 -1.113 16.984 1 95.62 198 LYS B CA 1
ATOM 3844 C C . LYS B 1 198 ? -3.736 -0.069 16.438 1 95.62 198 LYS B C 1
ATOM 3846 O O . LYS B 1 198 ? -4.727 -0.415 15.781 1 95.62 198 LYS B O 1
ATOM 3851 N N . SER B 1 199 ? -3.465 1.177 16.719 1 96.75 199 SER B N 1
ATOM 3852 C CA . SER B 1 199 ? -4.309 2.264 16.234 1 96.75 199 SER B CA 1
ATOM 3853 C C . SER B 1 199 ? -4.418 2.244 14.711 1 96.75 199 SER B C 1
ATOM 3855 O O . SER B 1 199 ? -5.516 2.363 14.156 1 96.75 199 SER B O 1
ATOM 3857 N N . ALA B 1 200 ? -3.318 2.041 14.055 1 98.06 200 ALA B N 1
ATOM 3858 C CA . ALA B 1 200 ? -3.295 1.983 12.594 1 98.06 200 ALA B CA 1
ATOM 3859 C C . ALA B 1 200 ? -4.07 0.772 12.078 1 98.06 200 ALA B C 1
ATOM 3861 O O . ALA B 1 200 ? -4.871 0.889 11.148 1 98.06 200 ALA B O 1
ATOM 3862 N N . THR B 1 201 ? -3.814 -0.367 12.664 1 97.5 201 THR B N 1
ATOM 3863 C CA . THR B 1 201 ? -4.48 -1.595 12.242 1 97.5 201 THR B CA 1
ATOM 3864 C C . THR B 1 201 ? -5.992 -1.463 12.375 1 97.5 201 THR B C 1
ATOM 3866 O O . THR B 1 201 ? -6.742 -1.92 11.508 1 97.5 201 THR B O 1
ATOM 3869 N N . GLU B 1 202 ? -6.43 -0.832 13.406 1 94.94 202 GLU B N 1
ATOM 3870 C CA . GLU B 1 202 ? -7.859 -0.71 13.68 1 94.94 202 GLU B CA 1
ATOM 3871 C C . GLU B 1 202 ? -8.547 0.139 12.617 1 94.94 202 GLU B C 1
ATOM 3873 O O . GLU B 1 202 ? -9.617 -0.231 12.109 1 94.94 202 GLU B O 1
ATOM 3878 N N . ILE B 1 203 ? -7.996 1.242 12.25 1 96.69 203 ILE B N 1
ATOM 3879 C CA . ILE B 1 203 ? -8.688 2.061 11.258 1 96.69 203 ILE B CA 1
ATOM 3880 C C . ILE B 1 203 ? -8.594 1.398 9.883 1 96.69 203 ILE B C 1
ATOM 3882 O O . ILE B 1 203 ? -9.508 1.532 9.062 1 96.69 203 ILE B O 1
ATOM 3886 N N . LEU B 1 204 ? -7.562 0.664 9.609 1 97.75 204 LEU B N 1
ATOM 3887 C CA . LEU B 1 204 ? -7.41 -0.08 8.367 1 97.75 204 LEU B CA 1
ATOM 3888 C C . LEU B 1 204 ? -8.547 -1.084 8.188 1 97.75 204 LEU B C 1
ATOM 3890 O O . LEU B 1 204 ? -9.094 -1.227 7.094 1 97.75 204 LEU B O 1
ATOM 3894 N N . ARG B 1 205 ? -8.914 -1.701 9.211 1 94 205 ARG B N 1
ATOM 3895 C CA . ARG B 1 205 ? -9.914 -2.76 9.18 1 94 205 ARG B CA 1
ATOM 3896 C C . ARG B 1 205 ? -11.281 -2.211 8.773 1 94 205 ARG B C 1
ATOM 3898 O O . ARG B 1 205 ? -12.156 -2.965 8.344 1 94 205 ARG B O 1
ATOM 3905 N N . HIS B 1 206 ? -11.461 -0.925 8.844 1 93.38 206 HIS B N 1
ATOM 3906 C CA . HIS B 1 206 ? -12.773 -0.346 8.578 1 93.38 206 HIS B CA 1
ATOM 3907 C C . HIS B 1 206 ? -12.867 0.168 7.148 1 93.38 206 HIS B C 1
ATOM 3909 O O . HIS B 1 206 ? -13.938 0.604 6.715 1 93.38 206 HIS B O 1
ATOM 3915 N N . LEU B 1 207 ? -11.797 0.111 6.453 1 96.94 207 LEU B N 1
ATOM 3916 C CA . LEU B 1 207 ? -11.805 0.588 5.074 1 96.94 207 LEU B CA 1
ATOM 3917 C C . LEU B 1 207 ? -12.719 -0.265 4.207 1 96.94 207 LEU B C 1
ATOM 3919 O O . LEU B 1 207 ? -12.875 -1.464 4.449 1 96.94 207 LEU B O 1
ATOM 3923 N N . GLU B 1 208 ? -13.297 0.371 3.24 1 96.5 208 GLU B N 1
ATOM 3924 C CA . GLU B 1 208 ? -14.039 -0.39 2.238 1 96.5 208 GLU B CA 1
ATOM 3925 C C . GLU B 1 208 ? -13.094 -1.163 1.322 1 96.5 208 GLU B C 1
ATOM 3927 O O . GLU B 1 208 ? -11.891 -0.909 1.308 1 96.5 208 GLU B O 1
ATOM 3932 N N . THR B 1 209 ? -13.656 -2.129 0.586 1 96.56 209 THR B N 1
ATOM 3933 C CA . THR B 1 209 ? -12.875 -2.824 -0.429 1 96.56 209 THR B CA 1
ATOM 3934 C C . THR B 1 209 ? -12.273 -1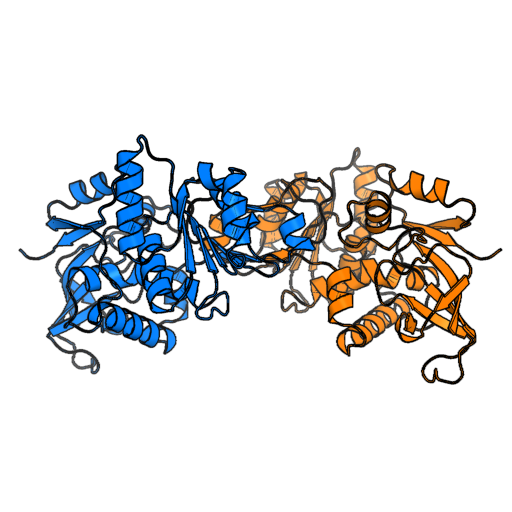.832 -1.423 1 96.56 209 THR B C 1
ATOM 3936 O O . THR B 1 209 ? -12.969 -0.938 -1.91 1 96.56 209 THR B O 1
ATOM 3939 N N . GLY B 1 210 ? -11.039 -1.941 -1.629 1 97.69 210 GLY B N 1
ATOM 3940 C CA . GLY B 1 210 ? -10.359 -1.042 -2.551 1 97.69 210 GLY B CA 1
ATOM 3941 C C . GLY B 1 210 ? -9.898 0.247 -1.897 1 97.69 210 GLY B C 1
ATOM 3942 O O . GLY B 1 210 ? -9.359 1.129 -2.566 1 97.69 210 GLY B O 1
ATOM 3943 N N . GLY B 1 211 ? -10.109 0.371 -0.562 1 98.62 211 GLY B N 1
ATOM 3944 C CA . GLY B 1 211 ? -9.703 1.571 0.151 1 98.62 211 GLY B CA 1
ATOM 3945 C C . GLY B 1 211 ? -8.195 1.712 0.28 1 98.62 211 GLY B C 1
ATOM 3946 O O . GLY B 1 211 ? -7.453 0.779 -0.028 1 98.62 211 GLY B O 1
ATOM 3947 N N . THR B 1 212 ? -7.738 2.883 0.721 1 98.94 212 THR B N 1
ATOM 3948 C CA . THR B 1 212 ? -6.316 3.184 0.872 1 98.94 212 THR B CA 1
ATOM 3949 C C . THR B 1 212 ? -6.027 3.738 2.264 1 98.94 212 THR B C 1
ATOM 3951 O O . THR B 1 212 ? -6.781 4.566 2.779 1 98.94 212 THR B O 1
ATOM 3954 N N . MET B 1 213 ? -5.027 3.211 2.896 1 98.94 213 MET B N 1
ATOM 3955 C CA . MET B 1 213 ? -4.5 3.854 4.098 1 98.94 213 MET B CA 1
ATOM 3956 C C . MET B 1 213 ? -3.199 4.586 3.793 1 98.94 213 MET B C 1
ATOM 3958 O O . MET B 1 213 ? -2.26 4 3.25 1 98.94 213 MET B O 1
ATOM 3962 N N . VAL B 1 214 ? -3.156 5.84 4.125 1 98.94 214 VAL B N 1
ATOM 3963 C CA . VAL B 1 214 ? -1.978 6.684 3.953 1 98.94 214 VAL B CA 1
ATOM 3964 C C . VAL B 1 214 ? -1.318 6.93 5.309 1 98.94 214 VAL B C 1
ATOM 3966 O O . VAL B 1 214 ? -1.952 7.453 6.227 1 98.94 214 VAL B O 1
ATOM 3969 N N . THR B 1 215 ? -0.081 6.523 5.449 1 98.94 215 THR B N 1
ATOM 3970 C CA . THR B 1 215 ? 0.7 6.797 6.652 1 98.94 215 THR B CA 1
ATOM 3971 C C . THR B 1 215 ? 1.573 8.031 6.461 1 98.94 215 THR B C 1
ATOM 3973 O O . THR B 1 215 ? 2.391 8.086 5.539 1 98.94 215 THR B O 1
ATOM 3976 N N . TYR B 1 216 ? 1.406 8.992 7.328 1 98.44 216 TYR B N 1
ATOM 3977 C CA . TYR B 1 216 ? 2.146 10.234 7.16 1 98.44 216 TYR B CA 1
ATOM 3978 C C . TYR B 1 216 ? 2.887 10.609 8.438 1 98.44 216 TYR B C 1
ATOM 3980 O O . TYR B 1 216 ? 3.518 11.664 8.516 1 98.44 216 TYR B O 1
ATOM 3988 N N . GLY B 1 217 ? 2.764 9.758 9.438 1 96.5 217 GLY B N 1
ATOM 3989 C CA . GLY B 1 217 ? 3.447 9.898 10.711 1 96.5 217 GLY B CA 1
ATOM 3990 C C . GLY B 1 217 ? 3.562 8.594 11.477 1 96.5 217 GLY B C 1
ATOM 3991 O O . GLY B 1 217 ? 3.074 7.559 11.023 1 96.5 217 GLY B O 1
ATOM 3992 N N . GLY B 1 218 ? 4.246 8.57 12.547 1 95 218 GLY B N 1
ATOM 3993 C CA . GLY B 1 218 ? 4.48 7.414 13.398 1 95 218 GLY B CA 1
ATOM 3994 C C . GLY B 1 218 ? 4.633 7.773 14.867 1 95 218 GLY B C 1
ATOM 3995 O O . GLY B 1 218 ? 5.656 7.465 15.484 1 95 218 GLY B O 1
ATOM 3996 N N . MET B 1 219 ? 3.588 8.281 15.414 1 91.75 219 MET B N 1
ATOM 3997 C CA . MET B 1 219 ? 3.672 8.891 16.734 1 91.75 219 MET B CA 1
ATOM 3998 C C . MET B 1 219 ? 3.887 7.828 17.812 1 91.75 219 MET B C 1
ATOM 4000 O O . MET B 1 219 ? 4.449 8.117 18.875 1 91.75 219 MET B O 1
ATOM 4004 N N . SER B 1 220 ? 3.457 6.629 17.609 1 94.31 220 SER B N 1
ATOM 4005 C CA . SER B 1 220 ? 3.621 5.555 18.578 1 94.31 220 SER B CA 1
ATOM 4006 C C . SER B 1 220 ? 4.992 4.895 18.453 1 94.31 220 SER B C 1
ATOM 4008 O O . SER B 1 220 ? 5.395 4.113 19.312 1 94.31 220 SER B O 1
ATOM 4010 N N . ARG B 1 221 ? 5.688 5.184 17.375 1 93.88 221 ARG B N 1
ATOM 4011 C CA . ARG B 1 221 ? 6.977 4.578 17.047 1 93.88 221 ARG B CA 1
ATOM 4012 C C . ARG B 1 221 ? 6.828 3.084 16.781 1 93.88 221 ARG B C 1
ATOM 4014 O O . ARG B 1 221 ? 7.812 2.344 16.797 1 93.88 221 ARG B O 1
ATOM 4021 N N . GLN B 1 222 ? 5.605 2.617 16.656 1 97.25 222 GLN B N 1
ATOM 4022 C CA . GLN B 1 222 ? 5.328 1.237 16.266 1 97.25 222 GLN B CA 1
ATOM 4023 C C . GLN B 1 222 ? 5.031 1.13 14.781 1 97.25 222 GLN B C 1
ATOM 4025 O O . GLN B 1 222 ? 4.453 2.045 14.188 1 97.25 222 GLN B O 1
ATOM 4030 N N . PRO B 1 223 ? 5.426 0.026 14.203 1 98.25 223 PRO B N 1
ATOM 4031 C CA . PRO B 1 223 ? 5.141 -0.158 12.781 1 98.25 223 PRO B CA 1
ATOM 4032 C C . PRO B 1 223 ? 3.654 -0.374 12.5 1 98.25 223 PRO B C 1
ATOM 4034 O O . PRO B 1 223 ? 2.848 -0.428 13.43 1 98.25 223 PRO B O 1
ATOM 4037 N N . VAL B 1 224 ? 3.309 -0.386 11.227 1 98.56 224 VAL B N 1
ATOM 4038 C CA . VAL B 1 224 ? 1.952 -0.691 10.781 1 98.56 224 VAL B CA 1
ATOM 4039 C C . VAL B 1 224 ? 1.808 -2.193 10.555 1 98.56 224 VAL B C 1
ATOM 4041 O O . VAL B 1 224 ? 2.627 -2.807 9.867 1 98.56 224 VAL B O 1
ATOM 4044 N N . THR B 1 225 ? 0.835 -2.77 11.18 1 98.62 225 THR B N 1
ATOM 4045 C CA . THR B 1 225 ? 0.51 -4.176 10.969 1 98.62 225 THR B CA 1
ATOM 4046 C C . THR B 1 225 ? -0.712 -4.316 10.07 1 98.62 225 THR B C 1
ATOM 4048 O O . THR B 1 225 ? -1.78 -3.783 10.375 1 98.62 225 THR B O 1
ATOM 4051 N N . VAL B 1 226 ? -0.607 -5.047 9 1 98.69 226 VAL B N 1
ATOM 4052 C CA . VAL B 1 226 ? -1.66 -5.184 8 1 98.69 226 VAL B CA 1
ATOM 4053 C C . VAL B 1 226 ? -2.096 -6.645 7.906 1 98.69 226 VAL B C 1
ATOM 4055 O O . VAL B 1 226 ? -1.304 -7.512 7.535 1 98.69 226 VAL B O 1
ATOM 4058 N N . PRO B 1 227 ? -3.336 -6.957 8.273 1 98.25 227 PRO B N 1
ATOM 4059 C CA . PRO B 1 227 ? -3.809 -8.328 8.062 1 98.25 227 PRO B CA 1
ATOM 4060 C C . PRO B 1 227 ? -3.699 -8.773 6.605 1 98.25 227 PRO B C 1
ATOM 4062 O O . PRO B 1 227 ? -4.059 -8.023 5.695 1 98.25 227 PRO B O 1
ATOM 4065 N N . THR B 1 228 ? -3.275 -9.992 6.41 1 97.06 228 THR B N 1
ATOM 4066 C CA . THR B 1 228 ? -3.064 -10.531 5.07 1 97.06 228 THR B CA 1
ATOM 4067 C C . THR B 1 228 ? -4.363 -10.516 4.273 1 97.06 228 THR B C 1
ATOM 4069 O O . THR B 1 228 ? -4.371 -10.172 3.088 1 97.06 228 THR B O 1
ATOM 4072 N N . GLY B 1 229 ? -5.477 -10.875 4.91 1 96.56 229 GLY B N 1
ATOM 4073 C CA . GLY B 1 229 ? -6.77 -10.898 4.238 1 96.56 229 GLY B CA 1
ATOM 4074 C C . GLY B 1 229 ? -7.184 -9.539 3.699 1 96.56 229 GLY B C 1
ATOM 4075 O O . GLY B 1 229 ? -7.812 -9.453 2.641 1 96.56 229 GLY B O 1
ATOM 4076 N N . SER B 1 230 ? -6.84 -8.414 4.426 1 97.88 230 SER B N 1
ATOM 4077 C CA . SER B 1 230 ? -7.164 -7.062 3.977 1 97.88 230 SER B CA 1
ATOM 4078 C C . SER B 1 230 ? -6.465 -6.734 2.66 1 97.88 230 SER B C 1
ATOM 4080 O O . SER B 1 230 ? -7.016 -6.016 1.822 1 97.88 230 SER B O 1
ATOM 4082 N N . LEU B 1 231 ? -5.258 -7.277 2.525 1 98.44 231 LEU B N 1
ATOM 4083 C CA . LEU B 1 231 ? -4.508 -7.051 1.294 1 98.44 231 LEU B CA 1
ATOM 4084 C C . LEU B 1 231 ? -5.07 -7.895 0.153 1 98.44 231 LEU B C 1
ATOM 4086 O O . LEU B 1 231 ? -5.48 -7.355 -0.878 1 98.44 231 LEU B O 1
ATOM 4090 N N . ILE B 1 232 ? -5.148 -9.164 0.371 1 97.44 232 ILE B N 1
ATOM 4091 C CA . ILE B 1 232 ? -5.477 -10.094 -0.708 1 97.44 232 ILE B CA 1
ATOM 4092 C C . ILE B 1 232 ? -6.953 -9.969 -1.066 1 97.44 232 ILE B C 1
ATOM 4094 O O . ILE B 1 232 ? -7.301 -9.719 -2.225 1 97.44 232 ILE B O 1
ATOM 4098 N N . PHE B 1 233 ? -7.898 -9.938 -0.066 1 95.75 233 PHE B N 1
ATOM 4099 C CA . PHE B 1 233 ? -9.312 -10.148 -0.357 1 95.75 233 PHE B CA 1
ATOM 4100 C C . PHE B 1 233 ? -10.062 -8.828 -0.372 1 95.75 233 PHE B C 1
ATOM 4102 O O . PHE B 1 233 ? -11.109 -8.711 -1.019 1 95.75 233 PHE B O 1
ATOM 4109 N N . GLN B 1 234 ? -9.492 -7.793 0.303 1 96.69 234 GLN B N 1
ATOM 4110 C CA . GLN B 1 234 ? -10.18 -6.508 0.335 1 96.69 234 GLN B CA 1
ATOM 4111 C C . GLN B 1 234 ? -9.492 -5.488 -0.565 1 96.69 234 GLN B C 1
ATOM 4113 O O . GLN B 1 234 ? -9.992 -4.383 -0.761 1 96.69 234 GLN B O 1
ATOM 4118 N N . ASP B 1 235 ? -8.336 -5.887 -1.069 1 97.62 235 ASP B N 1
ATOM 4119 C CA . ASP B 1 235 ? -7.617 -5.055 -2.029 1 97.62 235 ASP B CA 1
ATOM 4120 C C . ASP B 1 235 ? -7.285 -3.691 -1.429 1 97.62 235 ASP B C 1
ATOM 4122 O O . ASP B 1 235 ? -7.422 -2.664 -2.094 1 97.62 235 ASP B O 1
ATOM 4126 N N . ILE B 1 236 ? -6.984 -3.711 -0.143 1 98.5 236 ILE B N 1
ATOM 4127 C CA . ILE B 1 236 ? -6.547 -2.49 0.525 1 98.5 236 ILE B CA 1
ATOM 4128 C C . ILE B 1 236 ? -5.145 -2.119 0.054 1 98.5 236 ILE B C 1
ATOM 4130 O O . ILE B 1 236 ? -4.289 -2.992 -0.121 1 98.5 236 ILE B O 1
ATOM 4134 N N . LYS B 1 237 ? -4.918 -0.843 -0.103 1 98.81 237 LYS B N 1
ATOM 4135 C CA . LYS B 1 237 ? -3.59 -0.312 -0.401 1 98.81 237 LYS B CA 1
ATOM 4136 C C . LYS B 1 237 ? -3.008 0.42 0.805 1 98.81 237 LYS B C 1
ATOM 4138 O O . LYS B 1 237 ? -3.705 1.195 1.464 1 98.81 237 LYS B O 1
ATOM 4143 N N . VAL B 1 238 ? -1.771 0.135 1.121 1 98.94 238 VAL B N 1
ATOM 4144 C CA . VAL B 1 238 ? -1.055 0.784 2.213 1 98.94 238 VAL B CA 1
ATOM 4145 C C . VAL B 1 238 ? 0.141 1.556 1.661 1 98.94 238 VAL B C 1
ATOM 4147 O O . VAL B 1 238 ? 1.062 0.963 1.093 1 98.94 238 VAL B O 1
ATOM 4150 N N . VAL B 1 239 ? 0.091 2.896 1.802 1 98.88 239 VAL B N 1
ATOM 4151 C CA . VAL B 1 239 ? 1.102 3.764 1.206 1 98.88 239 VAL B CA 1
ATOM 4152 C C . VAL B 1 239 ? 1.531 4.824 2.215 1 98.88 239 VAL B C 1
ATOM 4154 O O . VAL B 1 239 ? 1.027 4.863 3.34 1 98.88 239 VAL B O 1
ATOM 4157 N N . GLY B 1 240 ? 2.539 5.598 1.853 1 98.69 240 GLY B N 1
ATOM 4158 C CA . GLY B 1 240 ? 3.021 6.695 2.676 1 98.69 240 GLY B CA 1
ATOM 4159 C C . GLY B 1 240 ? 2.895 8.047 1.998 1 98.69 240 GLY B C 1
ATOM 4160 O O . GLY B 1 240 ? 2.6 8.125 0.804 1 98.69 240 GLY B O 1
ATOM 4161 N N . TYR B 1 241 ? 3.012 9.031 2.791 1 98.56 241 TYR B N 1
ATOM 4162 C CA . TYR B 1 241 ? 3.055 10.391 2.26 1 98.56 241 TYR B CA 1
ATOM 4163 C C . TYR B 1 241 ? 4.043 11.25 3.039 1 98.56 241 TYR B C 1
ATOM 4165 O O . TYR B 1 241 ? 4.105 11.172 4.27 1 98.56 241 TYR B O 1
ATOM 4173 N N . TRP B 1 242 ? 4.762 12.016 2.252 1 97.19 242 TRP B N 1
ATOM 4174 C CA . TRP B 1 242 ? 5.766 12.914 2.812 1 97.19 242 TRP B CA 1
ATOM 4175 C C . TRP B 1 242 ? 5.75 14.258 2.105 1 97.19 242 TRP B C 1
ATOM 4177 O O . TRP B 1 242 ? 6.199 14.375 0.963 1 97.19 242 TRP B O 1
ATOM 4187 N N . MET B 1 243 ? 5.305 15.258 2.818 1 96 243 MET B N 1
ATOM 4188 C CA . MET B 1 243 ? 5.125 16.594 2.258 1 96 243 MET B CA 1
ATOM 4189 C C . MET B 1 243 ? 6.445 17.141 1.72 1 96 243 MET B C 1
ATOM 4191 O O . MET B 1 243 ? 6.477 17.766 0.662 1 96 243 MET B O 1
ATOM 4195 N N . THR B 1 244 ? 7.523 16.891 2.459 1 93.81 244 THR B N 1
ATOM 4196 C CA . THR B 1 244 ? 8.836 17.391 2.049 1 93.81 244 THR B CA 1
ATOM 4197 C C . THR B 1 244 ? 9.203 16.844 0.667 1 93.81 244 THR B C 1
ATOM 4199 O O . THR B 1 244 ? 9.648 17.609 -0.198 1 93.81 244 THR B O 1
ATOM 4202 N N . GLN B 1 245 ? 9.016 15.57 0.476 1 94 245 GLN B N 1
ATOM 4203 C CA . GLN B 1 245 ? 9.32 14.961 -0.813 1 94 245 GLN B CA 1
ATOM 4204 C C . GLN B 1 245 ? 8.391 15.484 -1.903 1 94 245 GLN B C 1
ATOM 4206 O O . GLN B 1 245 ? 8.812 15.688 -3.045 1 94 245 GLN B O 1
ATOM 4211 N N . TRP B 1 246 ? 7.145 15.633 -1.588 1 95.19 246 TRP B N 1
ATOM 4212 C CA . TRP B 1 246 ? 6.188 16.188 -2.543 1 95.19 246 TRP B CA 1
ATOM 4213 C C . TRP B 1 246 ? 6.621 17.562 -3.018 1 95.19 246 TRP B C 1
ATOM 4215 O O . TRP B 1 246 ? 6.598 17.844 -4.215 1 95.19 246 TRP B O 1
ATOM 4225 N N . ASN B 1 247 ? 7.023 18.438 -2.066 1 93.25 247 ASN B N 1
ATOM 4226 C CA . ASN B 1 247 ? 7.477 19.781 -2.404 1 93.25 247 ASN B CA 1
ATOM 4227 C C . ASN B 1 247 ? 8.68 19.75 -3.346 1 93.25 247 ASN B C 1
ATOM 4229 O O . ASN B 1 247 ? 8.766 20.547 -4.281 1 93.25 247 ASN B O 1
ATOM 4233 N N . LYS B 1 248 ? 9.547 18.844 -3.121 1 90.31 248 LYS B N 1
ATOM 4234 C CA . LYS B 1 248 ? 10.734 18.734 -3.955 1 90.31 248 LYS B CA 1
ATOM 4235 C C . LYS B 1 248 ? 10.375 18.328 -5.383 1 90.31 248 LYS B C 1
ATOM 4237 O O . LYS B 1 248 ? 10.992 18.797 -6.34 1 90.31 248 LYS B O 1
ATOM 4242 N N . ARG B 1 249 ? 9.391 17.516 -5.516 1 90.44 249 ARG B N 1
ATOM 4243 C CA . ARG B 1 249 ? 8.969 17.047 -6.832 1 90.44 249 ARG B CA 1
ATOM 4244 C C . ARG B 1 249 ? 8.117 18.078 -7.551 1 90.44 249 ARG B C 1
ATOM 4246 O O . ARG B 1 249 ? 8.023 18.062 -8.781 1 90.44 249 ARG B O 1
ATOM 4253 N N . GLN B 1 250 ? 7.527 18.938 -6.812 1 86.94 250 GLN B N 1
ATOM 4254 C CA . GLN B 1 250 ? 6.539 19.844 -7.375 1 86.94 250 GLN B CA 1
ATOM 4255 C C . GLN B 1 250 ? 6.992 21.297 -7.238 1 86.94 250 GLN B C 1
ATOM 4257 O O . GLN B 1 250 ? 6.168 22.188 -7.039 1 86.94 250 GLN B O 1
ATOM 4262 N N . THR B 1 251 ? 8.273 21.359 -7.309 1 79.25 251 THR B N 1
ATOM 4263 C CA . THR B 1 251 ? 8.758 22.734 -7.195 1 79.25 251 THR B CA 1
ATOM 4264 C C . THR B 1 251 ? 8.219 23.594 -8.336 1 79.25 251 THR B C 1
ATOM 4266 O O . THR B 1 251 ? 8.344 23.234 -9.508 1 79.25 251 THR B O 1
ATOM 4269 N N . ASP B 1 252 ? 7.492 24.625 -8.047 1 78.44 252 ASP B N 1
ATOM 4270 C CA . ASP B 1 252 ? 6.973 25.625 -8.984 1 78.44 252 ASP B CA 1
ATOM 4271 C C . ASP B 1 252 ? 5.93 25 -9.914 1 78.44 252 ASP B C 1
ATOM 4273 O O . ASP B 1 252 ? 5.793 25.422 -11.07 1 78.44 252 ASP B O 1
ATOM 4277 N N . SER B 1 253 ? 5.293 24.016 -9.406 1 88.94 253 SER B N 1
ATOM 4278 C CA . SER B 1 253 ? 4.266 23.375 -10.219 1 88.94 253 SER B CA 1
ATOM 4279 C C . SER B 1 253 ? 2.926 24.094 -10.078 1 88.94 253 SER B C 1
ATOM 4281 O O . SER B 1 253 ? 2.709 24.844 -9.125 1 88.94 253 SER B O 1
ATOM 4283 N N . GLN B 1 254 ? 2.104 23.906 -11.109 1 93.69 254 GLN B N 1
ATOM 4284 C CA . GLN B 1 254 ? 0.735 24.422 -11.062 1 93.69 254 GLN B CA 1
ATOM 4285 C C . GLN B 1 254 ? -0.042 23.797 -9.906 1 93.69 254 GLN B C 1
ATOM 4287 O O . GLN B 1 254 ? -0.859 24.469 -9.273 1 93.69 254 GLN B O 1
ATOM 4292 N N . GLU B 1 255 ? 0.275 22.578 -9.555 1 94.62 255 GLU B N 1
ATOM 4293 C CA . GLU B 1 255 ? -0.394 21.875 -8.461 1 94.62 255 GLU B CA 1
ATOM 4294 C C . GLU B 1 255 ? -0.092 22.547 -7.117 1 94.62 255 GLU B C 1
ATOM 4296 O O . GLU B 1 255 ? -0.979 22.672 -6.273 1 94.62 255 GLU B O 1
ATOM 4301 N N . SER B 1 256 ? 1.135 22.922 -6.996 1 94.56 256 SER B N 1
ATOM 4302 C CA . SER B 1 256 ? 1.534 23.594 -5.766 1 94.56 256 SER B CA 1
ATOM 4303 C C . SER B 1 256 ? 0.827 24.938 -5.613 1 94.56 256 SER B C 1
ATOM 4305 O O . SER B 1 256 ? 0.287 25.234 -4.547 1 94.56 256 SER B O 1
ATOM 4307 N N . SER B 1 257 ? 0.759 25.688 -6.652 1 94.25 257 SER B N 1
ATOM 4308 C CA . SER B 1 257 ? 0.11 27 -6.613 1 94.25 257 SER B CA 1
ATOM 4309 C C . SER B 1 257 ? -1.39 26.859 -6.371 1 94.25 257 SER B C 1
ATOM 4311 O O . SER B 1 257 ? -1.973 27.641 -5.605 1 94.25 257 SER B O 1
ATOM 4313 N N . GLU B 1 258 ? -1.971 25.875 -7.004 1 96.81 258 GLU B N 1
ATOM 4314 C CA . GLU B 1 258 ? -3.402 25.641 -6.844 1 96.81 258 GLU B CA 1
ATOM 4315 C C . GLU B 1 258 ? -3.738 25.25 -5.41 1 96.81 258 GLU B C 1
ATOM 4317 O O . GLU B 1 258 ? -4.746 25.688 -4.855 1 96.81 258 GLU B O 1
ATOM 4322 N N . MET B 1 259 ? -2.938 24.453 -4.863 1 97.56 259 MET B N 1
ATOM 4323 C CA . MET B 1 259 ? -3.131 24.031 -3.479 1 97.56 259 MET B CA 1
ATOM 4324 C C . MET B 1 259 ? -3.092 25.234 -2.533 1 97.56 259 MET B C 1
ATOM 4326 O O . MET B 1 259 ? -4.004 25.422 -1.728 1 97.56 259 MET B O 1
ATOM 4330 N N . LEU B 1 260 ? -2.084 26.062 -2.656 1 96.81 260 LEU B N 1
ATOM 4331 C CA . LEU B 1 260 ? -1.935 27.219 -1.776 1 96.81 260 LEU B CA 1
ATOM 4332 C C . LEU B 1 260 ? -3.092 28.203 -1.959 1 96.81 260 LEU B C 1
ATOM 4334 O O . LEU B 1 260 ? -3.619 28.734 -0.981 1 96.81 260 LEU B O 1
ATOM 4338 N N . SER B 1 261 ? -3.471 28.359 -3.189 1 97.31 261 SER B N 1
ATOM 4339 C CA . SER B 1 261 ? -4.59 29.25 -3.473 1 97.31 261 SER B CA 1
ATOM 4340 C C . SER B 1 261 ? -5.879 28.734 -2.838 1 97.31 261 SER B C 1
ATOM 4342 O O . SER B 1 261 ? -6.605 29.484 -2.193 1 97.31 261 SER B O 1
ATOM 4344 N N . THR B 1 262 ? -6.137 27.484 -3.018 1 98.5 262 THR B N 1
ATOM 4345 C CA . THR B 1 262 ? -7.344 26.875 -2.463 1 98.5 262 THR B CA 1
ATOM 4346 C C . THR B 1 262 ? -7.352 26.969 -0.941 1 98.5 262 THR B C 1
ATOM 4348 O O . TH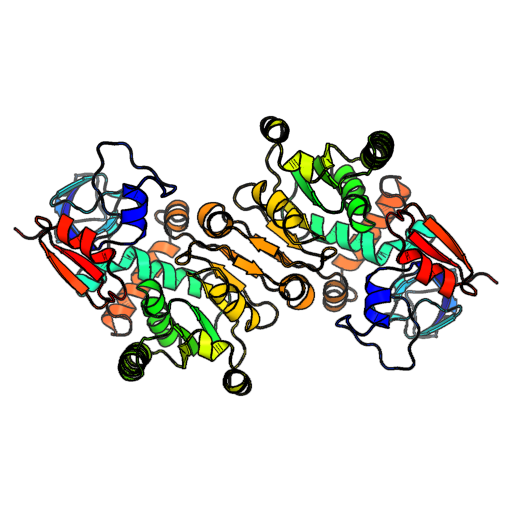R B 1 262 ? -8.359 27.344 -0.345 1 98.5 262 THR B O 1
ATOM 4351 N N . LEU B 1 263 ? -6.262 26.703 -0.337 1 98.75 263 LEU B N 1
ATOM 4352 C CA . LEU B 1 263 ? -6.18 26.734 1.118 1 98.75 263 LEU B CA 1
ATOM 4353 C C . LEU B 1 263 ? -6.348 28.172 1.634 1 98.75 263 LEU B C 1
ATOM 4355 O O . LEU B 1 263 ? -7.027 28.391 2.639 1 98.75 263 LEU B O 1
ATOM 4359 N N . CYS B 1 264 ? -5.746 29.125 0.978 1 98.5 264 CYS B N 1
ATOM 4360 C CA . CYS B 1 264 ? -5.926 30.516 1.365 1 98.5 264 CYS B CA 1
ATOM 4361 C C . CYS B 1 264 ? -7.379 30.938 1.2 1 98.5 264 CYS B C 1
ATOM 4363 O O . CYS B 1 264 ? -7.902 31.703 2.012 1 98.5 264 CYS B O 1
ATOM 4365 N N . ASP B 1 265 ? -8.016 30.438 0.156 1 98.62 265 ASP B N 1
ATOM 4366 C CA . ASP B 1 265 ? -9.43 30.719 -0.035 1 98.62 265 ASP B CA 1
ATOM 4367 C C . ASP B 1 265 ? -10.266 30.125 1.105 1 98.62 265 ASP B C 1
ATOM 4369 O O . ASP B 1 265 ? -11.195 30.766 1.591 1 98.62 265 ASP B O 1
ATOM 4373 N N . TYR B 1 266 ? -9.953 28.938 1.505 1 98.75 266 TYR B N 1
ATOM 4374 C CA . TYR B 1 266 ? -10.641 28.344 2.641 1 98.75 266 TYR B CA 1
ATOM 4375 C C . TYR B 1 266 ? -10.469 29.188 3.895 1 98.75 266 TYR B C 1
ATOM 4377 O O . TYR B 1 266 ? -11.422 29.359 4.664 1 98.75 266 TYR B O 1
ATOM 4385 N N . VAL B 1 267 ? -9.297 29.688 4.082 1 98.56 267 VAL B N 1
ATOM 4386 C CA . VAL B 1 267 ? -9.039 30.531 5.238 1 98.56 267 VAL B CA 1
ATOM 4387 C C . VAL B 1 267 ? -9.906 31.797 5.164 1 98.56 267 VAL B C 1
ATOM 4389 O O . VAL B 1 267 ? -10.57 32.156 6.137 1 98.56 267 VAL B O 1
ATOM 4392 N N . ARG B 1 268 ? -9.992 32.406 4.016 1 98 268 ARG B N 1
ATOM 4393 C CA . ARG B 1 268 ? -10.766 33.625 3.818 1 98 268 ARG B CA 1
ATOM 4394 C C . ARG B 1 268 ? -12.25 33.375 4.074 1 98 268 ARG B C 1
ATOM 4396 O O . ARG B 1 268 ? -12.945 34.25 4.594 1 98 268 ARG B O 1
ATOM 4403 N N . GLN B 1 269 ? -12.664 32.188 3.783 1 98.06 269 GLN B N 1
ATOM 4404 C CA . GLN B 1 269 ? -14.078 31.859 3.887 1 98.06 269 GLN B CA 1
ATOM 4405 C C . GLN B 1 269 ? -14.422 31.344 5.285 1 98.06 269 GLN B C 1
ATOM 4407 O O . GLN B 1 269 ? -15.578 31.016 5.566 1 98.06 269 GLN B O 1
ATOM 4412 N N . GLY B 1 270 ? -13.414 31.156 6.113 1 97.62 270 GLY B N 1
ATOM 4413 C CA . GLY B 1 270 ? -13.633 30.656 7.461 1 97.62 270 GLY B CA 1
ATOM 4414 C C . GLY B 1 270 ? -13.758 29.141 7.52 1 97.62 270 GLY B C 1
ATOM 4415 O O . GLY B 1 270 ? -14.172 28.594 8.539 1 97.62 270 GLY B O 1
ATOM 4416 N N . LYS B 1 271 ? -13.352 28.5 6.457 1 98.62 271 LYS B N 1
ATOM 4417 C CA . LYS B 1 271 ? -13.477 27.047 6.371 1 98.62 271 LYS B CA 1
ATOM 4418 C C . LYS B 1 271 ? -12.211 26.359 6.871 1 98.62 271 LYS B C 1
ATOM 4420 O O . LYS B 1 271 ? -12.195 25.141 7.066 1 98.62 271 LYS B O 1
ATOM 4425 N N . LEU B 1 272 ? -11.195 27.141 7.012 1 98.69 272 LEU B N 1
ATOM 4426 C CA . LEU B 1 272 ? -9.93 26.656 7.547 1 98.69 272 LEU B CA 1
ATOM 4427 C C . LEU B 1 272 ? -9.328 27.672 8.516 1 98.69 272 LEU B C 1
ATOM 4429 O O . LEU B 1 272 ? -8.922 28.766 8.109 1 98.69 272 LEU B O 1
ATOM 4433 N N . GLN B 1 273 ? -9.289 27.266 9.75 1 97.25 273 GLN B N 1
ATOM 4434 C CA . GLN B 1 273 ?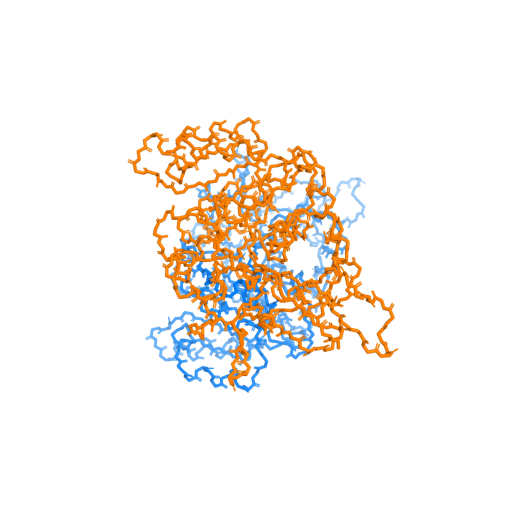 -8.727 28.109 10.797 1 97.25 273 GLN B CA 1
ATOM 4435 C C . GLN B 1 273 ? -7.352 27.609 11.234 1 97.25 273 GLN B C 1
ATOM 4437 O O . GLN B 1 273 ? -7.082 26.406 11.18 1 97.25 273 GLN B O 1
ATOM 4442 N N . ALA B 1 274 ? -6.562 28.547 11.625 1 96 274 ALA B N 1
ATOM 4443 C CA . ALA B 1 274 ? -5.285 28.156 12.219 1 96 274 ALA B CA 1
ATOM 4444 C C . ALA B 1 274 ? -5.496 27.328 13.484 1 96 274 ALA B C 1
ATOM 4446 O O . ALA B 1 274 ? -6.527 27.438 14.148 1 96 274 ALA B O 1
ATOM 4447 N N . PRO B 1 275 ? -4.531 26.5 13.758 1 93.81 275 PRO B N 1
ATOM 4448 C CA . PRO B 1 275 ? -4.664 25.75 15.008 1 93.81 275 PRO B CA 1
ATOM 4449 C C . PRO B 1 275 ? -4.598 26.641 16.234 1 93.81 275 PRO B C 1
ATOM 4451 O O . PRO B 1 275 ? -4.047 27.734 16.188 1 93.81 275 PRO B O 1
ATOM 4454 N N . SER B 1 276 ? -5.238 26.109 17.312 1 92.56 276 SER B N 1
ATOM 4455 C CA . SER B 1 276 ? -4.965 26.766 18.594 1 92.56 276 SER B CA 1
ATOM 4456 C C . SER B 1 276 ? -3.465 26.875 18.844 1 92.56 276 SER B C 1
ATOM 4458 O O . SER B 1 276 ? -2.711 25.938 18.562 1 92.56 276 SER B O 1
ATOM 4460 N N . ASN B 1 277 ? -3.016 28.094 19.25 1 94.31 277 ASN B N 1
ATOM 4461 C CA . ASN B 1 277 ? -1.573 28.297 19.328 1 94.31 277 ASN B CA 1
ATOM 4462 C C . ASN B 1 277 ? -1.207 29.281 20.438 1 94.31 277 ASN B C 1
ATOM 4464 O O . ASN B 1 277 ? -2.078 29.969 20.984 1 94.31 277 ASN B O 1
ATOM 4468 N N . VAL B 1 278 ? 0.063 29.188 20.797 1 94 278 VAL B N 1
ATOM 4469 C CA . VAL B 1 278 ? 0.691 30.172 21.672 1 94 278 VAL B CA 1
ATOM 4470 C C . VAL B 1 278 ? 1.825 30.875 20.938 1 94 278 VAL B C 1
ATOM 4472 O O . VAL B 1 278 ? 2.654 30.234 20.297 1 94 278 VAL B O 1
ATOM 4475 N N . GLN B 1 279 ? 1.756 32.219 21.016 1 95.69 279 GLN B N 1
ATOM 4476 C CA . GLN B 1 279 ? 2.84 33 20.422 1 95.69 279 GLN B CA 1
ATOM 4477 C C . GLN B 1 279 ? 3.984 33.188 21.422 1 95.69 279 GLN B C 1
ATOM 4479 O O . GLN B 1 279 ? 3.76 33.531 22.562 1 95.69 279 GLN B O 1
ATOM 4484 N N . VAL B 1 280 ? 5.152 32.875 20.953 1 96.38 280 VAL B N 1
ATOM 4485 C CA . VAL B 1 280 ? 6.352 32.969 21.781 1 96.38 280 VAL B CA 1
ATOM 4486 C C . VAL B 1 280 ? 7.41 33.781 21.062 1 96.38 280 VAL B C 1
ATOM 4488 O O . VAL B 1 280 ? 7.738 33.531 19.906 1 96.38 280 VAL B O 1
ATOM 4491 N N . PRO B 1 281 ? 7.984 34.844 21.812 1 96.69 281 PRO B N 1
ATOM 4492 C CA . PRO B 1 281 ? 9.094 35.531 21.156 1 96.69 281 PRO B CA 1
ATOM 4493 C C . PRO B 1 281 ? 10.258 34.625 20.812 1 96.69 281 PRO B C 1
ATOM 4495 O O . PRO B 1 281 ? 10.578 33.719 21.578 1 96.69 281 PRO B O 1
ATOM 4498 N N . ILE B 1 282 ? 10.891 34.844 19.703 1 96.38 282 ILE B N 1
ATOM 4499 C CA . ILE B 1 282 ? 11.953 33.969 19.219 1 96.38 282 ILE B CA 1
ATOM 4500 C C . ILE B 1 282 ? 13.062 33.875 20.266 1 96.38 282 ILE B C 1
ATOM 4502 O O . ILE B 1 282 ? 13.758 32.844 20.359 1 96.38 282 ILE B O 1
ATOM 4506 N N . SER B 1 283 ? 13.227 34.906 21.125 1 95.56 283 SER B N 1
ATOM 4507 C CA . SER B 1 283 ? 14.234 34.906 22.172 1 95.56 283 SER B CA 1
ATOM 4508 C C . SER B 1 283 ? 13.961 33.781 23.172 1 95.56 283 SER B C 1
ATOM 4510 O O . SER B 1 283 ? 14.875 33.344 23.891 1 95.56 283 SER B O 1
ATOM 4512 N N . ASP B 1 284 ? 12.766 33.281 23.188 1 95.44 284 ASP B N 1
ATOM 4513 C CA . ASP B 1 284 ? 12.367 32.25 24.141 1 95.44 284 ASP B CA 1
ATOM 4514 C C . ASP B 1 284 ? 12.172 30.906 23.422 1 95.44 284 ASP B C 1
ATOM 4516 O O . ASP B 1 284 ? 11.336 30.094 23.828 1 95.44 284 ASP B O 1
ATOM 4520 N N . TYR B 1 285 ? 12.875 30.75 22.281 1 93.81 285 TYR B N 1
ATOM 4521 C CA . TYR B 1 285 ? 12.664 29.578 21.453 1 93.81 285 TYR B CA 1
ATOM 4522 C C . TYR B 1 285 ? 12.906 28.297 22.234 1 93.81 285 TYR B C 1
ATOM 4524 O O . TYR B 1 285 ? 12.25 27.281 22 1 93.81 285 TYR B O 1
ATOM 4532 N N . MET B 1 286 ? 13.797 28.312 23.203 1 94.56 286 MET B N 1
ATOM 4533 C CA . MET B 1 286 ? 14.094 27.109 23.984 1 94.56 286 MET B CA 1
ATOM 4534 C C . MET B 1 286 ? 12.875 26.688 24.797 1 94.56 286 MET B C 1
ATOM 4536 O O . MET B 1 286 ? 12.586 25.484 24.891 1 94.56 286 MET B O 1
ATOM 4540 N N . ALA B 1 287 ? 12.25 27.672 25.344 1 93.06 287 ALA B N 1
ATOM 4541 C CA . ALA B 1 287 ? 11.031 27.375 26.094 1 93.06 287 ALA B CA 1
ATOM 4542 C C . ALA B 1 287 ? 9.953 26.797 25.172 1 93.06 287 ALA B C 1
ATOM 4544 O O . ALA B 1 287 ? 9.227 25.875 25.562 1 93.06 287 ALA B O 1
ATOM 4545 N N . ALA B 1 288 ? 9.859 27.359 24 1 93.69 288 ALA B N 1
ATOM 4546 C CA . ALA B 1 288 ? 8.883 26.891 23.016 1 93.69 288 ALA B CA 1
ATOM 4547 C C . ALA B 1 288 ? 9.164 25.453 22.609 1 93.69 288 ALA B C 1
ATOM 4549 O O . ALA B 1 288 ? 8.25 24.625 22.562 1 93.69 288 ALA B O 1
ATOM 4550 N N . ILE B 1 289 ? 10.414 25.125 22.359 1 93.25 289 ILE B N 1
ATOM 4551 C CA . ILE B 1 289 ? 10.82 23.781 21.953 1 93.25 289 ILE B CA 1
ATOM 4552 C C . ILE B 1 289 ? 10.508 22.797 23.078 1 93.25 289 ILE B C 1
ATOM 4554 O O . ILE B 1 289 ? 9.953 21.719 22.828 1 93.25 289 ILE B O 1
ATOM 4558 N N . ASN B 1 290 ? 10.734 23.156 24.297 1 90.56 290 ASN B N 1
ATOM 4559 C CA . ASN B 1 290 ? 10.492 22.297 25.438 1 90.56 290 ASN B CA 1
ATOM 4560 C C . ASN B 1 290 ? 9 22.031 25.641 1 90.56 290 ASN B C 1
ATOM 4562 O O . ASN B 1 290 ? 8.609 20.938 26.062 1 90.56 290 ASN B O 1
ATOM 4566 N N . SER B 1 291 ? 8.289 23 25.266 1 88.38 291 SER B N 1
ATOM 4567 C CA . SER B 1 291 ? 6.848 22.891 25.469 1 88.38 291 SER B CA 1
ATOM 4568 C C . SER B 1 291 ? 6.223 21.906 24.484 1 88.38 291 SER B C 1
ATOM 4570 O O . SER B 1 291 ? 5.133 21.391 24.719 1 88.38 291 SER B O 1
ATOM 4572 N N . THR B 1 292 ? 6.844 21.703 23.344 1 84.12 292 THR B N 1
ATOM 4573 C CA . THR B 1 292 ? 6.285 20.797 22.344 1 84.12 292 THR B CA 1
ATOM 4574 C C . THR B 1 292 ? 6.355 19.344 22.828 1 84.12 292 THR B C 1
ATOM 4576 O O . THR B 1 292 ? 5.676 18.469 22.281 1 84.12 292 THR B O 1
ATOM 4579 N N . ARG B 1 293 ? 7.055 19.109 23.844 1 75 293 ARG B N 1
ATOM 4580 C CA . ARG B 1 293 ? 7.262 17.75 24.359 1 75 293 ARG B CA 1
ATOM 4581 C C . ARG B 1 293 ? 6.219 17.406 25.422 1 75 293 ARG B C 1
ATOM 4583 O O . ARG B 1 293 ? 6.125 16.266 25.859 1 75 293 ARG B O 1
ATOM 4590 N N . ASP B 1 294 ? 5.52 18.391 25.75 1 69.69 294 ASP B N 1
ATOM 4591 C CA . ASP B 1 294 ? 4.531 18.156 26.797 1 69.69 294 ASP B CA 1
ATOM 4592 C C . ASP B 1 294 ? 3.387 17.297 26.281 1 69.69 294 ASP B C 1
ATOM 4594 O O . ASP B 1 294 ? 2.938 17.453 25.141 1 69.69 294 ASP B O 1
ATOM 4598 N N . ALA B 1 295 ? 3.084 16.406 27.281 1 61.12 295 ALA B N 1
ATOM 4599 C CA . ALA B 1 295 ? 1.995 15.492 26.969 1 61.12 295 ALA B CA 1
ATOM 4600 C C . ALA B 1 295 ? 0.663 16.234 26.875 1 61.12 295 ALA B C 1
ATOM 4602 O O . ALA B 1 295 ? 0.415 17.172 27.641 1 61.12 295 ALA B O 1
ATOM 4603 N N . PHE B 1 296 ? -0.083 16.047 25.984 1 58 296 PHE B N 1
ATOM 4604 C CA . PHE B 1 296 ? -1.462 16.5 25.844 1 58 296 PHE B CA 1
ATOM 4605 C C . PHE B 1 296 ? -1.511 17.969 25.438 1 58 296 PHE B C 1
ATOM 4607 O O . PHE B 1 296 ? -2.553 18.625 25.562 1 58 296 PHE B O 1
ATOM 4614 N N . SER B 1 297 ? -0.337 18.469 25.172 1 62.09 297 SER B N 1
ATOM 4615 C CA . SER B 1 297 ? -0.409 19.828 24.656 1 62.09 297 SER B CA 1
ATOM 4616 C C . SER B 1 297 ? -1.05 19.859 23.266 1 62.09 297 SER B C 1
ATOM 4618 O O . SER B 1 297 ? -0.68 19.078 22.391 1 62.09 297 SER B O 1
ATOM 4620 N N . THR B 1 298 ? -2.094 20.672 23.25 1 69.5 298 THR B N 1
ATOM 4621 C CA . THR B 1 298 ? -2.867 20.734 22.016 1 69.5 298 THR B CA 1
ATOM 4622 C C . THR B 1 298 ? -2.59 22.047 21.281 1 69.5 298 THR B C 1
ATOM 4624 O O . THR B 1 298 ? -3.047 22.234 20.141 1 69.5 298 THR B O 1
ATOM 4627 N N . LYS B 1 299 ? -1.664 22.875 21.891 1 86 299 LYS B N 1
ATOM 4628 C CA . LYS B 1 299 ? -1.484 24.172 21.234 1 86 299 LYS B CA 1
ATOM 4629 C C . LYS B 1 299 ? -0.182 24.203 20.438 1 86 299 LYS B C 1
ATOM 4631 O O . LYS B 1 299 ? 0.866 23.781 20.938 1 86 299 LYS B O 1
ATOM 4636 N N . LYS B 1 300 ? -0.262 24.719 19.297 1 93.19 300 LYS B N 1
ATOM 4637 C CA . LYS B 1 300 ? 0.898 24.906 18.438 1 93.19 300 LYS B CA 1
ATOM 4638 C C . LYS B 1 300 ? 1.764 26.062 18.922 1 93.19 300 LYS B C 1
ATOM 4640 O O . LYS B 1 300 ? 1.246 27.125 19.297 1 93.19 300 LYS B O 1
ATOM 4645 N N . GLN B 1 301 ? 3.078 25.828 19.062 1 95.25 301 GLN B N 1
ATOM 4646 C CA . GLN B 1 301 ? 4.004 26.922 19.391 1 95.25 301 GLN B CA 1
ATOM 4647 C C . GLN B 1 301 ? 4.383 27.703 18.141 1 95.25 301 GLN B C 1
ATOM 4649 O O . GLN B 1 301 ? 4.887 27.141 17.172 1 95.25 301 GLN B O 1
ATOM 4654 N N . ILE B 1 302 ? 4.145 28.984 18.172 1 97.5 302 ILE B N 1
ATOM 4655 C CA . ILE B 1 302 ? 4.52 29.859 17.062 1 97.5 302 ILE B CA 1
ATOM 4656 C C . ILE B 1 302 ? 5.516 30.906 17.531 1 97.5 302 ILE B C 1
ATOM 4658 O O . ILE B 1 302 ? 5.195 31.734 18.406 1 97.5 302 ILE B O 1
ATOM 4662 N N . LEU B 1 303 ? 6.691 30.844 16.984 1 97.94 303 LEU B N 1
ATOM 4663 C CA . LEU B 1 303 ? 7.703 31.859 17.25 1 97.94 303 LEU B CA 1
ATOM 4664 C C . LEU B 1 303 ? 7.387 33.156 16.516 1 97.94 303 LEU B C 1
ATOM 4666 O O . LEU B 1 303 ? 7.09 33.125 15.32 1 97.94 303 LEU B O 1
ATOM 4670 N N . THR B 1 304 ? 7.461 34.188 17.219 1 97.31 304 THR B N 1
ATOM 4671 C CA . THR B 1 304 ? 7.293 35.5 16.609 1 97.31 304 THR B CA 1
ATOM 4672 C C . THR B 1 304 ? 8.617 36.281 16.594 1 97.31 304 THR B C 1
ATOM 4674 O O . THR B 1 304 ? 9.406 36.188 17.531 1 97.31 304 THR B O 1
ATOM 4677 N N . MET B 1 305 ? 8.898 36.906 15.469 1 92 305 MET B N 1
ATOM 4678 C CA . MET B 1 305 ? 10.172 37.594 15.281 1 92 305 MET B CA 1
ATOM 4679 C C . MET B 1 305 ? 10.047 39.062 15.625 1 92 305 MET B C 1
ATOM 4681 O O . MET B 1 305 ? 11.047 39.781 15.703 1 92 305 MET B O 1
ATOM 4685 N N . SER B 1 306 ? 8.961 39.656 15.68 1 74 306 SER B N 1
ATOM 4686 C CA . SER B 1 306 ? 8.836 41.094 15.945 1 74 306 SER B CA 1
ATOM 4687 C C . SER B 1 306 ? 9.531 41.469 17.25 1 74 306 SER B C 1
ATOM 4689 O O . SER B 1 306 ? 9.453 40.75 18.234 1 74 306 SER B O 1
ATOM 4691 N N . SER B 1 307 ? 10.695 42.281 17.172 1 48.62 307 SER B N 1
ATOM 4692 C CA . SER B 1 307 ? 11.398 43 18.234 1 48.62 307 SER B CA 1
ATOM 4693 C C . SER B 1 307 ? 10.422 43.781 19.094 1 48.62 307 SER B C 1
ATOM 4695 O O . SER B 1 307 ? 9.367 44.219 18.625 1 48.62 307 SER B O 1
#

Sequence (614 aa):
MSVRMLAAPINPADINMIQGVYPIKPPLPAVGGNEGVGEVVSVGLQVSDLQPGDWVIPADSGWGTWRTHAVCPASELRKIPNDIPLEAAATLAVNPCTAYRMLSDFQHLQPGDTIVQNGANSGVGQAVIQIAAARGLVTINVVRNRPDRSSYFELEMYLKGLGGHYVITEEGLRRQDFRDIFKRLPRPKLALNCVGGKSATEILRHLETGGTMVTYGGMSRQPVTVPTGSLIFQDIKVVGYWMTQWNKRQTDSQESSEMLSTLCDYVRQGKLQAPSNVQVPISDYMAAINSTRDAFSTKKQILTMSSMSVRMLAAPINPADINMIQGVYPIKPPLPAVGGNEGVGEVVSVGLQVSDLQPGDWVIPADSGWGTWRTHAVCPASELRKIPNDIPLEAAATLAVNPCTAYRMLSDFQHLQPGDTIVQNGANSGVGQAVIQIAAARGLVTINVVRNRPDRSSYFELEMYLKGLGGHYVITEEGLRRQDFRDIFKRLPRPKLALNCVGGKSATEILRHLETGGTMVTYGGMSRQPVTVPTGSLIFQDIKVVGYWMTQWNKRQTDSQESSEMLSTLCDYVRQGKLQAPSNVQVPISDYMAAINSTRDAFSTKKQILTMSS

Secondary structure (DSSP, 8-state):
-EEEEEEEE--HHHHHHHHT-SS--PPSS----S--EEEEEE--TT--S--TT-EEEESSTTS--SSSEEE--GGGEEEE-SSS-HHHHHTSTTHHHHHHHHHHHSS---TT-EEEESSTTSHHHHHHHHHHHHTT-EEEEEEPPPSSHHHHHHHHHHHHHTT-SEEEEHHHHHSGGGHHHHHHSPPPSEEEESS-HHHHHHHHTTPPTT-EEEE---TT-PPEEE-HHHHHTT--EEEE--HHHHHHHTTT-HHHHHHHHHHHHHHHTTSS-PPPEEEEEGGGHHHHHHHTTSTT--SEEEEE---/-EEEEEEEE--HHHHHHHHT-SS--PPSS----S--EEEEEE--TT--S--TT-EEEESSTTS--SSSEEE--GGGEEEE-SSS-HHHHHTSTTHHHHHHHHHHHSS---TT-EEEESSTTSHHHHHHHHHHHHTT-EEEEEEPPPSSHHHHHHHHHHHHHTT-SEEEEHHHHHSGGGHHHHHHSPPPSEEEESS-HHHHHHHHTTPPTT-EEEE---TT-PPEEE-HHHHHTT--EEEE--HHHHHHHTTT-HHHHHHHHHHHHHHHTTSS-PPPEEEEEGGGHHHHHHHTTSTT--PEEEEE---

Nearest PDB structures (foldseek):
  1zsy-assembly1_A  TM=9.752E-01  e=1.127E-45  Homo sapiens
  7ayc-assembly1_A-2  TM=9.656E-01  e=2.251E-43  Homo sapiens
  1yb5-assembly1_A  TM=8.488E-01  e=7.828E-20  Homo sapiens
  3jyl-assembly1_A  TM=8.503E-01  e=1.363E-19  Pseudomonas syringae pv. tomato
  2oby-assembly1_A  TM=7.656E-01  e=2.464E-18  Homo sapiens

InterPro domains:
  IPR011032 GroES-like superfamily [SSF50129] (3-130)
  IPR013149 Alcohol dehydrogenase-like, C-terminal [PF00107] (123-251)
  IPR013154 Alcohol dehydrogenase-like, N-terminal [PF08240] (3-81)
  IPR020843 Enoylreductase domain [SM00829] (1-303)
  IPR036291 NAD(P)-binding domain superfamily [SSF51735] (84-271)
  IPR051034 Mitochondrial Enoyl-ACP Reductase [PTHR43981] (2-305)

pLDDT: mean 93.72, std 7.58, range [48.59, 98.94]

Solvent-accessible surface area (backbone atoms only — not comparable to full-atom values): 32052 Å² total; per-residue (Å²): 57,33,33,37,34,48,31,20,40,68,52,73,66,40,54,33,39,75,70,64,72,33,93,69,74,68,68,80,88,69,55,53,30,53,37,21,26,26,31,30,65,43,64,48,93,87,53,78,93,62,51,63,70,39,25,30,27,61,51,45,68,64,70,30,39,70,46,51,63,49,77,44,65,67,85,50,44,36,81,50,81,75,87,58,60,67,64,39,56,17,52,36,78,54,34,43,45,42,28,51,48,62,62,58,72,75,50,94,76,50,65,70,40,29,32,33,30,44,53,27,77,38,71,38,28,45,34,34,32,14,54,34,37,72,53,43,34,39,39,39,32,26,31,74,78,59,97,44,70,64,62,39,49,51,49,43,51,52,45,39,71,50,45,32,69,40,72,40,33,56,68,46,66,72,34,74,73,41,57,55,56,54,75,75,36,74,54,17,46,37,30,41,30,34,33,24,29,70,66,35,32,56,55,57,70,51,40,31,75,60,12,36,36,38,28,63,44,43,73,67,73,34,40,35,47,43,57,48,61,46,19,31,78,30,40,28,34,41,35,34,43,41,61,61,61,50,34,69,74,37,64,90,31,72,66,51,54,50,49,53,49,51,53,52,49,31,37,74,72,68,45,40,74,55,74,59,63,44,84,37,55,50,92,46,44,68,60,47,58,58,51,70,69,43,84,85,61,71,55,42,40,28,30,29,40,77,126,56,34,32,36,32,49,31,21,40,67,51,73,67,40,53,32,38,73,70,64,73,34,92,68,74,69,69,81,90,70,57,54,30,52,37,22,25,25,31,30,65,44,64,48,93,87,52,80,92,63,52,63,72,39,24,29,28,62,51,46,67,64,70,30,39,70,45,50,67,49,77,45,65,66,85,51,43,37,80,47,80,74,87,59,58,66,64,38,54,16,52,36,79,55,34,42,45,42,27,50,47,61,63,57,73,75,49,94,75,49,64,70,40,27,32,36,31,42,53,26,76,40,71,38,28,45,32,35,31,14,52,35,37,73,54,42,36,40,41,40,30,25,32,74,79,59,97,42,70,63,63,39,50,52,50,43,50,51,46,38,70,49,45,33,70,40,71,41,32,57,69,46,65,72,35,73,73,43,57,55,55,54,76,75,37,72,52,18,48,36,31,41,30,34,33,25,30,69,66,34,34,55,54,55,72,51,39,30,75,62,11,37,37,37,29,65,44,45,73,69,74,33,40,35,46,43,55,47,61,45,20,32,77,31,40,28,35,41,34,33,43,42,61,62,60,52,36,68,74,38,64,91,32,71,66,51,54,49,49,54,50,53,52,52,50,31,35,74,71,67,46,42,74,55,72,58,61,45,84,37,53,52,92,45,43,67,60,49,59,59,51,69,68,43,82,85,61,73,57,43,41,27,30,28,40,77,128